Protein 5IAA (pdb70)

Solvent-accessible surface area: 27263 Å² total; per-residue (Å²): 187,118,103,14,136,75,26,0,0,0,0,5,7,0,12,13,0,0,0,24,0,0,45,14,0,0,126,21,14,1,5,17,0,0,0,1,13,113,61,127,10,70,149,98,136,48,14,21,42,56,152,6,46,38,64,17,20,2,74,0,0,28,91,36,0,96,127,52,28,108,86,2,90,18,32,40,43,79,40,43,6,41,51,137,106,20,41,116,100,0,10,67,38,1,34,45,0,1,64,110,114,50,114,74,3,51,0,0,0,0,2,13,76,31,3,108,9,0,50,18,0,0,57,0,0,0,84,65,41,14,21,0,0,0,0,0,0,18,94,84,1,46,17,3,0,1,5,3,0,33,13,2,48,4,1,2,1,5,0,4,3,0,16,17,40,17,39,140,91,109,61,147,157,131,43,29,9,13,21,0,0,15,9,0,0,0,0,4,0,0,3,2,0,2,1,56,10,37,136,56,38,77,38,9,50,4,3,4,5,22,1,67,75,13,46,16,18,74,41,47,5,100,20,10,70,145,1,101,22,181,41,0,72,92,25,11,102,85,61,130,133,109,88,94,72,190,169,63,157,43,135,94,74,142,107,44,11,116,86,118,161,90,90,1,135,80,37,0,0,0,0,6,5,9,21,28,0,0,46,54,0,0,46,7,0,0,49,13,12,2,7,18,0,0,0,0,24,131,106,130,114,7,92,1,73,51,16,27,100,71,6,97,97,17,29,102,125,2,94,19,32,32,35,66,35,49,8,40,50,132,134,34,42,107,71,0,10,60,34,1,33,54,0,2,71,104,112,52,110,75,4,51,0,0,0,0,2,13,81,38,2,106,9,0,48,18,0,1,56,0,0,0,94,65,42,15,23,0,0,0,0,0,0,18,100,100,5,46,19,3,0,1,6,3,0,37,13,2,45,4,4,2,1,6,0,4,4,0,15,14,36,9,35,132,96,122,52,220,52,62,43,0,0,20,6,0,0,0,0,4,0,0,2,3,0,0,2,63,16,19,136,60,39,85,36,10,49,5,2,3,5,19,1,54,81,13,50,17,24,72,30,54,6,101,18,13,68,115,0,85,23,134,50,0,61,110,40,8,110,102,63,124,146,139,83,86,89,206,104,190,90,78,143,106,47,12,118,85,122,46,50,0,73,0,11,11,2,22,15,53,171,79,28,121,53,43,0,39,3,59,103,89,0,50,0,26,28,0,0,92,14,0,0,65,41,21,189,39,94,17,43,27,2,0,0,2,9,84,104,8,42,0,1,22,0,63,59,38,0,10,52,0,78,135,134,56,26,42,81,1,64,1,0,30,3,7,39,23,12,84,45,0,88,0,32,10,9,22,22,58,176,96,27,132,55,38,0,34,2,58,98,85,2,38,0,21,19,0,0,70,13,0,0,37,14,21,144,39,86,18,51,22,2,0,0,0,11,89,115,5,37,2,2,29,0,62,40,56,2,9,78,0,81,141,122,61,24,33,58,1,53,1,0,28,3,6,63,24,13

Organism: Homo sapiens (NCBI:txid9606)

Radius of gyration: 26.23 Å; Cα contacts (8 Å, |Δi|>4): 1591; chains: 4; bounding box: 67×70×60 Å

GO terms:
  GO:0034976 response to endoplasmic reticulum stress (P, IDA)
  GO:0071569 protein ufmylation (P, IMP)
  GO:0071566 UFM1 activating enzyme activity (F, IDA)
  GO:0005737 cytoplasm (C, IDA)
  GO:0005789 endoplasmic reticulum membrane (C, IDA)
  GO:0008270 zinc ion binding (F, IDA)
  GO:0042803 protein homodimerization activity (F, IDA)
  GO:1990592 protein K69-linked ufmylation (P, IDA)
  GO:0071569 protein ufmylation (P, IDA)
  GO:0005634 nucleus (C, EXP)
  GO:0005737 cytoplasm (C, EXP)
  GO:0005794 Golgi apparatus (C, EXP)
  GO:0071566 UFM1 activating enzyme activity (F, IMP)
  GO:0034976 response to endoplasmic reticulum stress (P, IMP)
  GO:0033146 regulation of intracellular estrogen receptor signaling pathway (P, IMP)
  GO:0061709 reticulophagy (P, IMP)
  GO:0005515 protein binding (F, IPI)
  GO:0005829 cytosol (C, IDA)
  GO:0050905 neuromuscular process (P, IGI)

Sequence (659 aa):
YEKIRTFAVAIVGVGGVGSVTAEMLTRCGIGKLLLFDYDKVELANLFFQPHQAGLSKVQAAEHTLRNINPDVLFEVHNYNITTVENFQHFMDRISNGGLEEGKPVDLVLSCVDNFEARMTINTACNELGQTWMESGVSENAVSGHIQLIIPGESACFACAPPLVVAANIDEKTCAASLPTTMGVVAGILVQNVLKFLLNFGTVSFYLGYNAMQDFFPTMSMKPNPQCDDRNCRKQQEEYKKKVAALEIIHEDNEWGIELVYEKIRTFAVAIVGVGGVGSVTAEMLTRCGIGKLLLFDYDGLSKVQAAEHTLRNINPDVLFEVHNYNITTVENFQHFMDRISNGGLEEGKPVDLVLSCVDNFEARMTINTACNELGQTWMESGVSENAVSGHIQLIIPGESACFACAPPLVVAANIDEKSLPTTMGVVAGILVQNVLKFLLNFGTVSFYLGYNAMQDFFPTMSMKPNPQCDDRNCRKQQEEYKKKVAALHEDNEWGIELVVSFKITLTSDPRLPYKVLSVPESTPFTAVLKFAAEEFKVPAATSAIITNDGIGINPAQTAGNVFLKHGSELRIIPRDRVGVSFKITLTSDPRLPYKVLSVPESTPFTAVLKFAAEEFKVPAATSAIITNDGIGINPAQTAGNVFLKHGSELRIIPRDRVG

B-factor: mean 42.42, std 16.07, range [21.96, 123.09]

CATH classification: 3.40.50.720

Nearest PDB structures (foldseek):
  5iaa-assembly1_A  TM=1.004E+00  e=1.720E-55  Homo sapiens
  6h78-assembly7_M  TM=9.696E-01  e=3.002E-44  Homo sapiens
  6h78-assembly2_D  TM=9.657E-01  e=2.350E-44  Homo sapiens
  6h78-assembly6_K  TM=9.479E-01  e=5.411E-45  Homo sapiens
  6h78-assembly8_P  TM=9.498E-01  e=4.898E-44  Homo sapiens

Foldseek 3Di:
DCLQLQAEEEEEDCAQQNLLLLLVSLLVNHNEYEYEEADADDPPGHPADPVRGPPRSQVRSVVVSCVSHVNYYYHYDNDDCLDPVNVVVVLQCQAAVISHGNHGGQEYEYPDDDVSVLVSVLLSCLQVQHKYKYWDADQARQKIKIAIDRQLFFAGQQQDDPPCVVVVPDDDDHHPCNSVSSNVRSVLVNVLVCCVSVVDDDRFRMWMARNVVRDIDTDTGHGDCVGPRVSSVVSNVVVVVVVVPDDDDDPDDPPPDDDD/DCLQLQAEEEEEDCPLQRLLLLQVSLLVNHNEYEYEYEDVPDSQVVSVVVSCVNPVRHHYHYDHDDCLDPVNVVVVLQCQAAVISHGRHGGQEYEYPDDDDSVLVSVLLSCLQVQHKYKYKDADPVCQKIKIAIDRQQFAATQQQDDPPCVVVVPDPPCNSVSSNVRSVLVSVLVCCVSVVDDDRFRMWMARNVVRDIDTDTHHGDCPGPNVSSNVSNVVVVVVPVVDPPDDVPPDDDD/DKAWEFEPVDVVRDTDIDDDDQAAQQLVVQCVRCVVVVHHSVFKFKAAPVRHGDDSRDTPNVCCVVGNHYMYIDGRDDDD/DWAWEFEPVDVVRDTDIDDDDQADQQLVVQCVRCVVVVHHSVFKFKAAPVRHGDDSRDTNNVCCVVGNHYMYIDGRDDDD

InterPro domains:
  IPR000594 THIF-type NAD/FAD binding fold [PF00899] (53-304)
  IPR029752 D-isomer specific 2-hydroxyacid dehydrogenase, NAD-binding domain conserved site 1 [PS00065] (76-104)
  IPR035985 Ubiquitin-activating enzyme-like [SSF69572] (48-365)
  IPR045886 ThiF/MoeB/HesA family [PTHR10953] (42-328)

Structure (mmCIF, N/CA/C/O backbone):
data_5IAA
#
_entry.id   5IAA
#
_cell.length_a   138.081
_cell.length_b   138.081
_cell.length_c   99.178
_cell.angle_alpha   90.00
_cell.angle_beta   90.00
_cell.angle_gamma   120.00
#
_symmetry.space_group_name_H-M   'P 32 2 1'
#
loop_
_entity.id
_entity.type
_entity.pdbx_description
1 polymer 'Ubiquitin-like modifier-activating enzyme 5'
2 polymer 'Ubiquitin-fold modifier 1'
3 non-polymer 'ZINC ION'
4 water water
#
loop_
_atom_site.group_PDB
_atom_site.id
_atom_site.type_symbol
_atom_site.label_atom_id
_atom_site.label_alt_id
_atom_site.label_comp_id
_atom_site.label_asym_id
_atom_site.label_entity_id
_atom_site.label_seq_id
_atom_site.pdbx_PDB_ins_code
_atom_site.Cartn_x
_atom_site.Cartn_y
_atom_site.Cartn_z
_atom_site.occupancy
_atom_site.B_iso_or_equiv
_atom_site.auth_seq_id
_atom_site.auth_comp_id
_atom_site.auth_asym_id
_atom_site.auth_atom_id
_atom_site.pdbx_PDB_model_num
ATOM 1 N N . TYR A 1 12 ? -58.251 18.808 4.312 1.00 59.52 68 TYR A N 1
ATOM 2 C CA . TYR A 1 12 ? -57.380 19.296 5.404 1.00 63.62 68 TYR A CA 1
ATOM 3 C C . TYR A 1 12 ? -58.172 20.000 6.536 1.00 61.09 68 TYR A C 1
ATOM 4 O O . TYR A 1 12 ? -59.272 20.492 6.295 1.00 47.65 68 TYR A O 1
ATOM 13 N N . GLU A 1 13 ? -57.570 20.056 7.739 1.00 60.54 69 GLU A N 1
ATOM 14 C CA . GLU A 1 13 ? -58.044 20.823 8.929 1.00 57.45 69 GLU A CA 1
ATOM 15 C C . GLU A 1 13 ? -58.296 22.356 8.767 1.00 53.87 69 GLU A C 1
ATOM 16 O O . GLU A 1 13 ? -58.649 23.037 9.738 1.00 54.13 69 GLU A O 1
ATOM 22 N N . LYS A 1 14 ? -58.039 22.901 7.586 1.00 46.63 70 LYS A N 1
ATOM 23 C CA . LYS A 1 14 ? -58.651 24.130 7.184 1.00 46.40 70 LYS A CA 1
ATOM 24 C C . LYS A 1 14 ? -60.187 24.028 7.307 1.00 38.09 70 LYS A C 1
ATOM 25 O O . LYS A 1 14 ? -60.810 25.012 7.686 1.00 37.90 70 LYS A O 1
ATOM 31 N N . ILE A 1 15 ? -60.775 22.837 7.034 1.00 35.13 71 ILE A N 1
ATOM 32 C CA . ILE A 1 15 ? -62.268 22.653 7.084 1.00 35.10 71 ILE A CA 1
ATOM 33 C C . ILE A 1 15 ? -62.865 23.061 8.432 1.00 34.30 71 ILE A C 1
ATOM 34 O O . ILE A 1 15 ? -63.962 23.635 8.487 1.00 31.56 71 ILE A O 1
ATOM 39 N N . ARG A 1 16 ? -62.112 22.836 9.506 1.00 35.30 72 ARG A N 1
ATOM 40 C CA . ARG A 1 16 ? -62.547 23.226 10.852 1.00 38.78 72 ARG A CA 1
ATOM 41 C C . ARG A 1 16 ? -62.644 24.742 11.070 1.00 36.87 72 ARG A C 1
ATOM 42 O O . ARG A 1 16 ? -63.220 25.170 12.071 1.00 37.30 72 ARG A O 1
ATOM 50 N N . THR A 1 17 ? -62.021 25.535 10.189 1.00 36.31 73 THR A N 1
ATOM 51 C CA . THR A 1 17 ? -62.019 26.996 10.286 1.00 34.92 73 THR A CA 1
ATOM 52 C C . THR A 1 17 ? -63.211 27.661 9.615 1.00 34.09 73 THR A C 1
ATOM 53 O O . THR A 1 17 ? -63.292 28.868 9.616 1.00 33.24 73 THR A O 1
ATOM 57 N N . PHE A 1 18 ? -64.158 26.882 9.051 1.00 32.38 74 PHE A N 1
ATOM 58 C CA . PHE A 1 18 ? -65.247 27.435 8.267 1.00 29.16 74 PHE A CA 1
ATOM 59 C C . PHE A 1 18 ? -66.639 27.167 8.859 1.00 28.49 74 PHE A C 1
ATOM 60 O O . PHE A 1 18 ? -66.865 26.231 9.630 1.00 27.23 74 PHE A O 1
ATOM 68 N N . ALA A 1 19 ? -67.550 28.098 8.561 1.00 26.67 75 ALA A N 1
ATOM 69 C CA . ALA A 1 19 ? -68.915 28.039 8.968 1.00 27.30 75 ALA A CA 1
ATOM 70 C C . ALA A 1 19 ? -69.857 28.035 7.738 1.00 26.17 75 ALA A C 1
ATOM 71 O O . ALA A 1 19 ? -69.684 28.809 6.788 1.00 25.99 75 ALA A O 1
ATOM 73 N N . VAL A 1 20 ? -70.851 27.156 7.753 1.00 24.78 76 VAL A N 1
ATOM 74 C CA . VAL A 1 20 ? -71.826 27.048 6.695 1.00 24.16 76 VAL A CA 1
ATOM 75 C C . VAL A 1 20 ? -73.244 27.134 7.252 1.00 23.79 76 VAL A C 1
ATOM 76 O O . VAL A 1 20 ? -73.582 26.532 8.285 1.00 25.29 76 VAL A O 1
ATOM 80 N N . ALA A 1 21 ? -74.080 28.033 6.684 1.00 24.37 77 ALA A N 1
ATOM 81 C CA . ALA A 1 21 ? -75.464 28.114 6.996 1.00 24.09 77 ALA A CA 1
ATOM 82 C C . ALA A 1 21 ? -76.202 27.229 6.030 1.00 23.83 77 ALA A C 1
ATOM 83 O O . ALA A 1 21 ? -75.942 27.304 4.838 1.00 23.70 77 ALA A O 1
ATOM 85 N N . ILE A 1 22 ? -77.142 26.428 6.519 1.00 24.76 78 ILE A N 1
ATOM 86 C CA . ILE A 1 22 ? -78.039 25.599 5.698 1.00 24.55 78 ILE A CA 1
ATOM 87 C C . ILE A 1 22 ? -79.485 26.044 5.948 1.00 25.50 78 ILE A C 1
ATOM 88 O O . ILE A 1 22 ? -79.909 26.025 7.097 1.00 25.97 78 ILE A O 1
ATOM 93 N N . VAL A 1 23 ? -80.233 26.449 4.891 1.00 26.22 79 VAL A N 1
ATOM 94 C CA . VAL A 1 23 ? -81.658 26.749 4.980 1.00 27.07 79 VAL A CA 1
ATOM 95 C C . VAL A 1 23 ? -82.469 25.613 4.352 1.00 28.20 79 VAL A C 1
ATOM 96 O O . VAL A 1 23 ? -82.304 25.345 3.165 1.00 28.67 79 VAL A O 1
ATOM 100 N N . GLY A 1 24 ? -83.275 24.954 5.179 1.00 27.72 80 GLY A N 1
ATOM 101 C CA . GLY A 1 24 ? -84.144 23.861 4.792 1.00 30.36 80 GLY A CA 1
ATOM 102 C C . GLY A 1 24 ? -83.358 22.657 5.223 1.00 29.71 80 GLY A C 1
ATOM 103 O O . GLY A 1 24 ? -82.255 22.439 4.717 1.00 28.99 80 GLY A O 1
ATOM 104 N N . VAL A 1 25 ? -83.903 21.915 6.173 1.00 30.93 81 VAL A N 1
ATOM 105 C CA . VAL A 1 25 ? -83.265 20.731 6.702 1.00 32.75 81 VAL A CA 1
ATOM 106 C C . VAL A 1 25 ? -84.203 19.544 6.488 1.00 33.27 81 VAL A C 1
ATOM 107 O O . VAL A 1 25 ? -84.364 18.687 7.337 1.00 37.14 81 VAL A O 1
ATOM 111 N N . GLY A 1 26 ? -84.805 19.503 5.310 1.00 33.73 82 GLY A N 1
ATOM 112 C CA . GLY A 1 26 ? -85.629 18.402 4.872 1.00 34.18 82 GLY A CA 1
ATOM 113 C C . GLY A 1 26 ? -84.696 17.427 4.191 1.00 34.24 82 GLY A C 1
ATOM 114 O O . GLY A 1 26 ? -83.555 17.216 4.632 1.00 34.96 82 GLY A O 1
ATOM 115 N N . GLY A 1 27 ? -85.143 16.846 3.093 1.00 33.54 83 GLY A N 1
ATOM 116 C CA . GLY A 1 27 ? -84.359 15.828 2.439 1.00 33.13 83 GLY A CA 1
ATOM 117 C C . GLY A 1 27 ? -82.935 16.193 2.076 1.00 31.52 83 GLY A C 1
ATOM 118 O O . GLY A 1 27 ? -81.987 15.527 2.495 1.00 32.98 83 GLY A O 1
ATOM 119 N N . VAL A 1 28 ? -82.801 17.222 1.242 1.00 30.38 84 VAL A N 1
ATOM 120 C CA . VAL A 1 28 ? -81.487 17.602 0.786 1.00 27.69 84 VAL A CA 1
ATOM 121 C C . VAL A 1 28 ? -80.692 18.154 1.926 1.00 26.98 84 VAL A C 1
ATOM 122 O O . VAL A 1 28 ? -79.525 17.735 2.114 1.00 27.83 84 VAL A O 1
ATOM 126 N N . GLY A 1 29 ? -81.267 19.110 2.691 1.00 25.96 85 GLY A N 1
ATOM 127 C CA . GLY A 1 29 ? -80.433 19.771 3.694 1.00 25.53 85 GLY A CA 1
ATOM 128 C C . GLY A 1 29 ? -79.971 18.850 4.846 1.00 25.59 85 GLY A C 1
ATOM 129 O O . GLY A 1 29 ? -78.928 19.078 5.424 1.00 24.88 85 GLY A O 1
ATOM 130 N N . SER A 1 30 ? -80.798 17.872 5.254 1.00 26.28 86 SER A N 1
ATOM 131 C CA . SER A 1 30 ? -80.457 17.032 6.381 1.00 26.92 86 SER A CA 1
ATOM 132 C C . SER A 1 30 ? -79.242 16.141 6.012 1.00 26.30 86 SER A C 1
ATOM 133 O O . SER A 1 30 ? -78.308 16.004 6.811 1.00 26.83 86 SER A O 1
ATOM 136 N N . VAL A 1 31 ? -79.213 15.636 4.789 1.00 26.33 87 VAL A N 1
ATOM 137 C CA . VAL A 1 31 ? -78.045 14.828 4.308 1.00 26.27 87 VAL A CA 1
ATOM 138 C C . VAL A 1 31 ? -76.779 15.675 4.163 1.00 25.49 87 VAL A C 1
ATOM 139 O O . VAL A 1 31 ? -75.675 15.302 4.567 1.00 24.94 87 VAL A O 1
ATOM 143 N N . THR A 1 32 ? -76.979 16.893 3.619 1.00 25.11 88 THR A N 1
ATOM 144 C CA . THR A 1 32 ? -75.952 17.848 3.458 1.00 24.63 88 THR A CA 1
ATOM 145 C C . THR A 1 32 ? -75.344 18.206 4.823 1.00 26.10 88 THR A C 1
ATOM 146 O O . THR A 1 32 ? -74.113 18.374 4.934 1.00 24.19 88 THR A O 1
ATOM 150 N N . ALA A 1 33 ? -76.218 18.425 5.828 1.00 26.18 89 ALA A N 1
ATOM 151 C CA . ALA A 1 33 ? -75.736 18.698 7.178 1.00 27.39 89 ALA A CA 1
ATOM 152 C C . ALA A 1 33 ? -74.913 17.530 7.738 1.00 27.41 89 ALA A C 1
ATOM 153 O O . ALA A 1 33 ? -73.800 17.725 8.284 1.00 25.82 89 ALA A O 1
ATOM 155 N N . GLU A 1 34 ? -75.393 16.297 7.525 1.00 29.96 90 GLU A N 1
ATOM 156 C CA . GLU A 1 34 ? -74.685 15.122 7.986 1.00 29.70 90 GLU A CA 1
ATOM 157 C C . GLU A 1 34 ? -73.281 15.034 7.335 1.00 29.20 90 GLU A C 1
ATOM 158 O O . GLU A 1 34 ? -72.292 14.845 8.046 1.00 28.77 90 GLU A O 1
ATOM 164 N N . MET A 1 35 ? -73.205 15.247 6.018 1.00 28.12 91 MET A N 1
ATOM 165 C CA . MET A 1 35 ? -71.939 15.146 5.297 1.00 28.09 91 MET A CA 1
ATOM 166 C C . MET A 1 35 ? -70.939 16.151 5.779 1.00 27.41 91 MET A C 1
ATOM 167 O O . MET A 1 35 ? -69.823 15.843 6.018 1.00 26.91 91 MET A O 1
ATOM 172 N N . LEU A 1 36 ? -71.377 17.407 5.924 1.00 25.56 92 LEU A N 1
ATOM 173 C CA . LEU A 1 36 ? -70.455 18.398 6.457 1.00 25.57 92 LEU A CA 1
ATOM 174 C C . LEU A 1 36 ? -70.025 18.183 7.904 1.00 25.99 92 LEU A C 1
ATOM 175 O O . LEU A 1 36 ? -68.884 18.513 8.289 1.00 26.94 92 LEU A O 1
ATOM 180 N N . THR A 1 37 ? -70.938 17.668 8.713 1.00 25.55 93 THR A N 1
ATOM 181 C CA . THR A 1 37 ? -70.637 17.343 10.088 1.00 26.70 93 THR A CA 1
ATOM 182 C C . THR A 1 37 ? -69.531 16.275 10.128 1.00 27.81 93 THR A C 1
ATOM 183 O O . THR A 1 37 ? -68.510 16.454 10.822 1.00 28.14 93 THR A O 1
ATOM 187 N N . ARG A 1 38 ? -69.738 15.228 9.348 1.00 28.20 94 ARG A N 1
ATOM 188 C CA . ARG A 1 38 ? -68.714 14.162 9.213 1.00 30.07 94 ARG A CA 1
ATOM 189 C C . ARG A 1 38 ? -67.368 14.610 8.639 1.00 30.54 94 ARG A C 1
ATOM 190 O O . ARG A 1 38 ? -66.314 14.049 9.009 1.00 30.08 94 ARG A O 1
ATOM 198 N N . CYS A 1 39 ? -67.389 15.586 7.746 1.00 31.84 95 CYS A N 1
ATOM 199 C CA . CYS A 1 39 ? -66.161 16.234 7.225 1.00 33.85 95 CYS A CA 1
ATOM 200 C C . CYS A 1 39 ? -65.387 17.089 8.228 1.00 35.22 95 CYS A C 1
ATOM 201 O O . CYS A 1 39 ? -64.252 17.437 7.954 1.00 38.81 95 CYS A O 1
ATOM 204 N N . GLY A 1 40 ? -66.003 17.459 9.351 1.00 34.90 96 GLY A N 1
ATOM 205 C CA . GLY A 1 40 ? -65.358 18.267 10.381 1.00 33.65 96 GLY A CA 1
ATOM 206 C C . GLY A 1 40 ? -65.430 19.775 10.135 1.00 31.51 96 GLY A C 1
ATOM 207 O O . GLY A 1 40 ? -64.551 20.501 10.574 1.00 31.74 96 GLY A O 1
ATOM 208 N N . ILE A 1 41 ? -66.499 20.237 9.485 1.00 30.11 97 ILE A N 1
ATOM 209 C CA . ILE A 1 41 ? -66.806 21.688 9.365 1.00 29.17 97 ILE A CA 1
ATOM 210 C C . ILE A 1 41 ? -66.740 22.353 10.748 1.00 29.91 97 ILE A C 1
ATOM 211 O O . ILE A 1 41 ? -67.134 21.753 11.770 1.00 29.26 97 ILE A O 1
ATOM 216 N N . GLY A 1 42 ? -66.207 23.576 10.823 1.00 28.90 98 GLY A N 1
ATOM 217 C CA . GLY A 1 42 ? -66.134 24.225 12.107 1.00 29.66 98 GLY A CA 1
ATOM 218 C C . GLY A 1 42 ? -67.501 24.409 12.739 1.00 29.34 98 GLY A C 1
ATOM 219 O O . GLY A 1 42 ? -67.682 24.150 13.929 1.00 30.10 98 GLY A O 1
ATOM 220 N N . LYS A 1 43 ? -68.454 24.898 11.941 1.00 28.70 99 LYS A N 1
ATOM 221 C CA . LYS A 1 43 ? -69.763 25.261 12.446 1.00 28.21 99 LYS A CA 1
ATOM 222 C C . LYS A 1 43 ? -70.852 25.153 11.387 1.00 26.83 99 LYS A C 1
ATOM 223 O O . LYS A 1 43 ? -70.630 25.515 10.255 1.00 25.90 99 LYS A O 1
ATOM 229 N N . LEU A 1 44 ? -72.026 24.638 11.781 1.00 26.14 100 LEU A N 1
ATOM 230 C CA . LEU A 1 44 ? -73.206 24.748 10.974 1.00 26.20 100 LEU A CA 1
ATOM 231 C C . LEU A 1 44 ? -74.275 25.631 11.642 1.00 26.58 100 LEU A C 1
ATOM 232 O O . LEU A 1 44 ? -74.527 25.502 12.853 1.00 26.63 100 LEU A O 1
ATOM 237 N N . LEU A 1 45 ? -74.939 26.445 10.821 1.00 27.53 101 LEU A N 1
ATOM 238 C CA . LEU A 1 45 ? -76.128 27.180 11.206 1.00 29.06 101 LEU A CA 1
ATOM 239 C C . LEU A 1 45 ? -77.286 26.579 10.474 1.00 28.23 101 LEU A C 1
ATOM 240 O O . LEU A 1 45 ? -77.263 26.492 9.231 1.00 28.72 101 LEU A O 1
ATOM 245 N N . LEU A 1 46 ? -78.297 26.144 11.208 1.00 28.46 102 LEU A N 1
ATOM 246 C CA . LEU A 1 46 ? -79.447 25.476 10.602 1.00 27.83 102 LEU A CA 1
ATOM 247 C C . LEU A 1 46 ? -80.713 26.301 10.728 1.00 28.23 102 LEU A C 1
ATOM 248 O O . LEU A 1 46 ? -81.077 26.699 11.831 1.00 30.26 102 LEU A O 1
ATOM 253 N N . PHE A 1 47 ? -81.393 26.521 9.605 1.00 27.87 103 PHE A N 1
ATOM 254 C CA . PHE A 1 47 ? -82.636 27.319 9.587 1.00 28.59 103 PHE A CA 1
ATOM 255 C C . PHE A 1 47 ? -83.752 26.550 8.944 1.00 29.85 103 PHE A C 1
ATOM 256 O O . PHE A 1 47 ? -83.633 26.183 7.751 1.00 31.20 103 PHE A O 1
ATOM 264 N N . ASP A 1 48 ? -84.784 26.239 9.707 1.00 31.92 104 ASP A N 1
ATOM 265 C CA . ASP A 1 48 ? -85.999 25.588 9.169 1.00 34.24 104 ASP A CA 1
ATOM 266 C C . ASP A 1 48 ? -87.149 25.829 10.106 1.00 36.62 104 ASP A C 1
ATOM 267 O O . ASP A 1 48 ? -86.943 26.024 11.276 1.00 36.81 104 ASP A O 1
ATOM 272 N N . TYR A 1 49 ? -88.373 25.746 9.607 1.00 40.14 105 TYR A N 1
ATOM 273 C CA . TYR A 1 49 ? -89.543 25.861 10.489 1.00 44.45 105 TYR A CA 1
ATOM 274 C C . TYR A 1 49 ? -90.410 24.652 10.606 1.00 44.65 105 TYR A C 1
ATOM 275 O O . TYR A 1 49 ? -91.168 24.554 11.573 1.00 44.90 105 TYR A O 1
ATOM 284 N N . ASP A 1 50 ? -90.328 23.725 9.668 1.00 44.53 106 ASP A N 1
ATOM 285 C CA . ASP A 1 50 ? -91.222 22.561 9.728 1.00 49.15 106 ASP A CA 1
ATOM 286 C C . ASP A 1 50 ? -90.853 21.653 10.893 1.00 49.57 106 ASP A C 1
ATOM 287 O O . ASP A 1 50 ? -89.735 21.710 11.434 1.00 45.76 106 ASP A O 1
ATOM 292 N N . LYS A 1 51 ? -91.812 20.814 11.266 1.00 52.50 107 LYS A N 1
ATOM 293 C CA . LYS A 1 51 ? -91.556 19.712 12.186 1.00 52.05 107 LYS A CA 1
ATOM 294 C C . LYS A 1 51 ? -91.282 18.424 11.424 1.00 51.92 107 LYS A C 1
ATOM 295 O O . LYS A 1 51 ? -91.545 18.313 10.215 1.00 52.28 107 LYS A O 1
ATOM 301 N N . VAL A 1 52 ? -90.745 17.452 12.153 1.00 48.97 108 VAL A N 1
ATOM 302 C CA . VAL A 1 52 ? -90.529 16.116 11.631 1.00 48.89 108 VAL A CA 1
ATOM 303 C C . VAL A 1 52 ? -91.881 15.435 11.662 1.00 52.23 108 VAL A C 1
ATOM 304 O O . VAL A 1 52 ? -92.614 15.610 12.629 1.00 48.74 108 VAL A O 1
ATOM 308 N N . GLU A 1 53 ? -92.187 14.656 10.620 1.00 56.10 109 GLU A N 1
ATOM 309 C CA . GLU A 1 53 ? -93.521 14.031 10.460 1.00 65.94 109 GLU A CA 1
ATOM 310 C C . GLU A 1 53 ? -93.415 12.567 10.007 1.00 66.16 109 GLU A C 1
ATOM 311 O O . GLU A 1 53 ? -92.510 12.210 9.241 1.00 69.99 109 GLU A O 1
ATOM 317 N N . LEU A 1 54 ? -94.319 11.720 10.496 1.00 72.60 110 LEU A N 1
ATOM 318 C CA . LEU A 1 54 ? -94.452 10.334 10.002 1.00 73.69 110 LEU A CA 1
ATOM 319 C C . LEU A 1 54 ? -94.843 10.255 8.513 1.00 75.63 110 LEU A C 1
ATOM 320 O O . LEU A 1 54 ? -94.499 9.283 7.846 1.00 71.38 110 LEU A O 1
ATOM 325 N N . ALA A 1 55 ? -95.571 11.263 8.016 1.00 82.03 111 ALA A N 1
ATOM 326 C CA . ALA A 1 55 ? -95.961 11.365 6.585 1.00 87.78 111 ALA A CA 1
ATOM 327 C C . ALA A 1 55 ? -94.762 11.404 5.599 1.00 87.21 111 ALA A C 1
ATOM 328 O O . ALA A 1 55 ? -94.340 10.348 5.118 1.00 89.18 111 ALA A O 1
ATOM 330 N N . ASN A 1 56 ? -94.231 12.594 5.292 1.00 86.77 112 ASN A N 1
ATOM 331 C CA . ASN A 1 56 ? -93.020 12.717 4.459 1.00 84.80 112 ASN A CA 1
ATOM 332 C C . ASN A 1 56 ? -91.801 12.357 5.300 1.00 81.15 112 ASN A C 1
ATOM 333 O O . ASN A 1 56 ? -91.564 11.187 5.595 1.00 85.74 112 ASN A O 1
ATOM 338 N N . LEU A 1 60 ? -86.210 10.486 4.903 1.00 55.69 116 LEU A N 1
ATOM 339 C CA . LEU A 1 60 ? -84.755 10.756 4.814 1.00 59.40 116 LEU A CA 1
ATOM 340 C C . LEU A 1 60 ? -84.149 11.500 6.038 1.00 54.60 116 LEU A C 1
ATOM 341 O O . LEU A 1 60 ? -84.708 12.504 6.495 1.00 52.88 116 LEU A O 1
ATOM 346 N N . PHE A 1 61 ? -83.008 10.988 6.532 1.00 54.06 117 PHE A N 1
ATOM 347 C CA . PHE A 1 61 ? -82.323 11.416 7.798 1.00 52.56 117 PHE A CA 1
ATOM 348 C C . PHE A 1 61 ? -83.097 11.158 9.127 1.00 51.04 117 PHE A C 1
ATOM 349 O O . PHE A 1 61 ? -82.625 10.356 10.005 1.00 44.54 117 PHE A O 1
ATOM 357 N N . PHE A 1 62 ? -84.287 11.752 9.279 1.00 42.26 118 PHE A N 1
ATOM 358 C CA . PHE A 1 62 ? -84.959 11.670 10.579 1.00 41.52 118 PHE A CA 1
ATOM 359 C C . PHE A 1 62 ? -85.416 10.239 10.941 1.00 42.33 118 PHE A C 1
ATOM 360 O O . PHE A 1 62 ? -85.589 9.401 10.064 1.00 40.69 118 PHE A O 1
ATOM 368 N N . GLN A 1 63 ? -85.545 9.967 12.232 1.00 43.57 119 GLN A N 1
ATOM 369 C CA . GLN A 1 63 ? -86.037 8.672 12.714 1.00 48.06 119 GLN A CA 1
ATOM 370 C C . GLN A 1 63 ? -87.457 8.864 13.200 1.00 46.79 119 GLN A C 1
ATOM 371 O O . GLN A 1 63 ? -87.789 9.976 13.599 1.00 43.35 119 GLN A O 1
ATOM 377 N N . PRO A 1 64 ? -88.280 7.785 13.200 1.00 45.44 120 PRO A N 1
ATOM 378 C CA . PRO A 1 64 ? -89.658 7.824 13.687 1.00 47.19 120 PRO A CA 1
ATOM 379 C C . PRO A 1 64 ? -89.911 8.459 15.069 1.00 47.39 120 PRO A C 1
ATOM 380 O O . PRO A 1 64 ? -90.847 9.260 15.202 1.00 47.22 120 PRO A O 1
ATOM 384 N N . HIS A 1 65 ? -89.102 8.102 16.072 1.00 46.53 121 HIS A N 1
ATOM 385 C CA . HIS A 1 65 ? -89.238 8.640 17.451 1.00 46.88 121 HIS A CA 1
ATOM 386 C C . HIS A 1 65 ? -88.979 10.178 17.540 1.00 45.95 121 HIS A C 1
ATOM 387 O O . HIS A 1 65 ? -89.128 10.784 18.601 1.00 47.36 121 HIS A O 1
ATOM 394 N N . GLN A 1 66 ? -88.561 10.787 16.445 1.00 44.57 122 GLN A N 1
ATOM 395 C CA . GLN A 1 66 ? -88.317 12.236 16.399 1.00 43.68 122 GLN A CA 1
ATOM 396 C C . GLN A 1 66 ? -89.522 13.034 15.885 1.00 43.61 122 GLN A C 1
ATOM 397 O O . GLN A 1 66 ? -89.458 14.258 15.880 1.00 42.48 122 GLN A O 1
ATOM 403 N N . ALA A 1 67 ? -90.550 12.331 15.384 1.00 44.27 123 ALA A N 1
ATOM 404 C CA . ALA A 1 67 ? -91.848 12.909 14.971 1.00 44.89 123 ALA A CA 1
ATOM 405 C C . ALA A 1 67 ? -92.329 13.960 15.962 1.00 45.10 123 ALA A C 1
ATOM 406 O O . ALA A 1 67 ? -92.405 13.703 17.155 1.00 44.54 123 ALA A O 1
ATOM 408 N N . GLY A 1 68 ? -92.677 15.139 15.460 1.00 45.09 124 GLY A N 1
ATOM 409 C CA . GLY A 1 68 ? -93.229 16.143 16.320 1.00 46.35 124 GLY A CA 1
ATOM 410 C C . GLY A 1 68 ? -92.148 17.056 16.832 1.00 46.25 124 GLY A C 1
ATOM 411 O O . GLY A 1 68 ? -92.485 18.112 17.320 1.00 45.56 124 GLY A O 1
ATOM 412 N N . LEU A 1 69 ? -90.859 16.713 16.675 1.00 45.44 125 LEU A N 1
ATOM 413 C CA . LEU A 1 69 ? -89.789 17.672 17.071 1.00 45.77 125 LEU A CA 1
ATOM 414 C C . LEU A 1 69 ? -89.588 18.611 15.912 1.00 43.59 125 LEU A C 1
ATOM 415 O O . LEU A 1 69 ? -89.980 18.310 14.778 1.00 43.23 125 LEU A O 1
ATOM 420 N N . SER A 1 70 ? -88.973 19.747 16.185 1.00 41.97 126 SER A N 1
ATOM 421 C CA . SER A 1 70 ? -88.666 20.668 15.102 1.00 41.03 126 SER A CA 1
ATOM 422 C C . SER A 1 70 ? -87.528 20.032 14.328 1.00 39.52 126 SER A C 1
ATOM 423 O O . SER A 1 70 ? -86.649 19.424 14.936 1.00 39.00 126 SER A O 1
ATOM 426 N N . LYS A 1 71 ? -87.574 20.148 13.011 1.00 37.03 127 LYS A N 1
ATOM 427 C CA . LYS A 1 71 ? -86.526 19.579 12.196 1.00 35.86 127 LYS A CA 1
ATOM 428 C C . LYS A 1 71 ? -85.138 20.054 12.606 1.00 34.44 127 LYS A C 1
ATOM 429 O O . LYS A 1 71 ? -84.209 19.235 12.662 1.00 32.30 127 LYS A O 1
ATOM 435 N N . VAL A 1 72 ? -84.987 21.326 12.938 1.00 33.25 128 VAL A N 1
ATOM 436 C CA . VAL A 1 72 ? -83.668 21.835 13.291 1.00 32.74 128 VAL A CA 1
ATOM 437 C C . VAL A 1 72 ? -83.142 21.250 14.622 1.00 33.64 128 VAL A C 1
ATOM 438 O O . VAL A 1 72 ? -81.946 20.938 14.714 1.00 33.61 128 VAL A O 1
ATOM 442 N N . GLN A 1 73 ? -84.017 21.066 15.606 1.00 36.00 129 GLN A N 1
ATOM 443 C CA . GLN A 1 73 ? -83.610 20.481 16.900 1.00 37.92 129 GLN A CA 1
ATOM 444 C C . GLN A 1 73 ? -83.256 19.015 16.768 1.00 36.54 129 GLN A C 1
ATOM 445 O O . GLN A 1 73 ? -82.250 18.554 17.358 1.00 34.84 129 GLN A O 1
ATOM 451 N N . ALA A 1 74 ? -84.110 18.297 16.042 1.00 35.25 130 ALA A N 1
ATOM 452 C CA . ALA A 1 74 ? -83.880 16.882 15.758 1.00 35.39 130 ALA A CA 1
ATOM 453 C C . ALA A 1 74 ? -82.562 16.687 15.066 1.00 33.96 130 ALA A C 1
ATOM 454 O O . ALA A 1 74 ? -81.781 15.781 15.447 1.00 34.81 130 ALA A O 1
ATOM 456 N N . ALA A 1 75 ? -82.297 17.526 14.060 1.00 32.57 131 ALA A N 1
ATOM 457 C CA . ALA A 1 75 ? -81.078 17.449 13.293 1.00 31.67 131 ALA A CA 1
ATOM 458 C C . ALA A 1 75 ? -79.870 17.733 14.192 1.00 31.66 131 ALA A C 1
ATOM 459 O O . ALA A 1 75 ? -78.934 16.941 14.224 1.00 29.93 131 ALA A O 1
ATOM 461 N N . GLU A 1 76 ? -79.952 18.784 14.978 1.00 31.84 132 GLU A N 1
ATOM 462 C CA . GLU A 1 76 ? -78.912 19.132 15.950 1.00 33.42 132 GLU A CA 1
ATOM 463 C C . GLU A 1 76 ? -78.592 17.999 16.971 1.00 33.65 132 GLU A C 1
ATOM 464 O O . GLU A 1 76 ? -77.424 17.824 17.289 1.00 32.94 132 GLU A O 1
ATOM 470 N N . HIS A 1 77 ? -79.619 17.312 17.475 1.00 33.56 133 HIS A N 1
ATOM 471 C CA . HIS A 1 77 ? -79.457 16.245 18.448 1.00 35.43 133 HIS A CA 1
ATOM 472 C C . HIS A 1 77 ? -78.645 15.091 17.862 1.00 34.06 133 HIS A C 1
ATOM 473 O O . HIS A 1 77 ? -77.789 14.540 18.530 1.00 34.57 133 HIS A O 1
ATOM 480 N N . THR A 1 78 ? -78.930 14.735 16.621 1.00 33.04 134 THR A N 1
ATOM 481 C CA . THR A 1 78 ? -78.251 13.643 15.928 1.00 32.71 134 THR A CA 1
ATOM 482 C C . THR A 1 78 ? -76.850 14.078 15.572 1.00 31.74 134 THR A C 1
ATOM 483 O O . THR A 1 78 ? -75.894 13.344 15.786 1.00 31.14 134 THR A O 1
ATOM 487 N N . LEU A 1 79 ? -76.727 15.261 14.988 1.00 30.16 135 LEU A N 1
ATOM 488 C CA . LEU A 1 79 ? -75.438 15.684 14.425 1.00 30.37 135 LEU A CA 1
ATOM 489 C C . LEU A 1 79 ? -74.385 15.945 15.494 1.00 30.01 135 LEU A C 1
ATOM 490 O O . LEU A 1 79 ? -73.212 15.619 15.256 1.00 29.12 135 LEU A O 1
ATOM 495 N N . ARG A 1 80 ? -74.791 16.498 16.636 1.00 30.80 136 ARG A N 1
ATOM 496 C CA . ARG A 1 80 ? -73.870 16.717 17.757 1.00 32.69 136 ARG A CA 1
ATOM 497 C C . ARG A 1 80 ? -73.189 15.444 18.208 1.00 33.12 136 ARG A C 1
ATOM 498 O O . ARG A 1 80 ? -72.009 15.450 18.551 1.00 33.13 136 ARG A O 1
ATOM 506 N N . ASN A 1 81 ? -73.924 14.351 18.178 1.00 33.08 137 ASN A N 1
ATOM 507 C CA . ASN A 1 81 ? -73.325 13.065 18.557 1.00 34.75 137 ASN A CA 1
ATOM 508 C C . ASN A 1 81 ? -72.468 12.405 17.501 1.00 34.50 137 ASN A C 1
ATOM 509 O O . ASN A 1 81 ? -71.613 11.577 17.836 1.00 36.66 137 ASN A O 1
ATOM 514 N N . ILE A 1 82 ? -72.744 12.660 16.240 1.00 33.76 138 ILE A N 1
ATOM 515 C CA . ILE A 1 82 ? -71.921 12.186 15.128 1.00 34.11 138 ILE A CA 1
ATOM 516 C C . ILE A 1 82 ? -70.552 12.877 15.211 1.00 33.02 138 ILE A C 1
ATOM 517 O O . ILE A 1 82 ? -69.542 12.228 15.146 1.00 31.72 138 ILE A O 1
ATOM 522 N N . ASN A 1 83 ? -70.535 14.199 15.382 1.00 31.02 139 ASN A N 1
ATOM 523 C CA . ASN A 1 83 ? -69.239 14.872 15.636 1.00 31.26 139 ASN A CA 1
ATOM 524 C C . ASN A 1 83 ? -69.379 15.954 16.699 1.00 31.37 139 ASN A C 1
ATOM 525 O O . ASN A 1 83 ? -69.862 17.035 16.368 1.00 31.45 139 ASN A O 1
ATOM 530 N N . PRO A 1 84 ? -68.925 15.679 17.943 1.00 32.52 140 PRO A N 1
ATOM 531 C CA . PRO A 1 84 ? -68.952 16.604 19.071 1.00 32.93 140 PRO A CA 1
ATOM 532 C C . PRO A 1 84 ? -68.113 17.902 18.885 1.00 32.71 140 PRO A C 1
ATOM 533 O O . PRO A 1 84 ? -68.275 18.837 19.675 1.00 32.76 140 PRO A O 1
ATOM 537 N N . ASP A 1 85 ? -67.213 17.944 17.901 1.00 32.58 141 ASP A N 1
ATOM 538 C CA . ASP A 1 85 ? -66.338 19.099 17.753 1.00 33.96 141 ASP A CA 1
ATOM 539 C C . ASP A 1 85 ? -66.948 20.142 16.827 1.00 31.94 141 ASP A C 1
ATOM 540 O O . ASP A 1 85 ? -66.360 21.164 16.689 1.00 33.47 141 ASP A O 1
ATOM 545 N N . VAL A 1 86 ? -68.085 19.858 16.191 1.00 30.11 142 VAL A N 1
ATOM 546 C CA . VAL A 1 86 ? -68.755 20.774 15.319 1.00 28.82 142 VAL A CA 1
ATOM 547 C C . VAL A 1 86 ? -69.658 21.663 16.189 1.00 29.02 142 VAL A C 1
ATOM 548 O O . VAL A 1 86 ? -70.336 21.182 17.091 1.00 30.14 142 VAL A O 1
ATOM 552 N N . LEU A 1 87 ? -69.563 22.964 15.981 1.00 28.58 143 LEU A N 1
ATOM 553 C CA . LEU A 1 87 ? -70.459 23.940 16.642 1.00 29.33 143 LEU A CA 1
ATOM 554 C C . LEU A 1 87 ? -71.720 24.075 15.856 1.00 27.57 143 LEU A C 1
ATOM 555 O O . LEU A 1 87 ? -71.682 24.012 14.655 1.00 26.11 143 LEU A O 1
ATOM 560 N N . PHE A 1 88 ? -72.853 24.190 16.551 1.00 28.49 144 PHE A N 1
ATOM 561 C CA . PHE A 1 88 ? -74.197 24.282 15.913 1.00 28.95 144 PHE A CA 1
ATOM 562 C C . PHE A 1 88 ? -74.911 25.480 16.453 1.00 29.04 144 PHE A C 1
ATOM 563 O O . PHE A 1 88 ? -74.878 25.701 17.660 1.00 29.83 144 PHE A O 1
ATOM 571 N N . GLU A 1 89 ? -75.501 26.297 15.574 1.00 30.26 145 GLU A N 1
ATOM 572 C CA . GLU A 1 89 ? -76.513 27.295 15.952 1.00 30.62 145 GLU A CA 1
ATOM 573 C C . GLU A 1 89 ? -77.764 26.977 15.143 1.00 30.93 145 GLU A C 1
ATOM 574 O O . GLU A 1 89 ? -77.643 26.834 13.925 1.00 31.04 145 GLU A O 1
ATOM 580 N N . VAL A 1 90 ? -78.959 26.854 15.773 1.00 31.77 146 VAL A N 1
ATOM 581 C CA . VAL A 1 90 ? -80.197 26.464 15.051 1.00 31.37 146 VAL A CA 1
ATOM 582 C C . VAL A 1 90 ? -81.316 27.468 15.301 1.00 32.34 146 VAL A C 1
ATOM 583 O O . VAL A 1 90 ? -81.366 28.067 16.378 1.00 32.58 146 VAL A O 1
ATOM 587 N N . HIS A 1 91 ? -82.168 27.669 14.288 1.00 32.09 147 HIS A N 1
ATOM 588 C CA . HIS A 1 91 ? -83.284 28.623 14.391 1.00 34.25 147 HIS A CA 1
ATOM 589 C C . HIS A 1 91 ? -84.466 28.001 13.705 1.00 35.33 147 HIS A C 1
ATOM 590 O O . HIS A 1 91 ? -84.401 27.689 12.498 1.00 35.69 147 HIS A O 1
ATOM 597 N N . ASN A 1 92 ? -85.507 27.814 14.497 1.00 38.08 148 ASN A N 1
ATOM 598 C CA . ASN A 1 92 ? -86.775 27.266 14.071 1.00 40.16 148 ASN A CA 1
ATOM 599 C C . ASN A 1 92 ? -87.708 28.425 13.715 1.00 41.15 148 ASN A C 1
ATOM 600 O O . ASN A 1 92 ? -88.587 28.801 14.485 1.00 42.32 148 ASN A O 1
ATOM 605 N N . TYR A 1 93 ? -87.489 29.014 12.564 1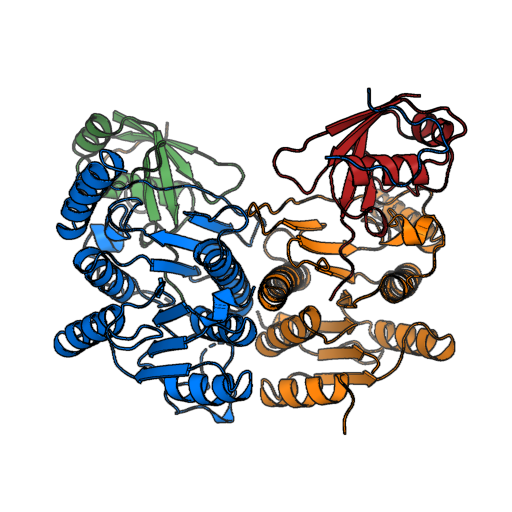.00 39.23 149 TYR A N 1
ATOM 606 C CA . TYR A 1 93 ? -88.344 30.097 12.088 1.00 40.87 149 TYR A CA 1
ATOM 607 C C . TYR A 1 93 ? -88.354 30.163 10.563 1.00 40.66 149 TYR A C 1
ATOM 608 O O . TYR A 1 93 ? -87.508 29.577 9.876 1.00 40.14 149 TYR A O 1
ATOM 617 N N . ASN A 1 94 ? -89.394 30.811 10.071 1.00 41.57 150 ASN A N 1
ATOM 618 C CA . ASN A 1 94 ? -89.620 31.049 8.660 1.00 41.45 150 ASN A CA 1
ATOM 619 C C . ASN A 1 94 ? -88.899 32.347 8.315 1.00 40.52 150 ASN A C 1
ATOM 620 O O . ASN A 1 94 ? -89.350 33.458 8.692 1.00 39.11 150 ASN A O 1
ATOM 625 N N . ILE A 1 95 ? -87.816 32.213 7.555 1.00 37.27 151 ILE A N 1
ATOM 626 C CA . ILE A 1 95 ? -87.027 33.371 7.160 1.00 36.78 151 ILE A CA 1
ATOM 627 C C . ILE A 1 95 ? -87.671 34.375 6.197 1.00 36.83 151 ILE A C 1
ATOM 628 O O . ILE A 1 95 ? -87.119 35.445 6.012 1.00 36.07 151 ILE A O 1
ATOM 633 N N . THR A 1 96 ? -88.823 34.055 5.609 1.00 38.16 152 THR A N 1
ATOM 634 C CA . THR A 1 96 ? -89.514 34.994 4.686 1.00 40.98 152 THR A CA 1
ATOM 635 C C . THR A 1 96 ? -90.368 36.051 5.385 1.00 42.97 152 THR A C 1
ATOM 636 O O . THR A 1 96 ? -90.784 37.017 4.736 1.00 43.18 152 THR A O 1
ATOM 640 N N . THR A 1 97 ? -90.638 35.922 6.686 1.00 43.06 153 THR A N 1
ATOM 641 C CA . THR A 1 97 ? -91.444 36.958 7.382 1.00 46.37 153 THR A CA 1
ATOM 642 C C . THR A 1 97 ? -90.548 38.163 7.647 1.00 46.56 153 THR A C 1
ATOM 643 O O . THR A 1 97 ? -89.332 38.025 7.705 1.00 43.28 153 THR A O 1
ATOM 647 N N . VAL A 1 98 ? -91.136 39.332 7.844 1.00 48.26 154 VAL A N 1
ATOM 648 C CA . VAL A 1 98 ? -90.355 40.570 7.886 1.00 49.76 154 VAL A CA 1
ATOM 649 C C . VAL A 1 98 ? -89.412 40.633 9.096 1.00 48.79 154 VAL A C 1
ATOM 650 O O . VAL A 1 98 ? -88.270 41.113 8.969 1.00 47.63 154 VAL A O 1
ATOM 654 N N . GLU A 1 99 ? -89.872 40.166 10.256 1.00 50.11 155 GLU A N 1
ATOM 655 C CA . GLU A 1 99 ? -89.016 40.181 11.461 1.00 52.05 155 GLU A CA 1
ATOM 656 C C . GLU A 1 99 ? -87.848 39.208 11.348 1.00 50.13 155 GLU A C 1
ATOM 657 O O . GLU A 1 99 ? -86.688 39.570 11.625 1.00 49.18 155 GLU A O 1
ATOM 663 N N . ASN A 1 100 ? -88.161 38.004 10.866 1.00 46.59 156 ASN A N 1
ATOM 664 C CA . ASN A 1 100 ? -87.185 36.928 10.780 1.00 43.30 156 ASN A CA 1
ATOM 665 C C . ASN A 1 100 ? -86.154 37.170 9.698 1.00 41.52 156 ASN A C 1
ATOM 666 O O . ASN A 1 100 ? -85.023 36.698 9.832 1.00 38.19 156 ASN A O 1
ATOM 671 N N . PHE A 1 101 ? -86.541 37.855 8.623 1.00 39.63 157 PHE A N 1
ATOM 672 C CA . PHE A 1 101 ? -85.623 38.253 7.568 1.00 40.41 157 PHE A CA 1
ATOM 673 C C . PHE A 1 101 ? -84.413 39.040 8.087 1.00 40.94 157 PHE A C 1
ATOM 674 O O . PHE A 1 101 ? -83.254 38.763 7.672 1.00 38.01 157 PHE A O 1
ATOM 682 N N . GLN A 1 102 ? -84.669 40.013 8.962 1.00 41.89 158 GLN A N 1
ATOM 683 C CA . GLN A 1 102 ? -83.594 40.819 9.541 1.00 42.94 158 GLN A CA 1
ATOM 684 C C . GLN A 1 102 ? -82.707 39.934 10.434 1.00 40.48 158 GLN A C 1
ATOM 685 O O . GLN A 1 102 ? -81.484 40.003 10.359 1.00 36.10 158 GLN A O 1
ATOM 691 N N . HIS A 1 103 ? -83.326 39.104 11.256 1.00 40.09 159 HIS A N 1
ATOM 692 C CA . HIS A 1 103 ? -82.569 38.197 12.116 1.00 40.45 159 HIS A CA 1
ATOM 693 C C . HIS A 1 103 ? -81.721 37.247 11.251 1.00 37.42 159 HIS A C 1
ATOM 694 O O . HIS A 1 103 ? -80.542 37.001 11.579 1.00 35.24 159 HIS A O 1
ATOM 701 N N . PHE A 1 104 ? -82.311 36.752 10.154 1.00 35.28 160 PHE A N 1
ATOM 702 C CA . PHE A 1 104 ? -81.606 35.851 9.183 1.00 33.11 160 PHE A CA 1
ATOM 703 C C . PHE A 1 104 ? -80.325 36.519 8.652 1.00 32.51 160 PHE A C 1
ATOM 704 O O . PHE A 1 104 ? -79.192 36.019 8.822 1.00 28.97 160 PHE A O 1
ATOM 712 N N . MET A 1 105 ? -80.476 37.763 8.184 1.00 33.40 161 MET A N 1
ATOM 713 C CA . MET A 1 105 ? -79.335 38.529 7.710 1.00 34.25 161 MET A CA 1
ATOM 714 C C . MET A 1 105 ? -78.282 38.810 8.765 1.00 33.53 161 MET A C 1
ATOM 715 O O . MET A 1 105 ? -77.071 38.732 8.464 1.00 31.25 161 MET A O 1
ATOM 720 N N . ASP A 1 106 ? -78.732 39.152 9.965 1.00 34.33 162 ASP A N 1
ATOM 721 C CA . ASP A 1 106 ? -77.842 39.347 11.113 1.00 37.00 162 ASP A CA 1
ATOM 722 C C . ASP A 1 106 ? -76.942 38.106 11.344 1.00 34.42 162 ASP A C 1
ATOM 723 O O . ASP A 1 106 ? -75.703 38.229 11.467 1.00 31.97 162 ASP A O 1
ATOM 728 N N . ARG A 1 107 ? -77.570 36.927 11.345 1.00 34.57 163 ARG A N 1
ATOM 729 C CA . ARG A 1 107 ? -76.852 35.674 11.591 1.00 34.87 163 ARG A CA 1
ATOM 730 C C . ARG A 1 107 ? -75.935 35.217 10.436 1.00 34.38 163 ARG A C 1
ATOM 731 O O . ARG A 1 107 ? -74.846 34.690 10.697 1.00 31.52 163 ARG A O 1
ATOM 739 N N . ILE A 1 108 ? -76.333 35.455 9.184 1.00 34.01 164 ILE A N 1
ATOM 740 C CA . ILE A 1 108 ? -75.406 35.302 8.050 1.00 33.85 164 ILE A CA 1
ATOM 741 C C . ILE A 1 108 ? -74.195 36.228 8.262 1.00 33.04 164 ILE A C 1
ATOM 742 O O . ILE A 1 108 ? -73.050 35.843 7.964 1.00 32.23 164 ILE A O 1
ATOM 747 N N . SER A 1 109 ? -74.434 37.459 8.684 1.00 33.80 165 SER A N 1
ATOM 748 C CA . SER A 1 109 ? -73.351 38.481 8.836 1.00 33.51 165 SER A CA 1
ATOM 749 C C . SER A 1 109 ? -72.453 38.308 10.040 1.00 32.93 165 SER A C 1
ATOM 750 O O . SER A 1 109 ? -71.299 38.694 9.999 1.00 32.40 165 SER A O 1
ATOM 753 N N . ASN A 1 110 ? -72.976 37.736 11.120 1.00 32.73 166 ASN A N 1
ATOM 754 C CA . ASN A 1 110 ? -72.260 37.639 12.400 1.00 32.84 166 ASN A CA 1
ATOM 755 C C . ASN A 1 110 ? -72.105 36.248 12.985 1.00 31.95 166 ASN A C 1
ATOM 756 O O . ASN A 1 110 ? -71.370 36.076 13.979 1.00 31.46 166 ASN A O 1
ATOM 761 N N . GLY A 1 111 ? -72.830 35.298 12.411 1.00 30.87 167 GLY A N 1
ATOM 762 C CA . GLY A 1 111 ? -72.823 33.917 12.927 1.00 30.68 167 GLY A CA 1
ATOM 763 C C . GLY A 1 111 ? -71.804 32.957 12.337 1.00 30.11 167 GLY A C 1
ATOM 764 O O . GLY A 1 111 ? -71.971 31.762 12.484 1.00 29.88 167 GLY A O 1
ATOM 765 N N . GLY A 1 112 ? -70.732 33.462 11.754 1.00 30.42 168 GLY A N 1
ATOM 766 C CA . GLY A 1 112 ? -69.558 32.690 11.405 1.00 31.82 168 GLY A CA 1
ATOM 767 C C . GLY A 1 112 ? -68.858 31.994 12.562 1.00 32.30 168 GLY A C 1
ATOM 768 O O . GLY A 1 112 ? -69.308 32.048 13.703 1.00 33.47 168 GLY A O 1
ATOM 769 N N . LEU A 1 113 ? -67.738 31.339 12.269 1.00 32.74 169 LEU A N 1
ATOM 770 C CA . LEU A 1 113 ? -67.082 30.428 13.231 1.00 34.42 169 LEU A CA 1
ATOM 771 C C . LEU A 1 113 ? -66.595 31.214 14.405 1.00 35.09 169 LEU A C 1
ATOM 772 O O . LEU A 1 113 ? -66.759 30.808 15.556 1.00 33.14 169 LEU A O 1
ATOM 777 N N . GLU A 1 114 ? -66.098 32.415 14.088 1.00 35.62 170 GLU A N 1
ATOM 778 C CA . GLU A 1 114 ? -65.848 33.481 15.014 1.00 38.30 170 GLU A CA 1
ATOM 779 C C . GLU A 1 114 ? -67.048 34.469 14.975 1.00 36.15 170 GLU A C 1
ATOM 780 O O . GLU A 1 114 ? -67.367 35.035 13.952 1.00 34.05 170 GLU A O 1
ATOM 786 N N . GLU A 1 115 ? -67.729 34.606 16.096 1.00 36.41 171 GLU A N 1
ATOM 787 C CA . GLU A 1 115 ? -68.874 35.481 16.229 1.00 36.13 171 GLU A CA 1
ATOM 788 C C . GLU A 1 115 ? -68.439 36.909 15.849 1.00 37.34 171 GLU A C 1
ATOM 789 O O . GLU A 1 115 ? -67.362 37.338 16.232 1.00 37.69 171 GLU A O 1
ATOM 795 N N . GLY A 1 116 ? -69.295 37.619 15.104 1.00 37.72 172 GLY A N 1
ATOM 796 C CA . GLY A 1 116 ? -68.934 38.947 14.517 1.00 38.84 172 GLY A CA 1
ATOM 797 C C . GLY A 1 116 ? -68.381 38.843 13.083 1.00 39.17 172 GLY A C 1
ATOM 798 O O . GLY A 1 116 ? -68.260 39.837 12.419 1.00 40.43 172 GLY A O 1
ATOM 799 N N . LYS A 1 117 ? -68.102 37.633 12.579 1.00 39.94 173 LYS A N 1
ATOM 800 C CA . LYS A 1 117 ? -67.651 37.428 11.189 1.00 38.45 173 LYS A CA 1
ATOM 801 C C . LYS A 1 117 ? -68.789 36.715 10.433 1.00 35.46 173 LYS A C 1
ATOM 802 O O . LYS A 1 117 ? -69.597 36.024 11.041 1.00 34.76 173 LYS A O 1
ATOM 808 N N . PRO A 1 118 ? -68.864 36.901 9.110 1.00 33.53 174 PRO A N 1
ATOM 809 C CA . PRO A 1 118 ? -69.928 36.247 8.369 1.00 32.11 174 PRO A CA 1
ATOM 810 C C . PRO A 1 118 ? -69.666 34.761 8.205 1.00 30.57 174 PRO A C 1
ATOM 811 O O . PRO A 1 118 ? -68.518 34.336 8.250 1.00 30.59 174 PRO A O 1
ATOM 815 N N . VAL A 1 119 ? -70.717 34.021 7.954 1.00 29.89 175 VAL A N 1
ATOM 816 C CA . VAL A 1 119 ? -70.591 32.647 7.495 1.00 28.81 175 VAL A CA 1
ATOM 817 C C . VAL A 1 119 ? -69.827 32.585 6.152 1.00 27.98 175 VAL A C 1
ATOM 818 O O . VAL A 1 119 ? -69.852 33.502 5.341 1.00 26.34 175 VAL A O 1
ATOM 822 N N . ASP A 1 120 ? -69.207 31.433 5.874 1.00 26.57 176 ASP A N 1
ATOM 823 C CA . ASP A 1 120 ? -68.438 31.329 4.646 1.00 28.06 176 ASP A CA 1
ATOM 824 C C . ASP A 1 120 ? -69.303 31.030 3.450 1.00 27.81 176 ASP A C 1
ATOM 825 O O . ASP A 1 120 ? -68.975 31.442 2.339 1.00 29.84 176 ASP A O 1
ATOM 830 N N . LEU A 1 121 ? -70.429 30.382 3.693 1.00 26.34 177 LEU A N 1
ATOM 831 C CA . LEU A 1 121 ? -71.358 29.961 2.665 1.00 26.58 177 LEU A CA 1
ATOM 832 C C . LEU A 1 121 ? -72.715 29.809 3.264 1.00 26.65 177 LEU A C 1
ATOM 833 O O . LEU A 1 121 ? -72.842 29.400 4.434 1.00 26.14 177 LEU A O 1
ATOM 838 N N . VAL A 1 122 ? -73.726 30.164 2.456 1.00 26.45 178 VAL A N 1
ATOM 839 C CA . VAL A 1 122 ? -75.095 29.782 2.720 1.00 27.31 178 VAL A CA 1
ATOM 840 C C . VAL A 1 122 ? -75.493 28.711 1.693 1.00 25.79 178 VAL A C 1
ATOM 841 O O . VAL A 1 122 ? -75.067 28.777 0.571 1.00 28.22 178 VAL A O 1
ATOM 845 N N . LEU A 1 123 ? -76.217 27.700 2.123 1.00 25.78 179 LEU A N 1
ATOM 846 C CA . LEU A 1 123 ? -76.764 26.679 1.269 1.00 24.47 179 LEU A CA 1
ATOM 847 C C . LEU A 1 123 ? -78.273 26.765 1.324 1.00 24.38 179 LEU A C 1
ATOM 848 O O . LEU A 1 123 ? -78.892 26.733 2.393 1.00 25.66 179 LEU A O 1
ATOM 853 N N . SER A 1 124 ? -78.856 26.793 0.156 1.00 24.57 180 SER A N 1
ATOM 854 C CA . SER A 1 124 ? -80.302 26.706 -0.023 1.00 25.70 180 SER A CA 1
ATOM 855 C C . SER A 1 124 ? -80.756 25.256 -0.338 1.00 26.35 180 SER A C 1
ATOM 856 O O . SER A 1 124 ? -80.485 24.682 -1.415 1.00 26.65 180 SER A O 1
ATOM 859 N N . CYS A 1 125 ? -81.443 24.669 0.633 1.00 25.78 181 CYS A N 1
ATOM 860 C CA . CYS A 1 125 ? -82.078 23.372 0.452 1.00 26.60 181 CYS A CA 1
ATOM 861 C C . CYS A 1 125 ? -83.532 23.465 0.803 1.00 27.82 181 CYS A C 1
ATOM 862 O O . CYS A 1 125 ? -84.079 22.608 1.492 1.00 28.35 181 CYS A O 1
ATOM 865 N N . VAL A 1 126 ? -84.185 24.537 0.340 1.00 27.99 182 VAL A N 1
ATOM 866 C CA . VAL A 1 126 ? -85.586 24.721 0.559 1.00 29.57 182 VAL A CA 1
ATOM 867 C C . VAL A 1 126 ? -86.379 24.146 -0.584 1.00 29.39 182 VAL A C 1
ATOM 868 O O . VAL A 1 126 ? -85.797 23.852 -1.645 1.00 28.98 182 VAL A O 1
ATOM 872 N N . ASP A 1 127 ? -87.665 23.933 -0.325 1.00 30.07 183 ASP A N 1
ATOM 873 C CA . ASP A 1 127 ? -88.588 23.329 -1.251 1.00 30.96 183 ASP A CA 1
ATOM 874 C C . ASP A 1 127 ? -89.555 24.251 -1.989 1.00 32.18 183 ASP A C 1
ATOM 875 O O . ASP A 1 127 ? -90.589 23.789 -2.522 1.00 33.47 183 ASP A O 1
ATOM 880 N N . ASN A 1 128 ? -89.221 25.537 -2.054 1.00 31.29 184 ASN A N 1
ATOM 881 C CA . ASN A 1 128 ? -90.124 26.516 -2.710 1.00 32.82 184 ASN A CA 1
ATOM 882 C C . ASN A 1 128 ? -89.334 27.694 -3.245 1.00 32.11 184 ASN A C 1
ATOM 883 O O . ASN A 1 128 ? -88.191 27.978 -2.784 1.00 30.77 184 ASN A O 1
ATOM 888 N N . PHE A 1 129 ? -89.893 28.336 -4.269 1.00 33.52 185 PHE A N 1
ATOM 889 C CA . PHE A 1 129 ? -89.236 29.481 -4.899 1.00 33.31 185 PHE A CA 1
ATOM 890 C C . PHE A 1 129 ? -89.248 30.714 -4.020 1.00 33.21 185 PHE A C 1
ATOM 891 O O . PHE A 1 129 ? -88.341 31.506 -4.089 1.00 30.92 185 PHE A O 1
ATOM 899 N N . GLU A 1 130 ? -90.283 30.895 -3.210 1.00 34.63 186 GLU A N 1
ATOM 900 C CA . GLU A 1 130 ? -90.369 32.082 -2.351 1.00 34.70 186 GLU A CA 1
ATOM 901 C C . GLU A 1 130 ? -89.165 32.188 -1.444 1.00 32.33 186 GLU A C 1
ATOM 902 O O . GLU A 1 130 ? -88.484 33.197 -1.431 1.00 30.25 186 GLU A O 1
ATOM 908 N N . ALA A 1 131 ? -88.822 31.081 -0.778 1.00 31.76 187 ALA A N 1
ATOM 909 C CA . ALA A 1 131 ? -87.670 31.036 0.106 1.00 30.17 187 ALA A CA 1
ATOM 910 C C . ALA A 1 131 ? -86.345 31.113 -0.624 1.00 29.39 187 ALA A C 1
ATOM 911 O O . ALA A 1 131 ? -85.416 31.729 -0.101 1.00 28.10 187 ALA A O 1
ATOM 913 N N . ARG A 1 132 ? -86.241 30.548 -1.838 1.00 28.56 188 ARG A N 1
ATOM 914 C CA . ARG A 1 132 ? -85.069 30.831 -2.646 1.00 27.50 188 ARG A CA 1
ATOM 915 C C . ARG A 1 132 ? -84.908 32.338 -2.910 1.00 28.09 188 ARG A C 1
ATOM 916 O O . ARG A 1 132 ? -83.788 32.835 -2.858 1.00 27.82 188 ARG A O 1
ATOM 924 N N . MET A 1 133 ? -85.999 32.963 -3.332 1.00 28.99 189 MET A N 1
ATOM 925 C CA . MET A 1 133 ? -85.988 34.430 -3.585 1.00 30.15 189 MET A CA 1
ATOM 926 C C . MET A 1 133 ? -85.567 35.210 -2.316 1.00 29.49 189 MET A C 1
ATOM 927 O O . MET A 1 133 ? -84.800 36.202 -2.391 1.00 29.93 189 MET A O 1
ATOM 932 N N . THR A 1 134 ? -86.029 34.786 -1.145 1.00 29.06 190 THR A N 1
ATOM 933 C CA . THR A 1 134 ? -85.627 35.418 0.129 1.00 29.31 190 THR A CA 1
ATOM 934 C C . THR A 1 134 ? -84.128 35.317 0.401 1.00 27.84 190 THR A C 1
ATOM 935 O O . THR A 1 134 ? -83.455 36.277 0.738 1.00 27.99 190 THR A O 1
ATOM 939 N N . ILE A 1 135 ? -83.618 34.113 0.234 1.00 26.71 191 ILE A N 1
ATOM 940 C CA . ILE A 1 135 ? -82.167 33.902 0.399 1.00 25.91 191 ILE A CA 1
ATOM 941 C C . ILE A 1 135 ? -81.401 34.779 -0.604 1.00 26.02 191 ILE A C 1
ATOM 942 O O . ILE A 1 135 ? -80.406 35.458 -0.244 1.00 26.59 191 ILE A O 1
ATOM 947 N N . ASN A 1 136 ? -81.871 34.786 -1.856 1.00 26.28 192 ASN A N 1
ATOM 948 C CA . ASN A 1 136 ? -81.216 35.508 -2.929 1.00 26.48 192 ASN A CA 1
ATOM 949 C C . ASN A 1 136 ? -81.170 37.022 -2.580 1.00 27.25 192 ASN A C 1
ATOM 950 O O . ASN A 1 136 ? -80.111 37.702 -2.711 1.00 26.66 192 ASN A O 1
ATOM 955 N N . THR A 1 137 ? -82.287 37.489 -2.085 1.00 28.55 193 THR A N 1
ATOM 956 C CA . THR A 1 137 ? -82.419 38.901 -1.704 1.00 30.28 193 THR A CA 1
ATOM 957 C C . THR A 1 137 ? -81.468 39.301 -0.570 1.00 30.67 193 THR A C 1
ATOM 958 O O . THR A 1 137 ? -80.682 40.254 -0.705 1.00 29.89 193 THR A O 1
ATOM 962 N N . ALA A 1 138 ? -81.390 38.450 0.467 1.00 32.06 194 ALA A N 1
ATOM 963 C CA . ALA A 1 138 ? -80.397 38.616 1.538 1.00 31.60 194 ALA A CA 1
ATOM 964 C C . ALA A 1 138 ? -78.965 38.569 1.064 1.00 30.84 194 ALA A C 1
ATOM 965 O O . ALA A 1 138 ? -78.186 39.460 1.447 1.00 32.43 194 ALA A O 1
ATOM 967 N N . CYS A 1 139 ? -78.591 37.491 0.343 1.00 31.94 195 CYS A N 1
ATOM 968 C CA . CYS A 1 139 ? -77.255 37.340 -0.198 1.00 30.14 195 CYS A CA 1
ATOM 969 C C . CYS A 1 139 ? -76.795 38.498 -1.127 1.00 31.63 195 CYS A C 1
ATOM 970 O O . CYS A 1 139 ? -75.640 38.948 -1.031 1.00 32.45 195 CYS A O 1
ATOM 973 N N . ASN A 1 140 ? -77.695 38.988 -1.975 1.00 28.89 196 ASN A N 1
ATOM 974 C CA . ASN A 1 140 ? -77.366 40.131 -2.837 1.00 30.86 196 ASN A CA 1
ATOM 975 C C . ASN A 1 140 ? -77.139 41.392 -2.017 1.00 31.32 196 ASN A C 1
ATOM 976 O O . ASN A 1 140 ? -76.168 42.082 -2.247 1.00 32.42 196 ASN A O 1
ATOM 981 N N . GLU A 1 141 ? -77.930 41.621 -0.981 1.00 32.74 197 GLU A N 1
ATOM 982 C CA . GLU A 1 141 ? -77.713 42.785 -0.108 1.00 35.56 197 GLU A CA 1
ATOM 983 C C . GLU A 1 141 ? -76.394 42.721 0.633 1.00 35.74 197 GLU A C 1
ATOM 984 O O . GLU A 1 141 ? -75.676 43.731 0.723 1.00 35.75 197 GLU A O 1
ATOM 990 N N . LEU A 1 142 ? -76.093 41.536 1.177 1.00 32.71 198 LEU A N 1
ATOM 991 C CA . LEU A 1 142 ? -74.892 41.313 1.973 1.00 34.21 198 LEU A CA 1
ATOM 992 C C . LEU A 1 142 ? -73.625 41.022 1.179 1.00 31.63 198 LEU A C 1
ATOM 993 O O . LEU A 1 142 ? -72.559 41.157 1.714 1.00 33.72 198 LEU A O 1
ATOM 998 N N . GLY A 1 143 ? -73.743 40.691 -0.092 1.00 30.77 199 GLY A N 1
ATOM 999 C CA . GLY A 1 143 ? -72.582 40.198 -0.864 1.00 29.50 199 GLY A CA 1
ATOM 1000 C C . GLY A 1 143 ? -72.107 38.893 -0.311 1.00 29.19 199 GLY A C 1
ATOM 1001 O O . GLY A 1 143 ? -70.899 38.689 -0.146 1.00 27.67 199 GLY A O 1
ATOM 1002 N N . GLN A 1 144 ? -73.054 38.004 -0.038 1.00 28.14 200 GLN A N 1
ATOM 1003 C CA . GLN A 1 144 ? -72.725 36.667 0.531 1.00 27.70 200 GLN A CA 1
ATOM 1004 C C . GLN A 1 144 ? -72.788 35.578 -0.514 1.00 25.66 200 GLN A C 1
ATOM 1005 O O . GLN A 1 144 ? -73.776 35.461 -1.167 1.00 25.83 200 GLN A O 1
ATOM 1011 N N . THR A 1 145 ? -71.722 34.781 -0.647 1.00 25.53 201 THR A N 1
ATOM 1012 C CA . THR A 1 145 ? -71.715 33.672 -1.584 1.00 24.49 201 THR A CA 1
ATOM 1013 C C . THR A 1 145 ? -72.587 32.582 -1.033 1.00 23.89 201 THR A C 1
ATOM 1014 O O . THR A 1 145 ? -72.583 32.309 0.174 1.00 24.03 201 THR A O 1
ATOM 1018 N N . TRP A 1 146 ? -73.343 31.934 -1.929 1.00 24.00 202 TRP A N 1
ATOM 1019 C CA . TRP A 1 146 ? -74.238 30.883 -1.583 1.00 23.94 202 TRP A CA 1
ATOM 1020 C C . TRP A 1 146 ? -74.337 29.869 -2.716 1.00 24.05 202 TRP A C 1
ATOM 1021 O O . TRP A 1 146 ? -73.943 30.126 -3.860 1.00 24.84 202 TRP A O 1
ATOM 1032 N N . MET A 1 147 ? -74.741 28.674 -2.343 1.00 24.27 203 MET A N 1
ATOM 1033 C CA . MET A 1 147 ? -75.105 27.596 -3.255 1.00 24.12 203 MET A CA 1
ATOM 1034 C C . MET A 1 147 ? -76.593 27.238 -3.139 1.00 24.77 203 MET A C 1
ATOM 1035 O O . MET A 1 147 ? -77.137 27.068 -2.075 1.00 26.51 203 MET A O 1
ATOM 1040 N N . GLU A 1 148 ? -77.213 27.126 -4.278 1.00 24.71 204 GLU A N 1
ATOM 1041 C CA . GLU A 1 148 ? -78.574 26.760 -4.403 1.00 25.72 204 GLU A CA 1
ATOM 1042 C C . GLU A 1 148 ? -78.661 25.341 -4.897 1.00 26.51 204 GLU A C 1
ATOM 1043 O O . GLU A 1 148 ? -77.804 24.835 -5.688 1.00 26.74 204 GLU A O 1
ATOM 1049 N N . SER A 1 149 ? -79.676 24.648 -4.405 1.00 25.97 205 SER A N 1
ATOM 1050 C CA . SER A 1 149 ? -79.870 23.247 -4.741 1.00 26.48 205 SER A CA 1
ATOM 1051 C C . SER A 1 149 ? -81.339 22.946 -4.916 1.00 26.79 205 SER A C 1
ATOM 1052 O O . SER A 1 149 ? -82.176 23.528 -4.265 1.00 25.73 205 SER A O 1
ATOM 1055 N N . GLY A 1 150 ? -81.635 21.931 -5.723 1.00 26.82 206 GLY A N 1
ATOM 1056 C CA . GLY A 1 150 ? -82.979 21.508 -5.904 1.00 28.54 206 GLY A CA 1
ATOM 1057 C C . GLY A 1 150 ? -83.147 20.177 -6.572 1.00 29.32 206 GLY A C 1
ATOM 1058 O O . GLY A 1 150 ? -82.198 19.636 -7.170 1.00 27.21 206 GLY A O 1
ATOM 1059 N N . VAL A 1 151 ? -84.363 19.673 -6.453 1.00 30.18 207 VAL A N 1
ATOM 1060 C CA . VAL A 1 151 ? -84.747 18.356 -6.953 1.00 31.98 207 VAL A CA 1
ATOM 1061 C C . VAL A 1 151 ? -86.084 18.582 -7.628 1.00 33.86 207 VAL A C 1
ATOM 1062 O O . VAL A 1 151 ? -86.857 19.422 -7.158 1.00 35.28 207 VAL A O 1
ATOM 1066 N N . SER A 1 152 ? -86.310 17.936 -8.756 1.00 35.21 208 SER A N 1
ATOM 1067 C CA . SER A 1 152 ? -87.642 17.969 -9.400 1.00 39.42 208 SER A CA 1
ATOM 1068 C C . SER A 1 152 ? -88.690 17.142 -8.668 1.00 42.88 208 SER A C 1
ATOM 1069 O O . SER A 1 152 ? -88.398 16.214 -7.878 1.00 44.79 208 SER A O 1
ATOM 1072 N N . GLU A 1 153 ? -89.933 17.496 -8.958 1.00 49.89 209 GLU A N 1
ATOM 1073 C CA . GLU A 1 153 ? -91.114 16.949 -8.289 1.00 55.39 209 GLU A CA 1
ATOM 1074 C C . GLU A 1 153 ? -91.168 15.427 -8.443 1.00 55.52 209 GLU A C 1
ATOM 1075 O O . GLU A 1 153 ? -91.411 14.681 -7.477 1.00 54.97 209 GLU A O 1
ATOM 1081 N N . ASN A 1 154 ? -90.842 14.978 -9.650 1.00 52.60 210 ASN A N 1
ATOM 1082 C CA . ASN A 1 154 ? -90.809 13.550 -9.984 1.00 51.27 210 ASN A CA 1
ATOM 1083 C C . ASN A 1 154 ? -89.459 12.826 -9.736 1.00 48.57 210 ASN A C 1
ATOM 1084 O O . ASN A 1 154 ? -89.277 11.723 -10.230 1.00 48.05 210 ASN A O 1
ATOM 1089 N N . ALA A 1 155 ? -88.535 13.419 -8.977 1.00 45.11 211 ALA A N 1
ATOM 1090 C CA . ALA A 1 155 ? -87.195 12.811 -8.692 1.00 45.19 211 ALA A CA 1
ATOM 1091 C C . ALA A 1 155 ? -86.332 12.447 -9.883 1.00 43.09 211 ALA A C 1
ATOM 1092 O O . ALA A 1 155 ? -85.311 11.810 -9.719 1.00 46.32 211 ALA A O 1
ATOM 1094 N N . VAL A 1 156 ? -86.652 12.919 -11.069 1.00 44.87 212 VAL A N 1
ATOM 1095 C CA . VAL A 1 156 ? -85.895 12.484 -12.245 1.00 47.36 212 VAL A CA 1
ATOM 1096 C C . VAL A 1 156 ? -84.665 13.376 -12.375 1.00 44.21 212 VAL A C 1
ATOM 1097 O O . VAL A 1 156 ? -83.768 13.059 -13.112 1.00 44.40 212 VAL A O 1
ATOM 1101 N N . SER A 1 157 ? -84.644 14.522 -11.690 1.00 40.41 213 SER A N 1
ATOM 1102 C CA . SER A 1 157 ? -83.718 15.570 -12.020 1.00 36.06 213 SER A CA 1
ATOM 1103 C C . SER A 1 157 ? -83.355 16.369 -10.758 1.00 33.24 213 SER A C 1
ATOM 1104 O O . SER A 1 157 ? -84.109 16.403 -9.772 1.00 31.31 213 SER A O 1
ATOM 1107 N N . GLY A 1 158 ? -82.206 17.027 -10.811 1.00 29.64 214 GLY A N 1
ATOM 1108 C CA . GLY A 1 158 ? -81.839 17.986 -9.777 1.00 29.06 214 GLY A CA 1
ATOM 1109 C C . GLY A 1 158 ? -80.650 18.798 -10.212 1.00 27.79 214 GLY A C 1
ATOM 1110 O O . GLY A 1 158 ? -80.114 18.555 -11.299 1.00 27.43 214 GLY A O 1
ATOM 1111 N N . HIS A 1 159 ? -80.267 19.786 -9.409 1.00 27.75 215 HIS A N 1
ATOM 1112 C CA . HIS A 1 159 ? -79.043 20.579 -9.682 1.00 27.01 215 HIS A CA 1
ATOM 1113 C C . HIS A 1 159 ? -78.493 21.268 -8.472 1.00 26.06 215 HIS A C 1
ATOM 1114 O O . HIS A 1 159 ? -79.122 21.337 -7.408 1.00 27.92 215 HIS A O 1
ATOM 1121 N N . ILE A 1 160 ? -77.278 21.760 -8.643 1.00 25.84 216 ILE A N 1
ATOM 1122 C CA . ILE A 1 160 ? -76.682 22.690 -7.721 1.00 25.87 216 ILE A CA 1
ATOM 1123 C C . ILE A 1 160 ? -76.223 23.895 -8.564 1.00 26.09 216 ILE A C 1
ATOM 1124 O O . ILE A 1 160 ? -75.896 23.753 -9.773 1.00 24.87 216 ILE A O 1
ATOM 1129 N N . GLN A 1 161 ? -76.057 25.029 -7.893 1.00 26.17 217 GLN A N 1
ATOM 1130 C CA . GLN A 1 161 ? -75.615 26.253 -8.514 1.00 26.19 217 GLN A CA 1
ATOM 1131 C C . GLN A 1 161 ? -74.865 27.139 -7.486 1.00 24.87 217 GLN A C 1
ATOM 1132 O O . GLN A 1 161 ? -75.271 27.193 -6.329 1.00 26.35 217 GLN A O 1
ATOM 1138 N N . LEU A 1 162 ? -73.786 27.749 -7.909 1.00 23.45 218 LEU A N 1
ATOM 1139 C CA . LEU A 1 162 ? -72.979 28.665 -7.115 1.00 22.70 218 LEU A CA 1
ATOM 1140 C C . LEU A 1 162 ? -73.316 30.085 -7.520 1.00 22.92 218 LEU A C 1
ATOM 1141 O O . LEU A 1 162 ? -73.136 30.478 -8.666 1.00 23.48 218 LEU A O 1
ATOM 1146 N N . ILE A 1 163 ? -73.845 30.820 -6.557 1.00 23.90 219 ILE A N 1
ATOM 1147 C CA . ILE A 1 163 ? -74.124 32.244 -6.712 1.00 23.92 219 ILE A CA 1
ATOM 1148 C C . ILE A 1 163 ? -73.118 33.067 -5.879 1.00 23.34 219 ILE A C 1
ATOM 1149 O O . ILE A 1 163 ? -73.129 33.035 -4.637 1.00 22.48 219 ILE A O 1
ATOM 1154 N N . ILE A 1 164 ? -72.209 33.724 -6.587 1.00 23.24 220 ILE A N 1
ATOM 1155 C CA . ILE A 1 164 ? -71.336 34.748 -6.013 1.00 24.26 220 ILE A CA 1
ATOM 1156 C C . ILE A 1 164 ? -71.904 36.054 -6.496 1.00 24.91 220 ILE A C 1
ATOM 1157 O O . ILE A 1 164 ? -71.799 36.364 -7.694 1.00 26.37 220 ILE A O 1
ATOM 1162 N N . PRO A 1 165 ? -72.540 36.825 -5.592 1.00 25.26 221 PRO A N 1
ATOM 1163 C CA . PRO A 1 165 ? -73.313 38.020 -6.075 1.00 26.30 221 PRO A CA 1
ATOM 1164 C C . PRO A 1 165 ? -72.422 39.036 -6.744 1.00 27.01 221 PRO A C 1
ATOM 1165 O O . PRO A 1 165 ? -71.357 39.371 -6.213 1.00 26.84 221 PRO A O 1
ATOM 1169 N N . GLY A 1 166 ? -72.839 39.465 -7.935 1.00 27.89 222 GLY A N 1
ATOM 1170 C CA . GLY A 1 166 ? -72.054 40.231 -8.816 1.00 29.03 222 GLY A CA 1
ATOM 1171 C C . GLY A 1 166 ? -71.131 39.536 -9.805 1.00 29.34 222 GLY A C 1
ATOM 1172 O O . GLY A 1 166 ? -70.788 40.125 -10.819 1.00 30.68 222 GLY A O 1
ATOM 1173 N N . GLU A 1 167 ? -70.682 38.342 -9.491 1.00 29.71 223 GLU A N 1
ATOM 1174 C CA . GLU A 1 167 ? -69.726 37.539 -10.310 1.00 30.33 223 GLU A CA 1
ATOM 1175 C C . GLU A 1 167 ? -70.412 36.441 -11.145 1.00 29.33 223 GLU A C 1
ATOM 1176 O O . GLU A 1 167 ? -70.160 36.307 -12.342 1.00 30.31 223 GLU A O 1
ATOM 1182 N N . SER A 1 168 ? -71.300 35.670 -10.550 1.00 28.75 224 SER A N 1
ATOM 1183 C CA . SER A 1 168 ? -72.138 34.773 -11.295 1.00 27.75 224 SER A CA 1
ATOM 1184 C C . SER A 1 168 ? -73.569 35.120 -11.135 1.00 27.41 224 SER A C 1
ATOM 1185 O O . SER A 1 168 ? -73.955 35.898 -10.250 1.00 28.83 224 SER A O 1
ATOM 1188 N N . ALA A 1 169 ? -74.365 34.538 -12.005 1.00 28.01 225 ALA A N 1
ATOM 1189 C CA . ALA A 1 169 ? -75.801 34.737 -11.962 1.00 29.22 225 ALA A CA 1
ATOM 1190 C C . ALA A 1 169 ? -76.439 34.522 -10.566 1.00 28.72 225 ALA A C 1
ATOM 1191 O O . ALA A 1 169 ? -76.135 33.489 -9.903 1.00 26.77 225 ALA A O 1
ATOM 1193 N N . CYS A 1 170 ? -77.274 35.450 -10.108 1.00 29.34 226 CYS A N 1
ATOM 1194 C CA . CYS A 1 170 ? -78.109 35.269 -8.913 1.00 28.61 226 CYS A CA 1
ATOM 1195 C C . CYS A 1 170 ? -79.397 34.540 -9.339 1.00 27.64 226 CYS A C 1
ATOM 1196 O O . CYS A 1 170 ? -79.647 34.327 -10.529 1.00 26.86 226 CYS A O 1
ATOM 1199 N N . PHE A 1 171 ? -80.227 34.163 -8.387 1.00 27.28 227 PHE A N 1
ATOM 1200 C CA . PHE A 1 171 ? -81.407 33.370 -8.717 1.00 27.41 227 PHE A CA 1
ATOM 1201 C C . PHE A 1 171 ? -82.481 34.165 -9.439 1.00 27.96 227 PHE A C 1
ATOM 1202 O O . PHE A 1 171 ? -83.225 33.660 -10.251 1.00 27.34 227 PHE A O 1
ATOM 1210 N N . ALA A 1 172 ? -82.492 35.472 -9.196 1.00 28.22 228 ALA A N 1
ATOM 1211 C CA . ALA A 1 172 ? -83.356 36.370 -9.948 1.00 29.15 228 ALA A CA 1
ATOM 1212 C C . ALA A 1 172 ? -82.849 36.738 -11.337 1.00 29.43 228 ALA A C 1
ATOM 1213 O O . ALA A 1 172 ? -83.616 37.247 -12.139 1.00 30.11 228 ALA A O 1
ATOM 1215 N N . CYS A 1 173 ? -81.564 36.513 -11.633 1.00 29.39 229 CYS A N 1
ATOM 1216 C CA . CYS A 1 173 ? -81.062 36.757 -12.969 1.00 30.77 229 CYS A CA 1
ATOM 1217 C C . CYS A 1 173 ? -81.783 35.976 -14.070 1.00 31.05 229 CYS A C 1
ATOM 1218 O O . CYS A 1 173 ? -82.000 36.512 -15.173 1.00 31.75 229 CYS A O 1
ATOM 1221 N N . ALA A 1 174 ? -82.138 34.720 -13.780 1.00 30.39 230 ALA A N 1
ATOM 1222 C CA . ALA A 1 174 ? -82.795 33.855 -14.747 1.00 30.32 230 ALA A CA 1
ATOM 1223 C C . ALA A 1 174 ? -84.004 33.190 -14.084 1.00 30.60 230 ALA A C 1
ATOM 1224 O O . ALA A 1 174 ? -83.990 31.995 -13.784 1.00 29.69 230 ALA A O 1
ATOM 1226 N N . PRO A 1 175 ? -85.042 33.966 -13.828 1.00 31.13 231 PRO A N 1
ATOM 1227 C CA . PRO A 1 175 ? -86.099 33.460 -12.998 1.00 31.79 231 PRO A CA 1
ATOM 1228 C C . PRO A 1 175 ? -86.860 32.359 -13.730 1.00 32.62 231 PRO A C 1
ATOM 1229 O O . PRO A 1 175 ? -86.970 32.422 -14.942 1.00 32.69 231 PRO A O 1
ATOM 1233 N N . PRO A 1 176 ? -87.409 31.378 -12.996 1.00 34.23 232 PRO A N 1
ATOM 1234 C CA . PRO A 1 176 ? -88.340 30.481 -13.667 1.00 36.06 232 PRO A CA 1
ATOM 1235 C C . PRO A 1 176 ? -89.573 31.217 -14.049 1.00 40.38 232 PRO A C 1
ATOM 1236 O O . PRO A 1 176 ? -89.909 32.179 -13.396 1.00 39.81 232 PRO A O 1
ATOM 1240 N N . LEU A 1 177 ? -90.283 30.682 -15.029 1.00 43.37 233 LEU A N 1
ATOM 1241 C CA . LEU A 1 177 ? -91.485 31.283 -15.556 1.00 46.55 233 LEU A CA 1
ATOM 1242 C C . LEU A 1 177 ? -92.446 31.789 -14.472 1.00 47.77 233 LEU A C 1
ATOM 1243 O O . LEU A 1 177 ? -92.920 32.922 -14.562 1.00 48.91 233 LEU A O 1
ATOM 1248 N N . VAL A 1 178 ? -92.720 30.972 -13.449 1.00 47.60 234 VAL A N 1
ATOM 1249 C CA . VAL A 1 178 ? -93.657 31.386 -12.359 1.00 46.78 234 VAL A CA 1
ATOM 1250 C C . VAL A 1 178 ? -93.225 32.602 -11.544 1.00 45.30 234 VAL A C 1
ATOM 1251 O O . VAL A 1 178 ? -94.075 33.448 -11.202 1.00 47.10 234 VAL A O 1
ATOM 1255 N N . VAL A 1 179 ? -91.940 32.717 -11.259 1.00 41.21 235 VAL A N 1
ATOM 1256 C CA . VAL A 1 179 ? -91.396 33.903 -10.606 1.00 43.25 235 VAL A CA 1
ATOM 1257 C C . VAL A 1 179 ? -91.537 35.111 -11.548 1.00 44.03 235 VAL A C 1
ATOM 1258 O O . VAL A 1 179 ? -92.196 36.078 -11.199 1.00 46.06 235 VAL A O 1
ATOM 1262 N N . ALA A 1 180 ? -90.996 34.992 -12.763 1.00 44.43 236 ALA A N 1
ATOM 1263 C CA . ALA A 1 180 ? -91.112 36.045 -13.783 1.00 47.82 236 ALA A CA 1
ATOM 1264 C C . ALA A 1 180 ? -92.537 36.495 -14.076 1.00 52.14 236 ALA A C 1
ATOM 1265 O O . ALA A 1 180 ? -92.779 37.676 -14.256 1.00 48.72 236 ALA A O 1
ATOM 1267 N N . ALA A 1 181 ? -93.461 35.541 -14.167 1.00 56.69 237 ALA A N 1
ATOM 1268 C CA . ALA A 1 181 ? -94.838 35.819 -14.543 1.00 59.60 237 ALA A CA 1
ATOM 1269 C C . ALA A 1 181 ? -95.757 36.083 -13.343 1.00 65.11 237 ALA A C 1
ATOM 1270 O O . ALA A 1 181 ? -96.970 36.244 -13.540 1.00 71.39 237 ALA A O 1
ATOM 1272 N N . ASN A 1 182 ? -95.200 36.145 -12.126 1.00 66.96 238 ASN A N 1
ATOM 1273 C CA . ASN A 1 182 ? -95.958 36.441 -10.887 1.00 71.25 238 ASN A CA 1
ATOM 1274 C C . ASN A 1 182 ? -97.151 35.491 -10.669 1.00 74.20 238 ASN A C 1
ATOM 1275 O O . ASN A 1 182 ? -98.220 35.923 -10.262 1.00 77.18 238 ASN A O 1
ATOM 1280 N N . ILE A 1 183 ? -96.983 34.210 -10.972 1.00 74.15 239 ILE A N 1
ATOM 1281 C CA . ILE A 1 183 ? -97.991 33.206 -10.642 1.00 75.87 239 ILE A CA 1
ATOM 1282 C C . ILE A 1 183 ? -97.662 32.669 -9.249 1.00 73.73 239 ILE A C 1
ATOM 1283 O O . ILE A 1 183 ? -96.499 32.402 -8.936 1.00 70.09 239 ILE A O 1
ATOM 1288 N N . ASP A 1 184 ? -98.697 32.567 -8.416 1.00 73.50 240 ASP A N 1
ATOM 1289 C CA . ASP A 1 184 ? -98.590 32.049 -7.057 1.00 75.46 240 ASP A CA 1
ATOM 1290 C C . ASP A 1 184 ? -98.230 30.551 -7.101 1.00 77.20 240 ASP A C 1
ATOM 1291 O O . ASP A 1 184 ? -98.776 29.820 -7.929 1.00 80.76 240 ASP A O 1
ATOM 1296 N N . GLU A 1 185 ? -97.316 30.126 -6.215 1.00 77.39 241 GLU A N 1
ATOM 1297 C CA . GLU A 1 185 ? -96.854 28.730 -6.098 1.00 71.89 241 GLU A CA 1
ATOM 1298 C C . GLU A 1 185 ? -97.993 27.847 -5.574 1.00 82.56 241 GLU A C 1
ATOM 1299 O O . GLU A 1 185 ? -98.314 27.918 -4.394 1.00 88.29 241 GLU A O 1
ATOM 1305 N N . LYS A 1 186 ? -98.590 27.027 -6.442 1.00 91.32 242 LYS A N 1
ATOM 1306 C CA . LYS A 1 186 ? -99.892 26.378 -6.172 1.00 87.15 242 LYS A CA 1
ATOM 1307 C C . LYS A 1 186 ? -99.996 24.906 -6.654 1.00 90.84 242 LYS A C 1
ATOM 1308 O O . LYS A 1 186 ? -101.090 24.423 -7.020 1.00 97.16 242 LYS A O 1
ATOM 1314 N N . THR A 1 187 ? -98.868 24.194 -6.647 1.00 94.68 243 THR A N 1
ATOM 1315 C CA . THR A 1 187 ? -98.771 22.857 -7.255 1.00 93.72 243 THR A CA 1
ATOM 1316 C C . THR A 1 187 ? -97.655 22.031 -6.615 1.00 92.20 243 THR A C 1
ATOM 1317 O O . THR A 1 187 ? -97.584 20.814 -6.804 1.00 97.36 243 THR A O 1
ATOM 1321 N N . CYS A 1 194 ? -95.013 10.873 -2.324 1.00 69.64 250 CYS A N 1
ATOM 1322 C CA . CYS A 1 194 ? -93.892 11.196 -3.210 1.00 72.12 250 CYS A CA 1
ATOM 1323 C C . CYS A 1 194 ? -93.407 9.979 -4.014 1.00 70.34 250 CYS A C 1
ATOM 1324 O O . CYS A 1 194 ? -93.688 8.826 -3.652 1.00 74.19 250 CYS A O 1
ATOM 1327 N N . ALA A 1 195 ? -92.695 10.255 -5.115 1.00 66.77 251 ALA A N 1
ATOM 1328 C CA . ALA A 1 195 ? -92.086 9.208 -5.964 1.00 61.42 251 ALA A CA 1
ATOM 1329 C C . ALA A 1 195 ? -91.019 8.461 -5.180 1.00 56.11 251 ALA A C 1
ATOM 1330 O O . ALA A 1 195 ? -90.231 9.087 -4.442 1.00 51.75 251 ALA A O 1
ATOM 1332 N N . ALA A 1 196 ? -90.976 7.146 -5.388 1.00 52.10 252 ALA A N 1
ATOM 1333 C CA . ALA A 1 196 ? -90.068 6.226 -4.678 1.00 52.06 252 ALA A CA 1
ATOM 1334 C C . ALA A 1 196 ? -88.610 6.684 -4.709 1.00 50.07 252 ALA A C 1
ATOM 1335 O O . ALA A 1 196 ? -87.889 6.546 -3.709 1.00 51.32 252 ALA A O 1
ATOM 1337 N N . SER A 1 197 ? -88.188 7.268 -5.830 1.00 47.37 253 SER A N 1
ATOM 1338 C CA . SER A 1 197 ? -86.834 7.670 -5.968 1.00 45.03 253 SER A CA 1
ATOM 1339 C C . SER A 1 197 ? -86.527 9.050 -5.362 1.00 42.46 253 SER A C 1
ATOM 1340 O O . SER A 1 197 ? -85.400 9.434 -5.437 1.00 38.59 253 SER A O 1
ATOM 1343 N N . LEU A 1 198 ? -87.479 9.788 -4.764 1.00 40.58 254 LEU A N 1
ATOM 1344 C CA . LEU A 1 198 ? -87.146 11.124 -4.201 1.00 40.24 254 LEU A CA 1
ATOM 1345 C C . LEU A 1 198 ? -85.958 11.090 -3.198 1.00 39.19 254 LEU A C 1
ATOM 1346 O O . LEU A 1 198 ? -84.989 11.841 -3.373 1.00 37.42 254 LEU A O 1
ATOM 1351 N N . PRO A 1 199 ? -85.988 10.197 -2.190 1.00 40.05 255 PRO A N 1
ATOM 1352 C CA . PRO A 1 199 ? -84.839 10.151 -1.253 1.00 38.65 255 PRO A CA 1
ATOM 1353 C C . PRO A 1 199 ? -83.450 9.929 -1.908 1.00 37.16 255 PRO A C 1
ATOM 1354 O O . PRO A 1 199 ? -82.464 10.495 -1.451 1.00 33.29 255 PRO A O 1
ATOM 1358 N N . THR A 1 200 ? -83.384 9.104 -2.954 1.00 35.59 256 THR A N 1
ATOM 1359 C CA . THR A 1 200 ? -82.152 8.853 -3.676 1.00 34.64 256 THR A CA 1
ATOM 1360 C C . THR A 1 200 ? -81.622 10.062 -4.458 1.00 33.45 256 THR A C 1
ATOM 1361 O O . THR A 1 200 ? -80.450 10.471 -4.322 1.00 31.33 256 THR A O 1
ATOM 1365 N N . THR A 1 201 ? -82.512 10.682 -5.216 1.00 31.66 257 THR A N 1
ATOM 1366 C CA . THR A 1 201 ? -82.139 11.893 -5.937 1.00 31.05 257 THR A CA 1
ATOM 1367 C C . THR A 1 201 ? -81.661 12.980 -4.961 1.00 29.06 257 THR A C 1
ATOM 1368 O O . THR A 1 201 ? -80.640 13.566 -5.181 1.00 27.82 257 THR A O 1
ATOM 1372 N N . MET A 1 202 ? -82.333 13.107 -3.817 1.00 30.10 258 MET A N 1
ATOM 1373 C CA . MET A 1 202 ? -81.916 14.071 -2.781 1.00 30.63 258 MET A CA 1
ATOM 1374 C C . MET A 1 202 ? -80.551 13.759 -2.257 1.00 29.75 258 MET A C 1
ATOM 1375 O O . MET A 1 202 ? -79.715 14.625 -2.075 1.00 28.23 258 MET A O 1
ATOM 1380 N N . GLY A 1 203 ? -80.267 12.490 -2.043 1.00 27.48 259 GLY A N 1
ATOM 1381 C CA . GLY A 1 203 ? -78.895 12.117 -1.677 1.00 26.71 259 GLY A CA 1
ATOM 1382 C C . GLY A 1 203 ? -77.779 12.410 -2.655 1.00 25.14 259 GLY A C 1
ATOM 1383 O O . GLY A 1 203 ? -76.696 12.776 -2.248 1.00 24.60 259 GLY A O 1
ATOM 1384 N N . VAL A 1 204 ? -78.054 12.268 -3.945 1.00 24.90 260 VAL A N 1
ATOM 1385 C CA . VAL A 1 204 ? -77.094 12.590 -4.987 1.00 24.30 260 VAL A CA 1
ATOM 1386 C C . VAL A 1 204 ? -76.840 14.048 -5.009 1.00 23.52 260 VAL A C 1
ATOM 1387 O O . VAL A 1 204 ? -75.713 14.489 -5.009 1.00 23.10 260 VAL A O 1
ATOM 1391 N N . VAL A 1 205 ? -77.917 14.804 -4.957 1.00 23.31 261 VAL A N 1
ATOM 1392 C CA . VAL A 1 205 ? -77.779 16.269 -4.995 1.00 22.80 261 VAL A CA 1
ATOM 1393 C C . VAL A 1 205 ? -77.044 16.769 -3.780 1.00 22.34 261 VAL A C 1
ATOM 1394 O O . VAL A 1 205 ? -76.185 17.604 -3.933 1.00 22.15 261 VAL A O 1
ATOM 1398 N N . ALA A 1 206 ? -77.380 16.290 -2.595 1.00 22.78 262 ALA A N 1
ATOM 1399 C CA . ALA A 1 206 ? -76.688 16.655 -1.389 1.00 22.89 262 ALA A CA 1
ATOM 1400 C C . ALA A 1 206 ? -75.193 16.354 -1.445 1.00 22.98 262 ALA A C 1
ATOM 1401 O O . ALA A 1 206 ? -74.334 17.183 -1.136 1.00 22.33 262 ALA A O 1
ATOM 1403 N N . GLY A 1 207 ? -74.869 15.205 -1.954 1.00 23.36 263 GLY A N 1
ATOM 1404 C CA . GLY A 1 207 ? -73.484 14.793 -2.109 1.00 24.19 263 GLY A CA 1
ATOM 1405 C C . GLY A 1 207 ? -72.672 15.656 -3.067 1.00 23.93 263 GLY A C 1
ATOM 1406 O O . GLY A 1 207 ? -71.520 16.036 -2.763 1.00 23.40 263 GLY A O 1
ATOM 1407 N N . ILE A 1 208 ? -73.233 15.925 -4.239 1.00 24.36 264 ILE A N 1
ATOM 1408 C CA . ILE A 1 208 ? -72.541 16.869 -5.164 1.00 24.99 264 ILE A CA 1
ATOM 1409 C C . ILE A 1 208 ? -72.558 18.316 -4.627 1.00 24.97 264 ILE A C 1
ATOM 1410 O O . ILE A 1 208 ? -71.587 19.061 -4.812 1.00 23.14 264 ILE A O 1
ATOM 1415 N N . LEU A 1 209 ? -73.607 18.682 -3.904 1.00 24.89 265 LEU A N 1
ATOM 1416 C CA . LEU A 1 209 ? -73.588 19.942 -3.204 1.00 25.00 265 LEU A CA 1
ATOM 1417 C C . LEU A 1 209 ? -72.397 20.057 -2.250 1.00 24.10 265 LEU A C 1
ATOM 1418 O O . LEU A 1 209 ? -71.566 21.007 -2.351 1.00 22.14 265 LEU A O 1
ATOM 1423 N N . VAL A 1 210 ? -72.323 19.137 -1.320 1.00 23.97 266 VAL A N 1
ATOM 1424 C CA . VAL A 1 210 ? -71.216 19.170 -0.351 1.00 24.68 266 VAL A CA 1
ATOM 1425 C C . VAL A 1 210 ? -69.851 19.069 -1.002 1.00 24.72 266 VAL A C 1
ATOM 1426 O O . VAL A 1 210 ? -68.880 19.747 -0.545 1.00 24.59 266 VAL A O 1
ATOM 1430 N N . GLN A 1 211 ? -69.701 18.227 -2.037 1.00 26.68 267 GLN A N 1
ATOM 1431 C CA . GLN A 1 211 ? -68.423 18.135 -2.729 1.00 25.62 267 GLN A CA 1
ATOM 1432 C C . GLN A 1 211 ? -67.971 19.511 -3.273 1.00 25.37 267 GLN A C 1
ATOM 1433 O O . GLN A 1 211 ? -66.804 19.930 -3.149 1.00 24.07 267 GLN A O 1
ATOM 1439 N N . ASN A 1 212 ? -68.952 20.236 -3.829 1.00 24.69 268 ASN A N 1
ATOM 1440 C CA . ASN A 1 212 ? -68.720 21.624 -4.285 1.00 25.43 268 ASN A CA 1
ATOM 1441 C C . ASN A 1 212 ? -68.379 22.592 -3.166 1.00 24.45 268 ASN A C 1
ATOM 1442 O O . ASN A 1 212 ? -67.466 23.426 -3.351 1.00 24.43 268 ASN A O 1
ATOM 1447 N N . VAL A 1 213 ? -69.058 22.431 -2.008 1.00 23.56 269 VAL A N 1
ATOM 1448 C CA . VAL A 1 213 ? -68.681 23.160 -0.792 1.00 23.49 269 VAL A CA 1
ATOM 1449 C C . VAL A 1 213 ? -67.231 22.990 -0.435 1.00 24.14 269 VAL A C 1
ATOM 1450 O O . VAL A 1 213 ? -66.482 23.948 -0.223 1.00 23.63 269 VAL A O 1
ATOM 1454 N N . LEU A 1 214 ? -66.812 21.733 -0.397 1.00 24.33 270 LEU A N 1
ATOM 1455 C CA . LEU A 1 214 ? -65.414 21.469 -0.055 1.00 25.63 270 LEU A CA 1
ATOM 1456 C C . LEU A 1 214 ? -64.440 22.007 -1.076 1.00 25.54 270 LEU A C 1
ATOM 1457 O O . LEU A 1 214 ? -63.342 22.547 -0.704 1.00 25.94 270 LEU A O 1
ATOM 1462 N N . LYS A 1 215 ? -64.714 21.794 -2.355 1.00 25.79 271 LYS A N 1
ATOM 1463 C CA . LYS A 1 215 ? -63.819 22.309 -3.428 1.00 27.64 271 LYS A CA 1
ATOM 1464 C C . LYS A 1 215 ? -63.647 23.831 -3.296 1.00 29.51 271 LYS A C 1
ATOM 1465 O O . LYS A 1 215 ? -62.524 24.351 -3.377 1.00 29.60 271 LYS A O 1
ATOM 1471 N N . PHE A 1 216 ? -64.745 24.464 -3.002 1.00 27.71 272 PHE A N 1
ATOM 1472 C CA . PHE A 1 216 ? -64.794 25.926 -2.826 1.00 30.59 272 PHE A CA 1
ATOM 1473 C C . PHE A 1 216 ? -64.033 26.460 -1.607 1.00 30.74 272 PHE A C 1
ATOM 1474 O O . PHE A 1 216 ? -63.230 27.398 -1.737 1.00 34.26 272 PHE A O 1
ATOM 1482 N N . LEU A 1 217 ? -64.293 25.871 -0.446 1.00 30.34 273 LEU A N 1
ATOM 1483 C CA . LEU A 1 217 ? -63.658 26.242 0.804 1.00 30.76 273 LEU A CA 1
ATOM 1484 C C . LEU A 1 217 ? -62.183 25.817 0.852 1.00 32.80 273 LEU A C 1
ATOM 1485 O O . LEU A 1 217 ? -61.386 26.524 1.389 1.00 34.01 273 LEU A O 1
ATOM 1490 N N . LEU A 1 218 ? -61.858 24.666 0.309 1.00 35.33 274 LEU A N 1
ATOM 1491 C CA . LEU A 1 218 ? -60.539 24.124 0.425 1.00 39.12 274 LEU A CA 1
ATOM 1492 C C . LEU A 1 218 ? -59.672 24.345 -0.799 1.00 40.45 274 LEU A C 1
ATOM 1493 O O . LEU A 1 218 ? -58.496 23.938 -0.787 1.00 40.58 274 LEU A O 1
ATOM 1498 N N . ASN A 1 219 ? -60.222 24.913 -1.861 1.00 39.13 275 ASN A N 1
ATOM 1499 C CA . ASN A 1 219 ? -59.456 25.166 -3.073 1.00 45.35 275 ASN A CA 1
ATOM 1500 C C . ASN A 1 219 ? -58.740 23.993 -3.663 1.00 42.76 275 ASN A C 1
ATOM 1501 O O . ASN A 1 219 ? -57.519 24.048 -3.837 1.00 45.20 275 ASN A O 1
ATOM 1506 N N . PHE A 1 220 ? -59.481 22.919 -3.911 1.00 39.68 276 PHE A N 1
ATOM 1507 C CA . PHE A 1 220 ? -59.006 21.781 -4.670 1.00 37.71 276 PHE A CA 1
ATOM 1508 C C . PHE A 1 220 ? -60.019 21.517 -5.788 1.00 35.54 276 PHE A C 1
ATOM 1509 O O . PHE A 1 220 ? -61.215 21.831 -5.687 1.00 31.63 276 PHE A O 1
ATOM 1517 N N . GLY A 1 221 ? -59.525 20.947 -6.875 1.00 35.55 277 GLY A N 1
ATOM 1518 C CA . GLY A 1 221 ? -60.336 20.628 -8.055 1.00 35.50 277 GLY A CA 1
ATOM 1519 C C . GLY A 1 221 ? -60.998 21.860 -8.657 1.00 33.93 277 GLY A C 1
ATOM 1520 O O . GLY A 1 221 ? -60.507 22.971 -8.525 1.00 35.50 277 GLY A O 1
ATOM 1521 N N . THR A 1 222 ? -62.030 21.622 -9.445 1.00 32.16 278 THR A N 1
ATOM 1522 C CA . THR A 1 222 ? -62.763 22.690 -10.125 1.00 33.60 278 THR A CA 1
ATOM 1523 C C . THR A 1 222 ? -64.128 22.861 -9.501 1.00 30.99 278 THR A C 1
ATOM 1524 O O . THR A 1 222 ? -64.931 21.940 -9.480 1.00 32.57 278 THR A O 1
ATOM 1528 N N . VAL A 1 223 ? -64.441 24.077 -9.056 1.00 29.74 279 VAL A N 1
ATOM 1529 C CA . VAL A 1 223 ? -65.719 24.330 -8.439 1.00 28.11 279 VAL A CA 1
ATOM 1530 C C . VAL A 1 223 ? -66.670 24.436 -9.603 1.00 27.92 279 VAL A C 1
ATOM 1531 O O . VAL A 1 223 ? -66.332 25.117 -10.581 1.00 28.18 279 VAL A O 1
ATOM 1535 N N . SER A 1 224 ? -67.829 23.776 -9.564 1.00 27.02 280 SER A N 1
ATOM 1536 C CA . SER A 1 224 ? -68.889 24.047 -10.550 1.00 28.86 280 SER A CA 1
ATOM 1537 C C . SER A 1 224 ? -69.762 25.260 -10.207 1.00 27.31 280 SER A C 1
ATOM 1538 O O . SER A 1 224 ? -70.268 25.361 -9.086 1.00 29.11 280 SER A O 1
ATOM 1541 N N . PHE A 1 225 ? -70.000 26.136 -11.189 1.00 27.78 281 PHE A N 1
ATOM 1542 C CA . PHE A 1 225 ? -70.959 27.196 -11.027 1.00 27.52 281 PHE A CA 1
ATOM 1543 C C . PHE A 1 225 ? -72.347 26.641 -11.252 1.00 27.38 281 PHE A C 1
ATOM 1544 O O . PHE A 1 225 ? -73.330 27.173 -10.743 1.00 25.45 281 PHE A O 1
ATOM 1552 N N . TYR A 1 226 ? -72.414 25.508 -11.934 1.00 25.91 282 TYR A N 1
ATOM 1553 C CA . TYR A 1 226 ? -73.703 24.863 -12.129 1.00 26.73 282 TYR A CA 1
ATOM 1554 C C . TYR A 1 226 ? -73.404 23.441 -12.485 1.00 26.26 282 TYR A C 1
ATOM 1555 O O . TYR A 1 226 ? -72.538 23.184 -13.368 1.00 25.85 282 TYR A O 1
ATOM 1564 N N . LEU A 1 227 ? -74.124 22.537 -11.837 1.00 25.46 283 LEU A N 1
ATOM 1565 C CA . LEU A 1 227 ? -74.064 21.104 -12.121 1.00 26.84 283 LEU A CA 1
ATOM 1566 C C . LEU A 1 227 ? -75.438 20.458 -11.991 1.00 25.92 283 LEU A C 1
ATOM 1567 O O . LEU A 1 227 ? -76.013 20.494 -10.899 1.00 26.82 283 LEU A O 1
ATOM 1572 N N . GLY A 1 228 ? -75.961 19.973 -13.102 1.00 25.93 284 GLY A N 1
ATOM 1573 C CA . GLY A 1 228 ? -77.234 19.281 -13.169 1.00 26.78 284 GLY A CA 1
ATOM 1574 C C . GLY A 1 228 ? -77.061 17.789 -13.027 1.00 27.02 284 GLY A C 1
ATOM 1575 O O . GLY A 1 228 ? -75.942 17.239 -13.182 1.00 27.72 284 GLY A O 1
ATOM 1576 N N . TYR A 1 229 ? -78.169 17.125 -12.726 1.00 27.77 285 TYR A N 1
ATOM 1577 C CA . TYR A 1 229 ? -78.260 15.709 -12.623 1.00 28.24 285 TYR A CA 1
ATOM 1578 C C . TYR A 1 229 ? -79.591 15.274 -13.258 1.00 30.21 285 TYR A C 1
ATOM 1579 O O . TYR A 1 229 ? -80.649 15.703 -12.815 1.00 30.37 285 TYR A O 1
ATOM 1588 N N . ASN A 1 230 ? -79.507 14.487 -14.330 1.00 31.06 286 ASN A N 1
ATOM 1589 C CA . ASN A 1 230 ? -80.670 13.899 -15.008 1.00 32.07 286 ASN A CA 1
ATOM 1590 C C . ASN A 1 230 ? -80.514 12.439 -14.712 1.00 32.37 286 ASN A C 1
ATOM 1591 O O . ASN A 1 230 ? -79.650 11.771 -15.320 1.00 30.66 286 ASN A O 1
ATOM 1596 N N . ALA A 1 231 ? -81.343 11.952 -13.800 1.00 32.40 287 ALA A N 1
ATOM 1597 C CA . ALA A 1 231 ? -81.249 10.573 -13.355 1.00 33.04 287 ALA A CA 1
ATOM 1598 C C . ALA A 1 231 ? -81.753 9.553 -14.370 1.00 35.50 287 ALA A C 1
ATOM 1599 O O . ALA A 1 231 ? -81.439 8.355 -14.252 1.00 34.88 287 ALA A O 1
ATOM 1601 N N . MET A 1 232 ? -82.541 9.968 -15.359 1.00 35.72 288 MET A N 1
ATOM 1602 C CA . MET A 1 232 ? -83.057 9.015 -16.346 1.00 38.34 288 MET A CA 1
ATOM 1603 C C . MET A 1 232 ? -81.940 8.509 -17.237 1.00 38.86 288 MET A C 1
ATOM 1604 O O . MET A 1 232 ? -81.915 7.338 -17.584 1.00 38.42 288 MET A O 1
ATOM 1609 N N . GLN A 1 233 ? -81.064 9.421 -17.624 1.00 38.41 289 GLN A N 1
ATOM 1610 C CA . GLN A 1 233 ? -80.005 9.139 -18.564 1.00 40.83 289 GLN A CA 1
ATOM 1611 C C . GLN A 1 233 ? -78.605 9.275 -17.964 1.00 37.22 289 GLN A C 1
ATOM 1612 O O . GLN A 1 233 ? -77.632 9.162 -18.716 1.00 36.61 289 GLN A O 1
ATOM 1618 N N . ASP A 1 234 ? -78.505 9.520 -16.648 1.00 34.03 290 ASP A N 1
ATOM 1619 C CA . ASP A 1 234 ? -77.219 9.774 -15.988 1.00 32.79 290 ASP A CA 1
ATOM 1620 C C . ASP A 1 234 ? -76.368 10.796 -16.689 1.00 31.62 290 ASP A C 1
ATOM 1621 O O . ASP A 1 234 ? -75.213 10.588 -17.078 1.00 30.29 290 ASP A O 1
ATOM 1626 N N . PHE A 1 235 ? -76.969 11.967 -16.860 1.00 30.74 291 PHE A N 1
ATOM 1627 C CA . PHE A 1 235 ? -76.347 13.047 -17.572 1.00 30.69 291 PHE A CA 1
ATOM 1628 C C . PHE A 1 235 ? -76.191 14.212 -16.570 1.00 29.24 291 PHE A C 1
ATOM 1629 O O . PHE A 1 235 ? -77.090 14.511 -15.825 1.00 29.06 291 PHE A O 1
ATOM 1637 N N . PHE A 1 236 ? -74.989 14.742 -16.474 1.00 29.06 292 PHE A N 1
ATOM 1638 C CA . PHE A 1 236 ? -74.574 15.658 -15.454 1.00 29.08 292 PHE A CA 1
ATOM 1639 C C . PHE A 1 236 ? -73.967 16.931 -16.086 1.00 30.79 292 PHE A C 1
ATOM 1640 O O . PHE A 1 236 ? -72.757 17.144 -16.004 1.00 30.36 292 PHE A O 1
ATOM 1648 N N . PRO A 1 237 ? -74.795 17.801 -16.702 1.00 31.14 293 PRO A N 1
ATOM 1649 C CA . PRO A 1 237 ? -74.232 18.960 -17.418 1.00 30.53 293 PRO A CA 1
ATO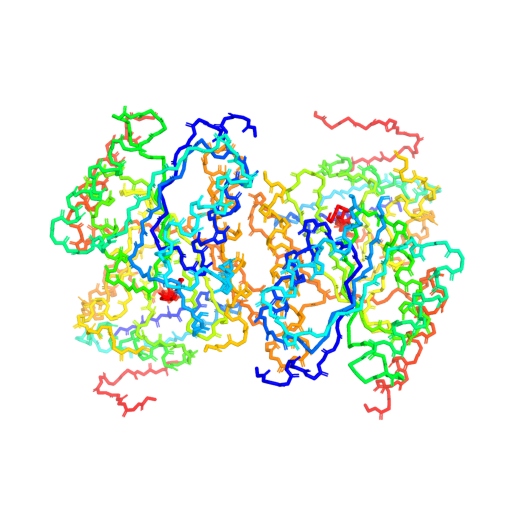M 1650 C C . PRO A 1 237 ? -73.678 20.035 -16.479 1.00 29.88 293 PRO A C 1
ATOM 1651 O O . PRO A 1 237 ? -74.209 20.254 -15.385 1.00 26.42 293 PRO A O 1
ATOM 1655 N N . THR A 1 238 ? -72.528 20.594 -16.866 1.00 31.74 294 THR A N 1
ATOM 1656 C CA . THR A 1 238 ? -71.956 21.730 -16.179 1.00 32.45 294 THR A CA 1
ATOM 1657 C C . THR A 1 238 ? -72.145 22.976 -17.045 1.00 34.47 294 THR A C 1
ATOM 1658 O O . THR A 1 238 ? -72.209 22.905 -18.261 1.00 35.68 294 THR A O 1
ATOM 1662 N N . MET A 1 239 ? -72.211 24.114 -16.395 1.00 33.66 295 MET A N 1
ATOM 1663 C CA . MET A 1 239 ? -72.237 25.408 -17.127 1.00 33.06 295 MET A CA 1
ATOM 1664 C C . MET A 1 239 ? -71.899 26.450 -16.108 1.00 31.68 295 MET A C 1
ATOM 1665 O O . MET A 1 239 ? -71.745 26.168 -14.908 1.00 28.26 295 MET A O 1
ATOM 1670 N N . SER A 1 240 ? -71.767 27.667 -16.595 1.00 31.11 296 SER A N 1
ATOM 1671 C CA . SER A 1 240 ? -71.384 28.775 -15.752 1.00 33.98 296 SER A CA 1
ATOM 1672 C C . SER A 1 240 ? -72.235 29.963 -16.198 1.00 32.68 296 SER A C 1
ATOM 1673 O O . SER A 1 240 ? -72.025 30.477 -17.286 1.00 35.21 296 SER A O 1
ATOM 1676 N N . MET A 1 241 ? -73.214 30.339 -15.398 1.00 32.22 297 MET A N 1
ATOM 1677 C CA . MET A 1 241 ? -74.144 31.393 -15.769 1.00 32.95 297 MET A CA 1
ATOM 1678 C C . MET A 1 241 ? -73.722 32.737 -15.229 1.00 32.35 297 MET A C 1
ATOM 1679 O O . MET A 1 241 ? -73.363 32.856 -14.051 1.00 30.26 297 MET A O 1
ATOM 1684 N N . LYS A 1 242 ? -73.772 33.726 -16.116 1.00 32.43 298 LYS A N 1
ATOM 1685 C CA . LYS A 1 242 ? -73.247 35.028 -15.857 1.00 34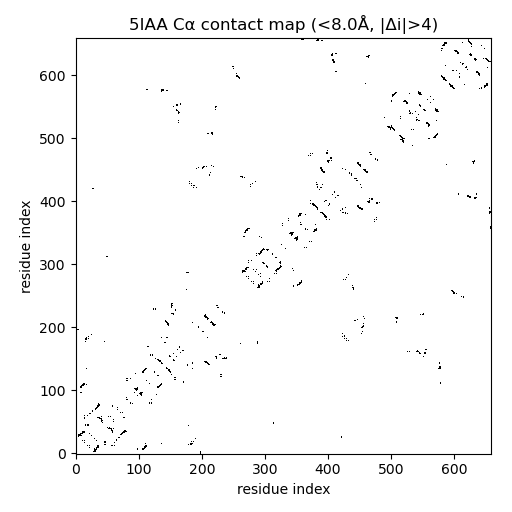.60 298 LYS A CA 1
ATOM 1686 C C . LYS A 1 242 ? -74.373 35.931 -15.400 1.00 32.30 298 LYS A C 1
ATOM 1687 O O . LYS A 1 242 ? -75.551 35.716 -15.759 1.00 30.63 298 LYS A O 1
ATOM 1693 N N . PRO A 1 243 ? -74.002 36.993 -14.663 1.00 31.29 299 PRO A N 1
ATOM 1694 C CA . PRO A 1 243 ? -75.034 37.914 -14.224 1.00 31.19 299 PRO A CA 1
ATOM 1695 C C . PRO A 1 243 ? -75.710 38.684 -15.367 1.00 32.01 299 PRO A C 1
ATOM 1696 O O . PRO A 1 243 ? -75.104 38.983 -16.391 1.00 32.72 299 PRO A O 1
ATOM 1700 N N . ASN A 1 244 ? -77.001 38.894 -15.172 1.00 31.26 300 ASN A N 1
ATOM 1701 C CA . ASN A 1 244 ? -77.866 39.594 -16.045 1.00 33.18 300 ASN A CA 1
ATOM 1702 C C . ASN A 1 244 ? -77.696 41.091 -15.733 1.00 32.77 300 ASN A C 1
ATOM 1703 O O . ASN A 1 244 ? -78.062 41.565 -14.675 1.00 31.80 300 ASN A O 1
ATOM 1708 N N . PRO A 1 245 ? -77.097 41.833 -16.656 1.00 33.88 301 PRO A N 1
ATOM 1709 C CA . PRO A 1 245 ? -76.937 43.275 -16.375 1.00 34.16 301 PRO A CA 1
ATOM 1710 C C . PRO A 1 245 ? -78.266 44.017 -16.029 1.00 35.89 301 PRO A C 1
ATOM 1711 O O . PRO A 1 245 ? -78.236 45.056 -15.378 1.00 34.92 301 PRO A O 1
ATOM 1715 N N . GLN A 1 246 ? -79.403 43.467 -16.444 1.00 36.49 302 GLN A N 1
ATOM 1716 C CA . GLN A 1 246 ? -80.685 44.092 -16.143 1.00 38.57 302 GLN A CA 1
ATOM 1717 C C . GLN A 1 246 ? -81.507 43.297 -15.131 1.00 36.56 302 GLN A C 1
ATOM 1718 O O . GLN A 1 246 ? -82.737 43.382 -15.142 1.00 36.14 302 GLN A O 1
ATOM 1724 N N . CYS A 1 247 ? -80.835 42.503 -14.277 1.00 35.46 303 CYS A N 1
ATOM 1725 C CA . CYS A 1 247 ? -81.493 41.713 -13.243 1.00 33.95 303 CYS A CA 1
ATOM 1726 C C . CYS A 1 247 ? -82.459 42.557 -12.398 1.00 34.21 303 CYS A C 1
ATOM 1727 O O . CYS A 1 247 ? -82.201 43.754 -12.087 1.00 33.57 303 CYS A O 1
ATOM 1730 N N . ASP A 1 248 ? -83.602 41.956 -12.074 1.00 33.64 304 ASP A N 1
ATOM 1731 C CA . ASP A 1 248 ? -84.604 42.647 -11.266 1.00 34.78 304 ASP A CA 1
ATOM 1732 C C . ASP A 1 248 ? -84.067 43.056 -9.903 1.00 34.46 304 ASP A C 1
ATOM 1733 O O . ASP A 1 248 ? -84.473 44.087 -9.383 1.00 34.53 304 ASP A O 1
ATOM 1738 N N . ASP A 1 249 ? -83.140 42.282 -9.350 1.00 33.01 305 ASP A N 1
ATOM 1739 C CA . ASP A 1 249 ? -82.624 42.563 -8.013 1.00 32.99 305 ASP A CA 1
ATOM 1740 C C . ASP A 1 249 ? -81.615 43.715 -8.145 1.00 33.24 305 ASP A C 1
ATOM 1741 O O . ASP A 1 249 ? -80.565 43.587 -8.768 1.00 31.67 305 ASP A O 1
ATOM 1746 N N . ARG A 1 250 ? -82.014 44.896 -7.654 1.00 34.28 306 ARG A N 1
ATOM 1747 C CA . ARG A 1 250 ? -81.112 46.051 -7.684 1.00 34.83 306 ARG A CA 1
ATOM 1748 C C . ARG A 1 250 ? -79.760 45.884 -6.949 1.00 33.58 306 ARG A C 1
ATOM 1749 O O . ARG A 1 250 ? -78.744 46.461 -7.409 1.00 33.05 306 ARG A O 1
ATOM 1757 N N . ASN A 1 251 ? -79.738 45.032 -5.909 1.00 32.96 307 ASN A N 1
ATOM 1758 C CA . ASN A 1 251 ? -78.495 44.703 -5.203 1.00 32.01 307 ASN A CA 1
ATOM 1759 C C . ASN A 1 251 ? -77.602 43.762 -5.998 1.00 30.82 307 ASN A C 1
ATOM 1760 O O . ASN A 1 251 ? -76.375 43.913 -5.923 1.00 30.02 307 ASN A O 1
ATOM 1765 N N . CYS A 1 252 ? -78.191 42.888 -6.830 1.00 30.19 308 CYS A N 1
ATOM 1766 C CA . CYS A 1 252 ? -77.423 42.176 -7.845 1.00 30.58 308 CYS A CA 1
ATOM 1767 C C . CYS A 1 252 ? -76.714 43.107 -8.796 1.00 30.77 308 CYS A C 1
ATOM 1768 O O . CYS A 1 252 ? -75.535 42.969 -9.024 1.00 29.54 308 CYS A O 1
ATOM 1771 N N . ARG A 1 253 ? -77.450 44.066 -9.361 1.00 31.13 309 ARG A N 1
ATOM 1772 C CA . ARG A 1 253 ? -76.831 45.051 -10.228 1.00 32.87 309 ARG A CA 1
ATOM 1773 C C . ARG A 1 253 ? -75.703 45.811 -9.526 1.00 33.54 309 ARG A C 1
ATOM 1774 O O . ARG A 1 253 ? -74.656 45.967 -10.119 1.00 33.58 309 ARG A O 1
ATOM 1782 N N . LYS A 1 254 ? -75.915 46.234 -8.277 1.00 34.80 310 LYS A N 1
ATOM 1783 C CA . LYS A 1 254 ? -74.872 46.961 -7.523 1.00 36.53 310 LYS A CA 1
ATOM 1784 C C . LYS A 1 254 ? -73.629 46.046 -7.270 1.00 35.12 310 LYS A C 1
ATOM 1785 O O . LYS A 1 254 ? -72.481 46.475 -7.446 1.00 34.55 310 LYS A O 1
ATOM 1791 N N . GLN A 1 255 ? -73.893 44.806 -6.908 1.00 32.49 311 GLN A N 1
ATOM 1792 C CA . GLN A 1 255 ? -72.810 43.806 -6.789 1.00 32.50 311 GLN A CA 1
ATOM 1793 C C . GLN A 1 255 ? -72.066 43.620 -8.099 1.00 32.62 311 GLN A C 1
ATOM 1794 O O . GLN A 1 255 ? -70.802 43.469 -8.088 1.00 35.11 311 GLN A O 1
ATOM 1800 N N . GLN A 1 256 ? -72.763 43.619 -9.230 1.00 31.50 312 GLN A N 1
ATOM 1801 C CA . GLN A 1 256 ? -72.069 43.522 -10.508 1.00 31.48 312 GLN A CA 1
ATOM 1802 C C . GLN A 1 256 ? -71.105 44.718 -10.695 1.00 33.44 312 GLN A C 1
ATOM 1803 O O . GLN A 1 256 ? -70.005 44.555 -11.182 1.00 33.01 312 GLN A O 1
ATOM 1809 N N . GLU A 1 257 ? -71.542 45.898 -10.293 1.00 35.81 313 GLU A N 1
ATOM 1810 C CA . GLU A 1 257 ? -70.692 47.099 -10.389 1.00 38.55 313 GLU A CA 1
ATOM 1811 C C . GLU A 1 257 ? -69.453 46.959 -9.521 1.00 38.97 313 GLU A C 1
ATOM 1812 O O . GLU A 1 257 ? -68.357 47.310 -9.955 1.00 41.03 313 GLU A O 1
ATOM 1818 N N . GLU A 1 258 ? -69.628 46.439 -8.312 1.00 38.44 314 GLU A N 1
ATOM 1819 C CA . GLU A 1 258 ? -68.548 46.311 -7.332 1.00 40.23 314 GLU A CA 1
ATOM 1820 C C . GLU A 1 258 ? -67.562 45.234 -7.757 1.00 38.12 314 GLU A C 1
ATOM 1821 O O . GLU A 1 258 ? -66.373 45.444 -7.645 1.00 38.64 314 GLU A O 1
ATOM 1827 N N . TYR A 1 259 ? -68.079 44.142 -8.305 1.00 34.78 315 TYR A N 1
ATOM 1828 C CA . TYR A 1 259 ? -67.251 43.099 -8.865 1.00 34.61 315 TYR A CA 1
ATOM 1829 C C . TYR A 1 259 ? -66.336 43.620 -9.986 1.00 35.93 315 TYR A C 1
ATOM 1830 O O . TYR A 1 259 ? -65.117 43.361 -9.977 1.00 34.43 315 TYR A O 1
ATOM 1839 N N . LYS A 1 260 ? -66.916 44.330 -10.945 1.00 36.85 316 LYS A N 1
ATOM 1840 C CA . LYS A 1 260 ? -66.119 44.863 -12.037 1.00 38.88 316 LYS A CA 1
ATOM 1841 C C . LYS A 1 260 ? -65.005 45.777 -11.519 1.00 39.46 316 LYS A C 1
ATOM 1842 O O . LYS A 1 260 ? -63.883 45.726 -12.050 1.00 38.16 316 LYS A O 1
ATOM 1848 N N . LYS A 1 261 ? -65.322 46.612 -10.519 1.00 40.13 317 LYS A N 1
ATOM 1849 C CA . LYS A 1 261 ? -64.304 47.470 -9.875 1.00 42.57 317 LYS A CA 1
ATOM 1850 C C . LYS A 1 261 ? -63.186 46.682 -9.228 1.00 43.41 317 LYS A C 1
ATOM 1851 O O . LYS A 1 261 ? -62.021 46.998 -9.429 1.00 46.37 317 LYS A O 1
ATOM 1857 N N . LYS A 1 262 ? -63.558 45.632 -8.504 1.00 42.09 318 LYS A N 1
ATOM 1858 C CA . LYS A 1 262 ? -62.627 44.734 -7.805 1.00 43.79 318 LYS A CA 1
ATOM 1859 C C . LYS A 1 262 ? -61.710 43.986 -8.788 1.00 42.71 318 LYS A C 1
ATOM 1860 O O . LYS A 1 262 ? -60.505 43.886 -8.541 1.00 41.78 318 LYS A O 1
ATOM 1866 N N . VAL A 1 263 ? -62.266 43.538 -9.911 1.00 41.00 319 VAL A N 1
ATOM 1867 C CA . VAL A 1 263 ? -61.470 42.837 -10.940 1.00 44.01 319 VAL A CA 1
ATOM 1868 C C . VAL A 1 263 ? -60.478 43.798 -11.566 1.00 44.16 319 VAL A C 1
ATOM 1869 O O . VAL A 1 263 ? -59.336 43.433 -11.814 1.00 45.46 319 VAL A O 1
ATOM 1873 N N . ALA A 1 264 ? -60.920 45.022 -11.819 1.00 46.57 320 ALA A N 1
ATOM 1874 C CA . ALA A 1 264 ? -60.058 46.050 -12.378 1.00 49.93 320 ALA A CA 1
ATOM 1875 C C . ALA A 1 264 ? -58.930 46.444 -11.395 1.00 54.94 320 ALA A C 1
ATOM 1876 O O . ALA A 1 264 ? -57.938 47.019 -11.821 1.00 62.13 320 ALA A O 1
ATOM 1878 N N . ALA A 1 265 ? -59.116 46.191 -10.098 1.00 56.76 321 ALA A N 1
ATOM 1879 C CA . ALA A 1 265 ? -58.137 46.465 -9.054 1.00 63.01 321 ALA A CA 1
ATOM 1880 C C . ALA A 1 265 ? -57.756 45.232 -8.215 1.00 68.07 321 ALA A C 1
ATOM 1881 O O . ALA A 1 265 ? -57.651 45.354 -7.006 1.00 76.48 321 ALA A O 1
ATOM 1883 N N . LEU A 1 266 ? -57.536 44.065 -8.834 1.00 73.78 322 LEU A N 1
ATOM 1884 C CA . LEU A 1 266 ? -56.929 42.900 -8.084 1.00 81.75 322 LEU A CA 1
ATOM 1885 C C . LEU A 1 266 ? -56.187 41.780 -8.863 1.00 89.95 322 LEU A C 1
ATOM 1886 O O . LEU A 1 266 ? -54.956 41.828 -8.972 1.00 94.50 322 LEU A O 1
ATOM 1891 N N . GLU A 1 277 ? -41.159 15.991 -13.142 1.00 95.61 333 GLU A N 1
ATOM 1892 C CA . GLU A 1 277 ? -42.253 15.551 -12.289 1.00 95.39 333 GLU A CA 1
ATOM 1893 C C . GLU A 1 277 ? -42.328 14.014 -12.236 1.00 97.19 333 GLU A C 1
ATOM 1894 O O . GLU A 1 277 ? -42.281 13.425 -11.153 1.00 102.11 333 GLU A O 1
ATOM 1900 N N . ILE A 1 278 ? -42.418 13.376 -13.403 1.00 93.00 334 ILE A N 1
ATOM 1901 C CA . ILE A 1 278 ? -42.811 11.964 -13.495 1.00 87.84 334 ILE A CA 1
ATOM 1902 C C . ILE A 1 278 ? -41.666 11.035 -13.096 1.00 90.47 334 ILE A C 1
ATOM 1903 O O . ILE A 1 278 ? -40.726 10.855 -13.868 1.00 87.97 334 ILE A O 1
ATOM 1908 N N . ILE A 1 279 ? -41.771 10.443 -11.901 1.00 91.54 335 ILE A N 1
ATOM 1909 C CA . ILE A 1 279 ? -40.762 9.485 -11.399 1.00 95.62 335 ILE A CA 1
ATOM 1910 C C . ILE A 1 279 ? -41.214 8.044 -11.616 1.00 92.09 335 ILE A C 1
ATOM 1911 O O . ILE A 1 279 ? -42.092 7.547 -10.915 1.00 96.35 335 ILE A O 1
ATOM 1916 N N . HIS A 1 280 ? -40.626 7.385 -12.605 1.00 93.65 336 HIS A N 1
ATOM 1917 C CA . HIS A 1 280 ? -40.823 5.946 -12.777 1.00 93.76 336 HIS A CA 1
ATOM 1918 C C . HIS A 1 280 ? -39.939 5.168 -11.825 1.00 98.79 336 HIS A C 1
ATOM 1919 O O . HIS A 1 280 ? -38.749 4.982 -12.077 1.00 104.17 336 HIS A O 1
ATOM 1926 N N . GLU A 1 281 ? -40.537 4.741 -10.716 1.00 106.66 337 GLU A N 1
ATOM 1927 C CA . GLU A 1 281 ? -39.941 3.715 -9.861 1.00 113.36 337 GLU A CA 1
ATOM 1928 C C . GLU A 1 281 ? -39.637 2.480 -10.731 1.00 116.70 337 GLU A C 1
ATOM 1929 O O . GLU A 1 281 ? -40.545 1.770 -11.163 1.00 123.09 337 GLU A O 1
ATOM 1935 N N . ASP A 1 282 ? -38.349 2.278 -11.000 1.00 113.16 338 ASP A N 1
ATOM 1936 C CA . ASP A 1 282 ? -37.829 1.320 -11.985 1.00 116.20 338 ASP A CA 1
ATOM 1937 C C . ASP A 1 282 ? -38.281 1.554 -13.444 1.00 110.30 338 ASP A C 1
ATOM 1938 O O . ASP A 1 282 ? -39.265 2.238 -13.715 1.00 104.50 338 ASP A O 1
ATOM 1943 N N . ASN A 1 283 ? -37.507 0.987 -14.366 1.00 108.68 339 ASN A N 1
ATOM 1944 C CA . ASN A 1 283 ? -37.832 0.953 -15.799 1.00 104.88 339 ASN A CA 1
ATOM 1945 C C . ASN A 1 283 ? -37.048 -0.185 -16.420 1.00 104.06 339 ASN A C 1
ATOM 1946 O O . ASN A 1 283 ? -36.258 -0.006 -17.356 1.00 107.03 339 ASN A O 1
ATOM 1951 N N . GLU A 1 284 ? -37.278 -1.371 -15.874 1.00 101.30 340 GLU A N 1
ATOM 1952 C CA . GLU A 1 284 ? -36.513 -2.557 -16.251 1.00 102.91 340 GLU A CA 1
ATOM 1953 C C . GLU A 1 284 ? -36.655 -2.953 -17.735 1.00 100.89 340 GLU A C 1
ATOM 1954 O O . GLU A 1 284 ? -35.697 -3.418 -18.339 1.00 100.00 340 GLU A O 1
ATOM 1960 N N . TRP A 1 285 ? -37.839 -2.727 -18.314 1.00 96.24 341 TRP A N 1
ATOM 1961 C CA . TRP A 1 285 ? -38.213 -3.294 -19.619 1.00 95.21 341 TRP A CA 1
ATOM 1962 C C . TRP A 1 285 ? -37.983 -2.382 -20.831 1.00 94.53 341 TRP A C 1
ATOM 1963 O O . TRP A 1 285 ? -38.342 -2.738 -21.951 1.00 97.34 341 TRP A O 1
ATOM 1974 N N . GLY A 1 286 ? -37.346 -1.233 -20.632 1.00 93.76 342 GLY A N 1
ATOM 1975 C CA . GLY A 1 286 ? -37.075 -0.308 -21.741 1.00 93.58 342 GLY A CA 1
ATOM 1976 C C . GLY A 1 286 ? -38.308 0.330 -22.377 1.00 89.09 342 GLY A C 1
ATOM 1977 O O . GLY A 1 286 ? -38.288 0.673 -23.556 1.00 89.75 342 GLY A O 1
ATOM 1978 N N . ILE A 1 287 ? -39.377 0.509 -21.609 1.00 85.36 343 ILE A N 1
ATOM 1979 C CA . ILE A 1 287 ? -40.590 1.130 -22.134 1.00 80.83 343 ILE A CA 1
ATOM 1980 C C . ILE A 1 287 ? -40.310 2.611 -22.379 1.00 79.59 343 ILE A C 1
ATOM 1981 O O . ILE A 1 287 ? -39.888 3.313 -21.466 1.00 79.21 343 ILE A O 1
ATOM 1986 N N . GLU A 1 288 ? -40.536 3.078 -23.602 1.00 78.70 344 GLU A N 1
ATOM 1987 C CA . GLU A 1 288 ? -40.263 4.469 -23.953 1.00 77.51 344 GLU A CA 1
ATOM 1988 C C . GLU A 1 288 ? -41.554 5.223 -24.163 1.00 74.38 344 GLU A C 1
ATOM 1989 O O . GLU A 1 288 ? -42.409 4.754 -24.898 1.00 72.87 344 GLU A O 1
ATOM 1995 N N . LEU A 1 289 ? -41.667 6.385 -23.521 1.00 73.56 345 LEU A N 1
ATOM 1996 C CA . LEU A 1 289 ? -42.708 7.363 -23.825 1.00 71.79 345 LEU A CA 1
ATOM 1997 C C . LEU A 1 289 ? -42.353 8.035 -25.145 1.00 73.34 345 LEU A C 1
ATOM 1998 O O . LEU A 1 289 ? -41.358 8.755 -25.231 1.00 74.63 345 LEU A O 1
ATOM 2003 N N . VAL A 1 290 ? -43.146 7.767 -26.176 1.00 73.60 346 VAL A N 1
ATOM 2004 C CA . VAL A 1 290 ? -42.877 8.252 -27.536 1.00 75.74 346 VAL A CA 1
ATOM 2005 C C . VAL A 1 290 ? -43.542 9.609 -27.688 1.00 74.43 346 VAL A C 1
ATOM 2006 O O . VAL A 1 290 ? -43.387 10.291 -28.688 1.00 77.16 346 VAL A O 1
ATOM 2011 N N . TYR B 1 12 ? -92.926 2.809 -7.125 1.00 64.76 68 TYR B N 1
ATOM 2012 C CA . TYR B 1 12 ? -94.156 2.027 -6.845 1.00 68.21 68 TYR B CA 1
ATOM 2013 C C . TYR B 1 12 ? -93.925 0.866 -5.859 1.00 64.13 68 TYR B C 1
ATOM 2014 O O . TYR B 1 12 ? -92.803 0.389 -5.739 1.00 60.84 68 TYR B O 1
ATOM 2023 N N . GLU B 1 13 ? -95.009 0.409 -5.207 1.00 65.47 69 GLU B N 1
ATOM 2024 C CA . GLU B 1 13 ? -95.082 -0.817 -4.330 1.00 64.12 69 GLU B CA 1
ATOM 2025 C C . GLU B 1 13 ? -94.648 -2.174 -4.923 1.00 63.08 69 GLU B C 1
ATOM 2026 O O . GLU B 1 13 ? -94.710 -3.221 -4.251 1.00 62.56 69 GLU B O 1
ATOM 2032 N N . LYS B 1 14 ? -94.268 -2.185 -6.189 1.00 60.45 70 LYS B N 1
ATOM 2033 C CA . LYS B 1 14 ? -93.399 -3.228 -6.692 1.00 58.31 70 LYS B CA 1
ATOM 2034 C C . LYS B 1 14 ? -92.117 -3.340 -5.846 1.00 53.82 70 LYS B C 1
ATOM 2035 O O . LYS B 1 14 ? -91.639 -4.440 -5.631 1.00 46.64 70 LYS B O 1
ATOM 2041 N N . ILE B 1 15 ? -91.584 -2.207 -5.359 1.00 52.84 71 ILE B N 1
ATOM 2042 C CA . ILE B 1 15 ? -90.348 -2.206 -4.570 1.00 48.48 71 ILE B CA 1
ATOM 2043 C C . ILE B 1 15 ? -90.394 -3.168 -3.353 1.00 47.38 71 ILE B C 1
ATOM 2044 O O . ILE B 1 15 ? -89.386 -3.791 -3.015 1.00 44.24 71 ILE B O 1
ATOM 2049 N N . ARG B 1 16 ? -91.565 -3.302 -2.737 1.00 47.82 72 ARG B N 1
ATOM 2050 C CA . ARG B 1 16 ? -91.786 -4.208 -1.593 1.00 50.98 72 ARG B CA 1
ATOM 2051 C C . ARG B 1 16 ? -91.665 -5.706 -1.955 1.00 48.43 72 ARG B C 1
ATOM 2052 O O . ARG B 1 16 ? -91.539 -6.560 -1.054 1.00 46.86 72 ARG B O 1
ATOM 2060 N N . THR B 1 17 ? -91.725 -6.028 -3.248 1.00 45.74 73 THR B N 1
ATOM 2061 C CA . THR B 1 17 ? -91.636 -7.416 -3.703 1.00 44.59 73 THR B CA 1
ATOM 2062 C C . THR B 1 17 ? -90.192 -7.877 -3.935 1.00 42.64 73 THR B C 1
ATOM 2063 O O . THR B 1 17 ? -89.990 -9.008 -4.337 1.00 42.81 73 THR B O 1
ATOM 2067 N N . PHE B 1 18 ? -89.193 -7.034 -3.685 1.00 39.91 74 PHE B N 1
ATOM 2068 C CA . PHE B 1 18 ? -87.842 -7.350 -4.062 1.00 38.15 74 PHE B CA 1
ATOM 2069 C C . PHE B 1 18 ? -86.953 -7.564 -2.829 1.00 37.67 74 PHE B C 1
ATOM 2070 O O . PHE B 1 18 ? -87.130 -6.940 -1.763 1.00 37.22 74 PHE B O 1
ATOM 2078 N N . ALA B 1 19 ? -85.929 -8.380 -3.031 1.00 35.94 75 ALA B N 1
ATOM 2079 C CA . ALA B 1 19 ? -84.845 -8.594 -2.061 1.00 35.11 75 ALA B CA 1
ATOM 2080 C C . ALA B 1 19 ? -83.462 -8.214 -2.635 1.00 32.26 75 ALA B C 1
ATOM 2081 O O . ALA B 1 19 ? -83.134 -8.494 -3.805 1.00 31.34 75 ALA B O 1
ATOM 2083 N N . VAL B 1 20 ? -82.663 -7.507 -1.836 1.00 30.81 76 VAL B N 1
ATOM 2084 C CA . VAL B 1 20 ? -81.344 -7.041 -2.261 1.00 29.23 76 VAL B CA 1
ATOM 2085 C C . VAL B 1 20 ? -80.308 -7.493 -1.210 1.00 28.69 76 VAL B C 1
ATOM 2086 O O . VAL B 1 20 ? -80.534 -7.353 0.000 1.00 28.41 76 VAL B O 1
ATOM 2090 N N . ALA B 1 21 ? -79.226 -8.149 -1.676 1.00 28.42 77 ALA B N 1
ATOM 2091 C CA . ALA B 1 21 ? -78.110 -8.486 -0.804 1.00 27.97 77 ALA B CA 1
ATOM 2092 C C . ALA B 1 21 ? -77.089 -7.361 -0.927 1.00 27.15 77 ALA B C 1
ATOM 2093 O O . ALA B 1 21 ? -76.806 -6.971 -2.029 1.00 27.05 77 ALA B O 1
ATOM 2095 N N . ILE B 1 22 ? -76.583 -6.882 0.197 1.00 27.07 78 ILE B N 1
ATOM 2096 C CA . ILE B 1 22 ? -75.506 -5.902 0.246 1.00 26.67 78 ILE B CA 1
ATOM 2097 C C . ILE B 1 22 ? -74.297 -6.525 0.932 1.00 27.08 78 ILE B C 1
ATOM 2098 O O . ILE B 1 22 ? -74.416 -7.005 2.048 1.00 29.77 78 ILE B O 1
ATOM 2103 N N . VAL B 1 23 ? -73.166 -6.561 0.275 1.00 26.66 79 VAL B N 1
ATOM 2104 C CA . VAL B 1 23 ? -71.937 -7.044 0.901 1.00 28.15 79 VAL B CA 1
ATOM 2105 C C . VAL B 1 23 ? -71.079 -5.797 1.231 1.00 28.23 79 VAL B C 1
ATOM 2106 O O . VAL B 1 23 ? -70.683 -5.060 0.323 1.00 28.51 79 VAL B O 1
ATOM 2110 N N . GLY B 1 24 ? -70.783 -5.600 2.513 1.00 28.78 80 GLY B N 1
ATOM 2111 C CA . GLY B 1 24 ? -69.960 -4.460 2.991 1.00 29.37 80 GLY B CA 1
ATOM 2112 C C . GLY B 1 24 ? -70.943 -3.400 3.437 1.00 29.37 80 GLY B C 1
ATOM 2113 O O . GLY B 1 24 ? -71.674 -2.890 2.608 1.00 28.98 80 GLY B O 1
ATOM 2114 N N . VAL B 1 25 ? -70.977 -3.125 4.741 1.00 31.08 81 VAL B N 1
ATOM 2115 C CA . VAL B 1 25 ? -71.833 -2.107 5.338 1.00 32.04 81 VAL B CA 1
ATOM 2116 C C . VAL B 1 25 ? -71.012 -0.976 5.960 1.00 32.78 81 VAL B C 1
ATOM 2117 O O . VAL B 1 25 ? -71.315 -0.488 7.044 1.00 34.52 81 VAL B O 1
ATOM 2121 N N . GLY B 1 26 ? -69.955 -0.593 5.282 1.00 32.59 82 GLY B N 1
ATOM 2122 C CA . GLY B 1 26 ? -69.148 0.560 5.688 1.00 32.98 82 GLY B CA 1
ATOM 2123 C C . GLY B 1 26 ? -69.797 1.793 5.100 1.00 31.44 82 GLY B C 1
ATOM 2124 O O . GLY B 1 26 ? -70.999 1.878 4.978 1.00 32.70 82 GLY B O 1
ATOM 2125 N N . GLY B 1 27 ? -68.996 2.760 4.704 1.00 32.74 83 GLY B N 1
ATOM 2126 C CA . GLY B 1 27 ? -69.487 4.010 4.189 1.00 31.77 83 GLY B CA 1
ATOM 2127 C C . GLY B 1 27 ? -70.475 3.901 3.041 1.00 31.32 83 GLY B C 1
ATOM 2128 O O . GLY B 1 27 ? -71.604 4.419 3.148 1.00 32.24 83 GLY B O 1
ATOM 2129 N N . VAL B 1 28 ? -70.097 3.257 1.947 1.00 29.21 84 VAL B N 1
ATOM 2130 C CA . VAL B 1 28 ? -70.993 3.169 0.809 1.00 28.50 84 VAL B CA 1
ATOM 2131 C C . VAL B 1 28 ? -72.215 2.257 1.112 1.00 28.31 84 VAL B C 1
ATOM 2132 O O . VAL B 1 28 ? -73.344 2.647 0.872 1.00 27.50 84 VAL B O 1
ATOM 2136 N N . GLY B 1 29 ? -71.980 1.093 1.697 1.00 28.23 85 GLY B N 1
ATOM 2137 C CA . GLY B 1 29 ? -73.056 0.122 1.856 1.00 28.56 85 GLY B CA 1
ATOM 2138 C C . GLY B 1 29 ? -74.061 0.567 2.911 1.00 29.47 85 GLY B C 1
ATOM 2139 O O . GLY B 1 29 ? -75.238 0.232 2.807 1.00 29.32 85 GLY B O 1
ATOM 2140 N N . SER B 1 30 ? -73.604 1.245 3.962 1.00 30.58 86 SER B N 1
ATOM 2141 C CA . SER B 1 30 ? -74.529 1.670 5.028 1.00 32.43 86 SER B CA 1
ATOM 2142 C C . SER B 1 30 ? -75.529 2.699 4.455 1.00 31.74 86 SER B C 1
ATOM 2143 O O . SER B 1 30 ? -76.716 2.642 4.755 1.00 30.66 86 SER B O 1
ATOM 2146 N N . VAL B 1 31 ? -75.047 3.608 3.606 1.00 30.93 87 VAL B N 1
ATOM 2147 C CA . VAL B 1 31 ? -75.914 4.661 3.011 1.00 31.22 87 VAL B CA 1
ATOM 2148 C C . VAL B 1 31 ? -76.877 3.981 2.051 1.00 29.46 87 VAL B C 1
ATOM 2149 O O . VAL B 1 31 ? -78.069 4.266 2.015 1.00 29.57 87 VAL B O 1
ATOM 2153 N N . THR B 1 32 ? -76.339 3.063 1.276 1.00 29.08 88 THR B N 1
ATOM 2154 C CA . THR B 1 32 ? -77.102 2.315 0.329 1.00 28.28 88 THR B CA 1
ATOM 2155 C C . THR B 1 32 ? -78.206 1.495 1.021 1.00 29.43 88 THR B C 1
ATOM 2156 O O . THR B 1 32 ? -79.320 1.426 0.515 1.00 29.14 88 THR B O 1
ATOM 2160 N N . ALA B 1 33 ? -77.866 0.822 2.136 1.00 29.60 89 ALA B N 1
ATOM 2161 C CA . ALA B 1 33 ? -78.864 0.067 2.919 1.00 29.36 89 ALA B CA 1
ATOM 2162 C C . ALA B 1 33 ? -79.955 1.032 3.423 1.00 30.89 89 ALA B C 1
ATOM 2163 O O . ALA B 1 33 ? -81.142 0.740 3.350 1.00 30.22 89 ALA B O 1
ATOM 2165 N N . GLU B 1 34 ? -79.536 2.228 3.867 1.00 30.66 90 GLU B N 1
ATOM 2166 C CA . GLU B 1 34 ? -80.483 3.176 4.403 1.00 33.74 90 GLU B CA 1
ATOM 2167 C C . GLU B 1 34 ? -81.476 3.684 3.324 1.00 33.31 90 GLU B C 1
ATOM 2168 O O . GLU B 1 34 ? -82.676 3.687 3.557 1.00 34.88 90 GLU B O 1
ATOM 2174 N N . MET B 1 35 ? -80.953 4.055 2.157 1.00 33.02 91 MET B N 1
ATOM 2175 C CA . MET B 1 35 ? -81.758 4.480 1.039 1.00 32.67 91 MET B CA 1
ATOM 2176 C C . MET B 1 35 ? -82.740 3.444 0.631 1.00 33.00 91 MET B C 1
ATOM 2177 O O . MET B 1 35 ? -83.913 3.725 0.481 1.00 32.44 91 MET B O 1
ATOM 2182 N N . LEU B 1 36 ? -82.298 2.185 0.490 1.00 30.36 92 LEU B N 1
ATOM 2183 C CA . LEU B 1 36 ? -83.279 1.120 0.155 1.00 30.66 92 LEU B CA 1
ATOM 2184 C C . LEU B 1 36 ? -84.296 0.818 1.264 1.00 32.26 92 LEU B C 1
ATOM 2185 O O . LEU B 1 36 ? -85.503 0.493 1.010 1.00 32.34 92 LEU B O 1
ATOM 2190 N N . THR B 1 37 ? -83.867 0.911 2.516 1.00 33.36 93 THR B N 1
ATOM 2191 C CA . THR B 1 37 ? -84.806 0.744 3.651 1.00 35.47 93 THR B CA 1
ATOM 2192 C C . THR B 1 37 ? -85.918 1.791 3.644 1.00 37.42 93 THR B C 1
ATOM 2193 O O . THR B 1 37 ? -87.101 1.468 3.738 1.00 38.34 93 THR B O 1
ATOM 2197 N N . ARG B 1 38 ? -85.502 3.037 3.468 1.00 37.41 94 ARG B N 1
ATOM 2198 C CA . ARG B 1 38 ? -86.429 4.182 3.341 1.00 40.78 94 ARG B CA 1
ATOM 2199 C C . ARG B 1 38 ? -87.380 4.088 2.138 1.00 42.76 94 ARG B C 1
ATOM 2200 O O . ARG B 1 38 ? -88.545 4.481 2.255 1.00 42.29 94 ARG B O 1
ATOM 2208 N N . CYS B 1 39 ? -86.873 3.560 1.019 1.00 45.29 95 CYS B N 1
ATOM 2209 C CA . CYS B 1 39 ? -87.675 3.230 -0.164 1.00 46.80 95 CYS B CA 1
ATOM 2210 C C . CYS B 1 39 ? -88.730 2.144 0.030 1.00 47.26 95 CYS B C 1
ATOM 2211 O O . CYS B 1 39 ? -89.590 2.003 -0.836 1.00 48.16 95 CYS B O 1
ATOM 2214 N N . GLY B 1 40 ? -88.646 1.350 1.099 1.00 44.79 96 GLY B N 1
ATOM 2215 C CA . GLY B 1 40 ? -89.566 0.237 1.328 1.00 44.47 96 GLY B CA 1
ATOM 2216 C C . GLY B 1 40 ? -89.230 -1.062 0.577 1.00 43.42 96 GLY B C 1
ATOM 2217 O O . GLY B 1 40 ? -90.127 -1.811 0.174 1.00 43.63 96 GLY B O 1
ATOM 2218 N N . ILE B 1 41 ? -87.944 -1.320 0.347 1.00 40.07 97 ILE B N 1
ATOM 2219 C CA . ILE B 1 41 ? -87.490 -2.612 -0.222 1.00 38.99 97 ILE B CA 1
ATOM 2220 C C . ILE B 1 41 ? -88.125 -3.766 0.595 1.00 38.59 97 ILE B C 1
ATOM 2221 O O . ILE B 1 41 ? -88.247 -3.671 1.825 1.00 38.99 97 ILE B O 1
ATOM 2226 N N . GLY B 1 42 ? -88.525 -4.853 -0.061 1.00 38.87 98 GLY B N 1
ATOM 2227 C CA . GLY B 1 42 ? -89.081 -5.973 0.678 1.00 39.86 98 GLY B CA 1
ATOM 2228 C C . GLY B 1 42 ? -88.135 -6.561 1.745 1.00 40.53 98 GLY B C 1
ATOM 2229 O O . GLY B 1 42 ? -88.534 -6.767 2.911 1.00 40.69 98 GLY B O 1
ATOM 2230 N N . LYS B 1 43 ? -86.885 -6.786 1.348 1.00 38.04 99 LYS B N 1
ATOM 2231 C CA . LYS B 1 43 ? -85.895 -7.433 2.210 1.00 37.02 99 LYS B CA 1
ATOM 2232 C C . LYS B 1 43 ? -84.469 -7.033 1.860 1.00 34.64 99 LYS B C 1
ATOM 2233 O O . LYS B 1 43 ? -84.141 -6.906 0.676 1.00 33.84 99 LYS B O 1
ATOM 2239 N N . LEU B 1 44 ? -83.634 -6.838 2.886 1.00 33.10 100 LEU B N 1
ATOM 2240 C CA . LEU B 1 44 ? -82.225 -6.690 2.717 1.00 32.36 100 LEU B CA 1
ATOM 2241 C C . LEU B 1 44 ? -81.493 -7.845 3.408 1.00 32.66 100 LEU B C 1
ATOM 2242 O O . LEU B 1 44 ? -81.822 -8.217 4.540 1.00 33.17 100 LEU B O 1
ATOM 2247 N N . LEU B 1 45 ? -80.507 -8.367 2.695 1.00 32.84 101 LEU B N 1
ATOM 2248 C CA . LEU B 1 45 ? -79.541 -9.336 3.232 1.00 32.99 101 LEU B CA 1
ATOM 2249 C C . LEU B 1 45 ? -78.229 -8.598 3.379 1.00 31.52 101 LEU B C 1
ATOM 2250 O O . LEU B 1 45 ? -77.691 -8.036 2.409 1.00 32.31 101 LEU B O 1
ATOM 2255 N N . LEU B 1 46 ? -77.709 -8.536 4.590 1.00 32.03 102 LEU B N 1
ATOM 2256 C CA . LEU B 1 46 ? -76.450 -7.799 4.853 1.00 30.80 102 LEU B CA 1
ATOM 2257 C C . LEU B 1 46 ? -75.327 -8.786 5.182 1.00 30.42 102 LEU B C 1
ATOM 2258 O O . LEU B 1 46 ? -75.438 -9.597 6.121 1.00 31.04 102 LEU B O 1
ATOM 2263 N N . PHE B 1 47 ? -74.199 -8.646 4.506 1.00 29.66 103 PHE B N 1
ATOM 2264 C CA . PHE B 1 47 ? -73.038 -9.466 4.808 1.00 30.35 103 PHE B CA 1
ATOM 2265 C C . PHE B 1 47 ? -71.852 -8.549 5.093 1.00 30.61 103 PHE B C 1
ATOM 2266 O O . PHE B 1 47 ? -71.492 -7.743 4.224 1.00 28.80 103 PHE B O 1
ATOM 2274 N N . ASP B 1 48 ? -71.221 -8.704 6.242 1.00 31.32 104 ASP B N 1
ATOM 2275 C CA . ASP B 1 48 ? -69.916 -8.015 6.533 1.00 32.49 104 ASP B CA 1
ATOM 2276 C C . ASP B 1 48 ? -69.187 -8.749 7.622 1.00 34.88 104 ASP B C 1
ATOM 2277 O O . ASP B 1 48 ? -69.810 -9.548 8.327 1.00 35.65 104 ASP B O 1
ATOM 2282 N N . TYR B 1 49 ? -67.894 -8.497 7.772 1.00 37.92 105 TYR B N 1
ATOM 2283 C CA . TYR B 1 49 ? -67.066 -9.213 8.731 1.00 44.29 105 TYR B CA 1
ATOM 2284 C C . TYR B 1 49 ? -66.189 -8.214 9.467 1.00 47.75 105 TYR B C 1
ATOM 2285 O O . TYR B 1 49 ? -65.657 -7.300 8.828 1.00 48.09 105 TYR B O 1
ATOM 2294 N N . ASP B 1 50 ? -66.011 -8.376 10.779 1.00 51.69 106 ASP B N 1
ATOM 2295 C CA . ASP B 1 50 ? -65.367 -7.338 11.621 1.00 58.27 106 ASP B CA 1
ATOM 2296 C C . ASP B 1 50 ? -63.827 -7.276 11.567 1.00 59.87 106 ASP B C 1
ATOM 2297 O O . ASP B 1 50 ? -63.146 -8.258 11.319 1.00 57.88 106 ASP B O 1
ATOM 2302 N N . GLY B 1 68 ? -70.609 -5.008 22.971 1.00 65.27 124 GLY B N 1
ATOM 2303 C CA . GLY B 1 68 ? -70.016 -5.133 21.635 1.00 63.93 124 GLY B CA 1
ATOM 2304 C C . GLY B 1 68 ? -70.912 -5.874 20.649 1.00 64.53 124 GLY B C 1
ATOM 2305 O O . GLY B 1 68 ? -71.374 -6.999 20.932 1.00 60.06 124 GLY B O 1
ATOM 2306 N N . LEU B 1 69 ? -71.201 -5.231 19.512 1.00 61.82 125 LEU B N 1
ATOM 2307 C CA . LEU B 1 69 ? -71.788 -5.917 18.347 1.00 59.09 125 LEU B CA 1
ATOM 2308 C C . LEU B 1 69 ? -71.032 -5.790 17.026 1.00 52.55 125 LEU B C 1
ATOM 2309 O O . LEU B 1 69 ? -70.192 -4.897 16.826 1.00 53.62 125 LEU B O 1
ATOM 2314 N N . SER B 1 70 ? -71.376 -6.699 16.116 1.00 47.31 126 SER B N 1
ATOM 2315 C CA . SER B 1 70 ? -70.833 -6.770 14.766 1.00 45.67 126 SER B CA 1
ATOM 2316 C C . SER B 1 70 ? -71.406 -5.643 13.926 1.00 44.77 126 SER B C 1
ATOM 2317 O O . SER B 1 70 ? -72.501 -5.129 14.246 1.00 43.49 126 SER B O 1
ATOM 2320 N N . LYS B 1 71 ? -70.678 -5.226 12.881 1.00 47.90 127 LYS B N 1
ATOM 2321 C CA . LYS B 1 71 ? -71.178 -4.157 11.956 1.00 48.92 127 LYS B CA 1
ATOM 2322 C C . LYS B 1 71 ? -72.558 -4.460 11.355 1.00 43.00 127 LYS B C 1
ATOM 2323 O O . LYS B 1 71 ? -73.412 -3.562 11.226 1.00 42.65 127 LYS B O 1
ATOM 2329 N N . VAL B 1 72 ? -72.794 -5.715 10.977 1.00 40.88 128 VAL B N 1
ATOM 2330 C CA . VAL B 1 72 ? -74.096 -6.041 10.374 1.00 37.98 128 VAL B CA 1
ATOM 2331 C C . VAL B 1 72 ? -75.222 -5.934 11.394 1.00 36.25 128 VAL B C 1
ATOM 2332 O O . VAL B 1 72 ? -76.326 -5.525 11.040 1.00 36.14 128 VAL B O 1
ATOM 2336 N N . GLN B 1 73 ? -74.942 -6.270 12.651 1.00 35.41 129 GLN B N 1
ATOM 2337 C CA . GLN B 1 73 ? -75.955 -6.204 13.698 1.00 36.11 129 GLN B CA 1
ATOM 2338 C C . GLN B 1 73 ? -76.291 -4.721 14.055 1.00 36.19 129 GLN B C 1
ATOM 2339 O O . GLN B 1 73 ? -77.470 -4.359 14.217 1.00 36.34 129 GLN B O 1
ATOM 2345 N N . ALA B 1 74 ? -75.249 -3.915 14.174 1.00 35.67 130 ALA B N 1
ATOM 2346 C CA . ALA B 1 74 ? -75.398 -2.452 14.359 1.00 36.14 130 ALA B CA 1
ATOM 2347 C C . ALA B 1 74 ? -76.211 -1.858 13.214 1.00 34.67 130 ALA B C 1
ATOM 2348 O O . ALA B 1 74 ? -77.114 -1.043 13.469 1.00 35.25 130 ALA B O 1
ATOM 2350 N N . ALA B 1 75 ? -75.890 -2.232 11.980 1.00 33.47 131 ALA B N 1
ATOM 2351 C CA . ALA B 1 75 ? -76.586 -1.698 10.808 1.00 33.17 131 ALA B CA 1
ATOM 2352 C C . ALA B 1 75 ? -78.060 -2.099 10.885 1.00 33.80 131 ALA B C 1
ATOM 2353 O O . ALA B 1 75 ? -78.962 -1.272 10.739 1.00 33.19 131 ALA B O 1
ATOM 2355 N N . GLU B 1 76 ? -78.301 -3.371 11.168 1.00 34.25 132 GLU B N 1
ATOM 2356 C CA . GLU B 1 76 ? -79.673 -3.886 11.357 1.00 35.88 132 GLU B CA 1
ATOM 2357 C C . GLU B 1 76 ? -80.482 -3.194 12.435 1.00 37.27 132 GLU B C 1
ATOM 2358 O O . GLU B 1 76 ? -81.700 -2.984 12.253 1.00 38.51 132 GLU B O 1
ATOM 2364 N N . HIS B 1 77 ? -79.863 -2.867 13.563 1.00 37.97 133 HIS B N 1
ATOM 2365 C CA . HIS B 1 77 ? -80.558 -2.137 14.610 1.00 40.58 133 HIS B CA 1
ATOM 2366 C C . HIS B 1 77 ? -80.999 -0.724 14.131 1.00 39.84 133 HIS B C 1
ATOM 2367 O O . HIS B 1 77 ? -82.100 -0.313 14.404 1.00 39.87 133 HIS B O 1
ATOM 2374 N N . THR B 1 78 ? -80.123 -0.026 13.431 1.00 39.97 134 THR B N 1
ATOM 2375 C CA . THR B 1 78 ? -80.420 1.334 12.945 1.00 42.63 134 THR B CA 1
ATOM 2376 C C . THR B 1 78 ? -81.528 1.220 11.915 1.00 41.00 134 THR B C 1
ATOM 2377 O O . THR B 1 78 ? -82.545 1.883 12.043 1.00 40.12 134 THR B O 1
ATOM 2381 N N . LEU B 1 79 ? -81.354 0.310 10.954 1.00 38.16 135 LEU B N 1
ATOM 2382 C CA . LEU B 1 79 ? -82.306 0.211 9.850 1.00 38.28 135 LEU B CA 1
ATOM 2383 C C . LEU B 1 79 ? -83.686 -0.238 10.265 1.00 39.63 135 LEU B C 1
ATOM 2384 O O . LEU B 1 79 ? -84.682 0.243 9.703 1.00 39.32 135 LEU B O 1
ATOM 2389 N N . ARG B 1 80 ? -83.777 -1.161 11.224 1.00 40.87 136 ARG B N 1
ATOM 2390 C CA . ARG B 1 80 ? -85.076 -1.635 11.691 1.00 43.63 136 ARG B CA 1
ATOM 2391 C C . ARG B 1 80 ? -85.906 -0.520 12.320 1.00 46.33 136 ARG B C 1
ATOM 2392 O O . ARG B 1 80 ? -87.126 -0.492 12.149 1.00 46.21 136 ARG B O 1
ATOM 2400 N N . ASN B 1 81 ? -85.236 0.393 13.024 1.00 49.53 137 ASN B N 1
ATOM 2401 C CA . ASN B 1 81 ? -85.912 1.575 13.614 1.00 53.67 137 ASN B CA 1
ATOM 2402 C C . ASN B 1 81 ? -86.423 2.542 12.558 1.00 54.26 137 ASN B C 1
ATOM 2403 O O . ASN B 1 81 ? -87.474 3.128 12.723 1.00 53.93 137 ASN B O 1
ATOM 2408 N N . ILE B 1 82 ? -85.668 2.682 11.476 1.00 54.09 138 ILE B N 1
ATOM 2409 C CA . ILE B 1 82 ? -86.052 3.526 10.353 1.00 51.68 138 ILE B CA 1
ATOM 2410 C C . ILE B 1 82 ? -87.298 2.986 9.642 1.00 49.08 138 ILE B C 1
ATOM 2411 O O . ILE B 1 82 ? -88.237 3.724 9.404 1.00 48.54 138 ILE B O 1
ATOM 2416 N N . ASN B 1 83 ? -87.307 1.714 9.268 1.00 45.10 139 ASN B N 1
ATOM 2417 C CA . ASN B 1 83 ? -88.529 1.127 8.702 1.00 43.51 139 ASN B CA 1
ATOM 2418 C C . ASN B 1 83 ? -88.707 -0.290 9.239 1.00 45.11 139 ASN B C 1
ATOM 2419 O O . ASN B 1 83 ? -88.061 -1.205 8.723 1.00 42.76 139 ASN B O 1
ATOM 2424 N N . PRO B 1 84 ? -89.609 -0.469 10.227 1.00 49.44 140 PRO B N 1
ATOM 2425 C CA . PRO B 1 84 ? -90.003 -1.764 10.800 1.00 50.71 140 PRO B CA 1
ATOM 2426 C C . PRO B 1 84 ? -90.616 -2.798 9.842 1.00 50.10 140 PRO B C 1
ATOM 2427 O O . PRO B 1 84 ? -90.689 -3.957 10.201 1.00 55.17 140 PRO B O 1
ATOM 2431 N N . ASP B 1 85 ? -91.065 -2.397 8.657 1.00 48.86 141 ASP B N 1
ATOM 2432 C CA . ASP B 1 85 ? -91.697 -3.331 7.716 1.00 47.42 141 ASP B CA 1
ATOM 2433 C C . ASP B 1 85 ? -90.711 -3.974 6.746 1.00 44.58 141 ASP B C 1
ATOM 2434 O O . ASP B 1 85 ? -91.115 -4.803 5.951 1.00 43.66 141 ASP B O 1
ATOM 2439 N N . VAL B 1 86 ? -89.450 -3.571 6.761 1.00 42.23 142 VAL B N 1
ATOM 2440 C CA . VAL B 1 86 ? -88.438 -4.199 5.900 1.00 41.64 142 VAL B CA 1
ATOM 2441 C C . VAL B 1 86 ? -87.971 -5.457 6.620 1.00 40.71 142 VAL B C 1
ATOM 2442 O O . VAL B 1 86 ? -87.758 -5.417 7.830 1.00 41.41 142 VAL B O 1
ATOM 2446 N N . LEU B 1 87 ? -87.874 -6.572 5.904 1.00 39.40 143 LEU B N 1
ATOM 2447 C CA . LEU B 1 87 ? -87.276 -7.788 6.471 1.00 39.06 143 LEU B CA 1
ATOM 2448 C C . LEU B 1 87 ? -85.753 -7.671 6.345 1.00 37.34 143 LEU B C 1
ATOM 2449 O O . LEU B 1 87 ? -85.282 -7.233 5.316 1.00 35.43 143 LEU B O 1
ATOM 2454 N N . PHE B 1 88 ? -85.034 -8.175 7.355 1.00 36.63 144 PHE B N 1
ATOM 2455 C CA . PHE B 1 88 ? -83.574 -8.235 7.369 1.00 35.63 144 PHE B CA 1
ATOM 2456 C C . PHE B 1 88 ? -83.075 -9.623 7.672 1.00 35.69 144 PHE B C 1
ATOM 2457 O O . PHE B 1 88 ? -83.611 -10.251 8.580 1.00 36.33 144 PHE B O 1
ATOM 2465 N N . GLU B 1 89 ? -82.059 -10.073 6.921 1.00 34.65 145 GLU B N 1
ATOM 2466 C CA . GLU B 1 89 ? -81.247 -11.266 7.245 1.00 35.58 145 GLU B CA 1
ATOM 2467 C C . GLU B 1 89 ? -79.805 -10.817 7.220 1.00 34.33 145 GLU B C 1
ATOM 2468 O O . GLU B 1 89 ? -79.389 -10.208 6.244 1.00 33.60 145 GLU B O 1
ATOM 2474 N N . VAL B 1 90 ? -79.089 -10.974 8.324 1.00 34.93 146 VAL B N 1
ATOM 2475 C CA . VAL B 1 90 ? -77.722 -10.442 8.447 1.00 34.14 146 VAL B CA 1
ATOM 2476 C C . VAL B 1 90 ? -76.759 -11.568 8.773 1.00 34.78 146 VAL B C 1
ATOM 2477 O O . VAL B 1 90 ? -77.135 -12.557 9.441 1.00 34.93 146 VAL B O 1
ATOM 2481 N N . HIS B 1 91 ? -75.541 -11.449 8.255 1.00 33.45 147 HIS B N 1
ATOM 2482 C CA . HIS B 1 91 ? -74.508 -12.485 8.470 1.00 34.39 147 HIS B CA 1
ATOM 2483 C C . HIS B 1 91 ? -73.174 -11.803 8.662 1.00 33.97 147 HIS B C 1
ATOM 2484 O O . HIS B 1 91 ? -72.685 -11.103 7.764 1.00 34.29 147 HIS B O 1
ATOM 2491 N N . ASN B 1 92 ? -72.618 -12.027 9.846 1.00 34.71 148 ASN B N 1
ATOM 2492 C CA . ASN B 1 92 ? -71.316 -11.595 10.237 1.00 34.86 148 ASN B CA 1
ATOM 2493 C C . ASN B 1 92 ? -70.314 -12.714 9.949 1.00 35.46 148 ASN B C 1
ATOM 2494 O O . ASN B 1 92 ? -69.924 -13.476 10.827 1.00 37.11 148 ASN B O 1
ATOM 2499 N N . TYR B 1 93 ? -69.881 -12.799 8.714 1.00 35.57 149 TYR B N 1
ATOM 2500 C CA . TYR B 1 93 ? -68.823 -13.749 8.364 1.00 36.69 149 TYR B CA 1
ATOM 2501 C C . TYR B 1 93 ? -68.062 -13.278 7.141 1.00 37.02 149 TYR B C 1
ATOM 2502 O O . TYR B 1 93 ? -68.483 -12.334 6.443 1.00 35.68 149 TYR B O 1
ATOM 2511 N N . ASN B 1 94 ? -66.865 -13.825 6.983 1.00 37.20 150 ASN B N 1
ATOM 2512 C CA . ASN B 1 94 ? -66.004 -13.504 5.887 1.00 38.26 150 ASN B CA 1
ATOM 2513 C C . ASN B 1 94 ? -66.370 -14.442 4.749 1.00 38.12 150 ASN B C 1
ATOM 2514 O O . ASN B 1 94 ? -66.120 -15.644 4.850 1.00 38.87 150 ASN B O 1
ATOM 2519 N N . ILE B 1 95 ? -66.977 -13.884 3.689 1.00 37.53 151 ILE B N 1
ATOM 2520 C CA . ILE B 1 95 ? -67.476 -14.720 2.578 1.00 37.31 151 ILE B CA 1
ATOM 2521 C C . ILE B 1 95 ? -66.384 -15.416 1.766 1.00 38.49 151 ILE B C 1
ATOM 2522 O O . ILE B 1 95 ? -66.714 -16.217 0.929 1.00 40.20 151 ILE B O 1
ATOM 2527 N N . THR B 1 96 ? -65.120 -15.057 1.967 1.00 39.54 152 THR B N 1
ATOM 2528 C CA . THR B 1 96 ? -64.044 -15.544 1.134 1.00 43.26 152 THR B CA 1
ATOM 2529 C C . THR B 1 96 ? -63.473 -16.870 1.649 1.00 45.39 152 THR B C 1
ATOM 2530 O O . THR B 1 96 ? -62.778 -17.562 0.920 1.00 53.55 152 THR B O 1
ATOM 2534 N N . THR B 1 97 ? -63.826 -17.278 2.867 1.00 46.00 153 THR B N 1
ATOM 2535 C CA . THR B 1 97 ? -63.394 -18.598 3.384 1.00 46.53 153 THR B CA 1
ATOM 2536 C C . THR B 1 97 ? -64.210 -19.716 2.756 1.00 46.86 153 THR B C 1
ATOM 2537 O O . THR B 1 97 ? -65.312 -19.477 2.291 1.00 43.95 153 THR B O 1
ATOM 2541 N N . VAL B 1 98 ? -63.672 -20.950 2.741 1.00 48.80 154 VAL B N 1
ATOM 2542 C CA . VAL B 1 98 ? -64.308 -22.022 1.965 1.00 53.17 154 VAL B CA 1
ATOM 2543 C C . VAL B 1 98 ? -65.708 -22.419 2.464 1.00 52.68 154 VAL B C 1
ATOM 2544 O O . VAL B 1 98 ? -66.628 -22.656 1.654 1.00 50.67 154 VAL B O 1
ATOM 2548 N N . GLU B 1 99 ? -65.872 -22.498 3.779 1.00 53.62 155 GLU B N 1
ATOM 2549 C CA . GLU B 1 99 ? -67.189 -22.833 4.358 1.00 57.29 155 GLU B CA 1
ATOM 2550 C C . GLU B 1 99 ? -68.227 -21.742 4.093 1.00 53.60 155 GLU B C 1
ATOM 2551 O O . GLU B 1 99 ? -69.371 -22.029 3.689 1.00 53.10 155 GLU B O 1
ATOM 2557 N N . ASN B 1 100 ? -67.812 -20.491 4.300 1.00 46.98 156 ASN B N 1
ATOM 2558 C CA . ASN B 1 100 ? -68.726 -19.370 4.231 1.00 44.12 156 ASN B CA 1
ATOM 2559 C C . ASN B 1 100 ? -69.127 -19.063 2.801 1.00 43.82 156 ASN B C 1
ATOM 2560 O O . ASN B 1 100 ? -70.225 -18.522 2.575 1.00 43.45 156 ASN B O 1
ATOM 2565 N N . PHE B 1 101 ? -68.229 -19.370 1.844 1.00 42.55 157 PHE B N 1
ATOM 2566 C CA . PHE B 1 101 ? -68.535 -19.198 0.426 1.00 41.08 157 PHE B CA 1
ATOM 2567 C C . PHE B 1 101 ? -69.777 -19.992 0.009 1.00 40.55 157 PHE B C 1
ATOM 2568 O O . PHE B 1 101 ? -70.630 -19.460 -0.743 1.00 38.97 157 PHE B O 1
ATOM 2576 N N . GLN B 1 102 ? -69.879 -21.235 0.473 1.00 42.03 158 GLN B N 1
ATOM 2577 C CA . GLN B 1 102 ? -71.027 -22.093 0.129 1.00 42.99 158 GLN B CA 1
ATOM 2578 C C . GLN B 1 102 ? -72.306 -21.521 0.775 1.00 41.64 158 GLN B C 1
ATOM 2579 O O . GLN B 1 102 ? -73.328 -21.401 0.100 1.00 39.81 158 GLN B O 1
ATOM 2585 N N . HIS B 1 103 ? -72.217 -21.070 2.029 1.00 40.37 159 HIS B N 1
ATOM 2586 C CA . HIS B 1 103 ? -73.359 -20.487 2.717 1.00 40.47 159 HIS B CA 1
ATOM 2587 C C . HIS B 1 103 ? -73.773 -19.180 2.008 1.00 38.29 159 HIS B C 1
ATOM 2588 O O . HIS B 1 103 ? -74.943 -19.002 1.795 1.00 39.76 159 HIS B O 1
ATOM 2595 N N . PHE B 1 104 ? -72.803 -18.368 1.598 1.00 36.23 160 PHE B N 1
ATOM 2596 C CA . PHE B 1 104 ? -73.032 -17.129 0.810 1.00 35.79 160 PHE B CA 1
ATOM 2597 C C . PHE B 1 104 ? -73.842 -17.443 -0.473 1.00 35.80 160 PHE B C 1
ATOM 2598 O O . PHE B 1 104 ? -74.923 -16.907 -0.681 1.00 34.70 160 PHE B O 1
ATOM 2606 N N . MET B 1 105 ? -73.361 -18.413 -1.260 1.00 37.20 161 MET B N 1
ATOM 2607 C CA . MET B 1 105 ? -74.076 -18.820 -2.484 1.00 38.96 161 MET B CA 1
ATOM 2608 C C . MET B 1 105 ? -75.470 -19.322 -2.191 1.00 39.09 161 MET B C 1
ATOM 2609 O O . MET B 1 105 ? -76.398 -19.011 -2.954 1.00 38.81 161 MET B O 1
ATOM 2614 N N . ASP B 1 106 ? -75.594 -20.099 -1.116 1.00 40.15 162 ASP B N 1
ATOM 2615 C CA . ASP B 1 106 ? -76.865 -20.669 -0.637 1.00 41.87 162 ASP B CA 1
ATOM 2616 C C . ASP B 1 106 ? -77.878 -19.505 -0.419 1.00 40.19 162 ASP B C 1
ATOM 2617 O O . ASP B 1 106 ? -79.000 -19.533 -0.953 1.00 38.74 162 ASP B O 1
ATOM 2622 N N . ARG B 1 107 ? -77.433 -18.479 0.303 1.00 39.02 163 ARG B N 1
ATOM 2623 C CA . ARG B 1 107 ? -78.278 -17.361 0.649 1.00 38.42 163 ARG B CA 1
ATOM 2624 C C . ARG B 1 107 ? -78.627 -16.438 -0.542 1.00 37.53 163 ARG B C 1
ATOM 2625 O O . ARG B 1 107 ? -79.747 -15.933 -0.601 1.00 35.72 163 ARG B O 1
ATOM 2633 N N . ILE B 1 108 ? -77.678 -16.210 -1.463 1.00 37.88 164 ILE B N 1
ATOM 2634 C CA . ILE B 1 108 ? -77.984 -15.522 -2.736 1.00 38.07 164 ILE B CA 1
ATOM 2635 C C . ILE B 1 108 ? -79.069 -16.320 -3.480 1.00 37.69 164 ILE B C 1
ATOM 2636 O O . ILE B 1 108 ? -79.997 -15.750 -4.021 1.00 36.18 164 ILE B O 1
ATOM 2641 N N . SER B 1 109 ? -78.938 -17.645 -3.496 1.00 38.27 165 SER B N 1
ATOM 2642 C CA . SER B 1 109 ? -79.873 -18.506 -4.217 1.00 39.16 165 SER B CA 1
ATOM 2643 C C . SER B 1 109 ? -81.219 -18.711 -3.568 1.00 38.60 165 SER B C 1
ATOM 2644 O O . SER B 1 109 ? -82.175 -18.991 -4.261 1.00 38.00 165 SER B O 1
ATOM 2647 N N . ASN B 1 110 ? -81.272 -18.673 -2.256 1.00 39.06 166 ASN B N 1
ATOM 2648 C CA . ASN B 1 110 ? -82.480 -19.057 -1.512 1.00 40.81 166 ASN B CA 1
ATOM 2649 C C . ASN B 1 110 ? -83.022 -18.004 -0.562 1.00 40.25 166 ASN B C 1
ATOM 2650 O O . ASN B 1 110 ? -84.132 -18.167 -0.018 1.00 39.76 166 ASN B O 1
ATOM 2655 N N . GLY B 1 111 ? -82.233 -16.946 -0.326 1.00 38.09 167 GLY B N 1
ATOM 2656 C CA . GLY B 1 111 ? -82.589 -15.906 0.628 1.00 39.08 167 GLY B CA 1
ATOM 2657 C C . GLY B 1 111 ? -83.329 -14.706 0.071 1.00 38.84 167 GLY B C 1
ATOM 2658 O O . GLY B 1 111 ? -83.359 -13.639 0.705 1.00 39.60 167 GLY B O 1
ATOM 2659 N N . GLY B 1 112 ? -83.963 -14.854 -1.083 1.00 41.03 168 GLY B N 1
ATOM 2660 C CA . GLY B 1 112 ? -84.909 -13.844 -1.583 1.00 41.68 168 GLY B CA 1
ATOM 2661 C C . GLY B 1 112 ? -86.132 -13.621 -0.693 1.00 43.56 168 GLY B C 1
ATOM 2662 O O . GLY B 1 112 ? -86.238 -14.159 0.400 1.00 43.08 168 GLY B O 1
ATOM 2663 N N . LEU B 1 113 ? -87.055 -12.782 -1.160 1.00 44.02 169 LEU B N 1
ATOM 2664 C CA . LEU B 1 113 ? -88.159 -12.311 -0.323 1.00 47.79 169 LEU B CA 1
ATOM 2665 C C . LEU B 1 113 ? -89.000 -13.524 0.076 1.00 49.59 169 LEU B C 1
ATOM 2666 O O . LEU B 1 113 ? -89.470 -13.614 1.201 1.00 50.04 169 LEU B O 1
ATOM 2671 N N . GLU B 1 114 ? -89.183 -14.432 -0.881 1.00 50.89 170 GLU B N 1
ATOM 2672 C CA . GLU B 1 114 ? -89.727 -15.770 -0.660 1.00 52.47 170 GLU B CA 1
ATOM 2673 C C . GLU B 1 114 ? -88.546 -16.743 -0.508 1.00 51.54 170 GLU B C 1
ATOM 2674 O O . GLU B 1 114 ? -87.734 -16.843 -1.414 1.00 48.37 170 GLU B O 1
ATOM 2680 N N . GLU B 1 115 ? -88.466 -17.444 0.626 1.00 50.01 171 GLU B N 1
ATOM 2681 C CA . GLU B 1 115 ? -87.414 -18.410 0.894 1.00 49.58 171 GLU B CA 1
ATOM 2682 C C . GLU B 1 115 ? -87.460 -19.501 -0.177 1.00 51.63 171 GLU B C 1
ATOM 2683 O O . GLU B 1 115 ? -88.543 -19.954 -0.534 1.00 52.95 171 GLU B O 1
ATOM 2689 N N . GLY B 1 116 ? -86.296 -19.911 -0.677 1.00 50.92 172 GLY B N 1
ATOM 2690 C CA . GLY B 1 116 ? -86.194 -20.827 -1.825 1.00 49.80 172 GLY B CA 1
ATOM 2691 C C . GLY B 1 116 ? -86.036 -20.123 -3.172 1.00 49.71 172 GLY B C 1
ATOM 2692 O O . GLY B 1 116 ? -85.777 -20.783 -4.172 1.00 47.49 172 GLY B O 1
ATOM 2693 N N . LYS B 1 117 ? -86.186 -18.788 -3.202 1.00 47.78 173 LYS B N 1
ATOM 2694 C CA . LYS B 1 117 ? -85.997 -17.980 -4.425 1.00 46.67 173 LYS B CA 1
ATOM 2695 C C . LYS B 1 117 ? -84.752 -17.135 -4.270 1.00 43.46 173 LYS B C 1
ATOM 2696 O O . LYS B 1 117 ? -84.401 -16.779 -3.159 1.00 41.36 173 LYS B O 1
ATOM 2702 N N . PRO B 1 118 ? -84.083 -16.814 -5.389 1.00 42.40 174 PRO B N 1
ATOM 2703 C CA . PRO B 1 118 ? -82.908 -15.969 -5.268 1.00 40.15 174 PRO B CA 1
ATOM 2704 C C . PRO B 1 118 ? -83.218 -14.517 -4.949 1.00 38.06 174 PRO B C 1
ATOM 2705 O O . PRO B 1 118 ? -84.302 -14.024 -5.249 1.00 37.53 174 PRO B O 1
ATOM 2709 N N . VAL B 1 119 ? -82.234 -13.837 -4.388 1.00 36.54 175 VAL B N 1
ATOM 2710 C CA . VAL B 1 119 ? -82.267 -12.358 -4.301 1.00 36.18 175 VAL B CA 1
ATOM 2711 C C . VAL B 1 119 ? -82.326 -11.708 -5.702 1.00 36.59 175 VAL B C 1
ATOM 2712 O O . VAL B 1 119 ? -81.862 -12.286 -6.710 1.00 35.81 175 VAL B O 1
ATOM 2716 N N . ASP B 1 120 ? -82.884 -10.503 -5.781 1.00 33.92 176 ASP B N 1
ATOM 2717 C CA . ASP B 1 120 ? -83.071 -9.831 -7.099 1.00 33.37 176 ASP B CA 1
ATOM 2718 C C . ASP B 1 120 ? -81.782 -9.169 -7.559 1.00 31.82 176 ASP B C 1
ATOM 2719 O O . ASP B 1 120 ? -81.498 -9.096 -8.753 1.00 31.46 176 ASP B O 1
ATOM 2724 N N . LEU B 1 121 ? -80.958 -8.778 -6.604 1.00 30.96 177 LEU B N 1
ATOM 2725 C CA . LEU B 1 121 ? -79.682 -8.145 -6.877 1.00 31.32 177 LEU B CA 1
ATOM 2726 C C . LEU B 1 121 ? -78.747 -8.362 -5.720 1.00 30.56 177 LEU B C 1
ATOM 2727 O O . LEU B 1 121 ? -79.184 -8.413 -4.538 1.00 30.90 177 LEU B O 1
ATOM 2732 N N . VAL B 1 122 ? -77.464 -8.495 -6.037 1.00 29.20 178 VAL B N 1
ATOM 2733 C CA . VAL B 1 122 ? -76.404 -8.354 -5.061 1.00 29.09 178 VAL B CA 1
ATOM 2734 C C . VAL B 1 122 ? -75.694 -7.036 -5.318 1.00 29.46 178 VAL B C 1
ATOM 2735 O O . VAL B 1 122 ? -75.497 -6.658 -6.459 1.00 31.77 178 VAL B O 1
ATOM 2739 N N . LEU B 1 123 ? -75.367 -6.301 -4.246 1.00 28.47 179 LEU B N 1
ATOM 2740 C CA . LEU B 1 123 ? -74.512 -5.138 -4.294 1.00 27.04 179 LEU B CA 1
ATOM 2741 C C . LEU B 1 123 ? -73.232 -5.370 -3.586 1.00 26.69 179 LEU B C 1
ATOM 2742 O O . LEU B 1 123 ? -73.173 -5.768 -2.420 1.00 26.37 179 LEU B O 1
ATOM 2747 N N . SER B 1 124 ? -72.154 -5.065 -4.276 1.00 26.86 180 SER B N 1
ATOM 2748 C CA . SER B 1 124 ? -70.833 -5.055 -3.689 1.00 26.30 180 SER B CA 1
ATOM 2749 C C . SER B 1 124 ? -70.441 -3.618 -3.204 1.00 25.77 180 SER B C 1
ATOM 2750 O O . SER B 1 124 ? -70.196 -2.655 -3.994 1.00 24.33 180 SER B O 1
ATOM 2753 N N . CYS B 1 125 ? -70.338 -3.485 -1.896 1.00 25.66 181 CYS B N 1
ATOM 2754 C CA . CYS B 1 125 ? -69.789 -2.253 -1.274 1.00 26.38 181 CYS B CA 1
ATOM 2755 C C . CYS B 1 125 ? -68.692 -2.608 -0.340 1.00 26.21 181 CYS B C 1
ATOM 2756 O O . CYS B 1 125 ? -68.586 -2.087 0.765 1.00 26.12 181 CYS B O 1
ATOM 2759 N N . VAL B 1 126 ? -67.839 -3.557 -0.779 1.00 26.55 182 VAL B N 1
ATOM 2760 C CA . VAL B 1 126 ? -66.698 -3.961 -0.030 1.00 27.16 182 VAL B CA 1
ATOM 2761 C C . VAL B 1 126 ? -65.510 -3.053 -0.322 1.00 27.12 182 VAL B C 1
ATOM 2762 O O . VAL B 1 126 ? -65.492 -2.357 -1.336 1.00 27.40 182 VAL B O 1
ATOM 2766 N N . ASP B 1 127 ? -64.527 -3.098 0.570 1.00 28.10 183 ASP B N 1
ATOM 2767 C CA . ASP B 1 127 ? -63.279 -2.314 0.489 1.00 29.03 183 ASP B CA 1
ATOM 2768 C C . ASP B 1 127 ? -62.008 -3.001 0.013 1.00 30.20 183 ASP B C 1
ATOM 2769 O O . ASP B 1 127 ? -60.885 -2.491 0.238 1.00 29.83 183 ASP B O 1
ATOM 2774 N N . ASN B 1 128 ? -62.160 -4.125 -0.693 1.00 30.05 184 ASN B N 1
ATOM 2775 C CA . ASN B 1 128 ? -60.965 -4.879 -1.140 1.00 31.47 184 ASN B CA 1
ATOM 2776 C C . ASN B 1 128 ? -61.299 -5.703 -2.370 1.00 30.35 184 ASN B C 1
ATOM 2777 O O . ASN B 1 128 ? -62.493 -5.986 -2.654 1.00 28.29 184 ASN B O 1
ATOM 2782 N N . PHE B 1 129 ? -60.263 -6.006 -3.141 1.00 30.72 185 PHE B N 1
ATOM 2783 C CA . PHE B 1 129 ? -60.426 -6.749 -4.376 1.00 31.19 185 PHE B CA 1
ATOM 2784 C C . PHE B 1 129 ? -60.704 -8.211 -4.140 1.00 31.86 185 PHE B C 1
ATOM 2785 O O . PHE B 1 129 ? -61.412 -8.806 -4.940 1.00 31.38 185 PHE B O 1
ATOM 2793 N N . GLU B 1 130 ? -60.149 -8.780 -3.074 1.00 32.97 186 GLU B N 1
ATOM 2794 C CA . GLU B 1 130 ? -60.400 -10.208 -2.774 1.00 34.47 186 GLU B CA 1
ATOM 2795 C C . GLU B 1 130 ? -61.881 -10.491 -2.695 1.00 32.91 186 GLU B C 1
ATOM 2796 O O . GLU B 1 130 ? -62.373 -11.343 -3.399 1.00 32.56 186 GLU B O 1
ATOM 2802 N N . ALA B 1 131 ? -62.603 -9.707 -1.887 1.00 32.00 187 ALA B N 1
ATOM 2803 C CA . ALA B 1 131 ? -64.028 -9.880 -1.744 1.00 31.28 187 ALA B CA 1
ATOM 2804 C C . ALA B 1 131 ? -64.795 -9.556 -3.020 1.00 30.10 187 ALA B C 1
ATOM 2805 O O . ALA B 1 131 ? -65.847 -10.132 -3.252 1.00 29.42 187 ALA B O 1
ATOM 2807 N N . ARG B 1 132 ? -64.338 -8.594 -3.827 1.00 30.28 188 ARG B N 1
ATOM 2808 C CA . ARG B 1 132 ? -65.024 -8.397 -5.136 1.00 29.60 188 ARG B CA 1
ATOM 2809 C C . ARG B 1 132 ? -64.920 -9.629 -6.007 1.00 31.03 188 ARG B C 1
ATOM 2810 O O . ARG B 1 132 ? -65.870 -9.999 -6.651 1.00 30.07 188 ARG B O 1
ATOM 2818 N N . MET B 1 133 ? -63.723 -10.196 -6.025 1.00 31.32 189 MET B N 1
ATOM 2819 C CA . MET B 1 133 ? -63.473 -11.461 -6.783 1.00 33.71 189 MET B CA 1
ATOM 2820 C C . MET B 1 133 ? -64.318 -12.659 -6.288 1.00 33.52 189 MET B C 1
ATOM 2821 O O . MET B 1 133 ? -64.889 -13.421 -7.076 1.00 33.59 189 MET B O 1
ATOM 2826 N N . THR B 1 134 ? -64.510 -12.749 -4.982 1.00 32.22 190 THR B N 1
ATOM 2827 C CA . THR B 1 134 ? -65.397 -13.797 -4.429 1.00 31.37 190 THR B CA 1
ATOM 2828 C C . THR B 1 134 ? -66.841 -13.607 -4.857 1.00 30.68 190 THR B C 1
ATOM 2829 O O . THR B 1 134 ? -67.527 -14.531 -5.278 1.00 29.47 190 THR B O 1
ATOM 2833 N N . ILE B 1 135 ? -67.323 -12.360 -4.749 1.00 28.49 191 ILE B N 1
ATOM 2834 C CA . ILE B 1 135 ? -68.678 -12.081 -5.194 1.00 28.56 191 ILE B CA 1
ATOM 2835 C C . ILE B 1 135 ? -68.823 -12.405 -6.675 1.00 28.59 191 ILE B C 1
ATOM 2836 O O . ILE B 1 135 ? -69.789 -13.076 -7.123 1.00 30.67 191 ILE B O 1
ATOM 2841 N N . ASN B 1 136 ? -67.830 -11.997 -7.433 1.00 29.03 192 ASN B N 1
ATOM 2842 C CA . ASN B 1 136 ? -67.824 -12.235 -8.870 1.00 29.27 192 ASN B CA 1
ATOM 2843 C C . ASN B 1 136 ? -67.934 -13.716 -9.203 1.00 30.83 192 ASN B C 1
ATOM 2844 O O . ASN B 1 136 ? -68.708 -14.142 -10.110 1.00 31.46 192 ASN B O 1
ATOM 2849 N N . THR B 1 137 ? -67.141 -14.484 -8.470 1.00 31.34 193 THR B N 1
ATOM 2850 C CA . THR B 1 137 ? -67.039 -15.954 -8.685 1.00 33.30 193 THR B CA 1
ATOM 2851 C C . THR B 1 137 ? -68.394 -16.595 -8.396 1.00 33.64 193 THR B C 1
ATOM 2852 O O . THR B 1 137 ? -68.909 -17.342 -9.239 1.00 33.26 193 THR B O 1
ATOM 2856 N N . ALA B 1 138 ? -68.998 -16.227 -7.269 1.00 32.93 194 ALA B N 1
ATOM 2857 C CA . ALA B 1 138 ? -70.342 -16.691 -6.927 1.00 33.88 194 ALA B CA 1
ATOM 2858 C C . ALA B 1 138 ? -71.402 -16.299 -7.948 1.00 34.16 194 ALA B C 1
ATOM 2859 O O . ALA B 1 138 ? -72.169 -17.178 -8.367 1.00 35.41 194 ALA B O 1
ATOM 2861 N N . CYS B 1 139 ? -71.474 -15.004 -8.303 1.00 31.71 195 CYS B N 1
ATOM 2862 C CA . CYS B 1 139 ? -72.417 -14.505 -9.317 1.00 31.74 195 CYS B CA 1
ATOM 2863 C C . CYS B 1 139 ? -72.274 -15.146 -10.738 1.00 32.45 195 CYS B C 1
ATOM 2864 O O . CYS B 1 139 ? -73.295 -15.491 -11.355 1.00 31.32 195 CYS B O 1
ATOM 2867 N N . ASN B 1 140 ? -71.028 -15.424 -11.168 1.00 32.22 196 ASN B N 1
ATOM 2868 C CA . ASN B 1 140 ? -70.802 -16.063 -12.449 1.00 34.70 196 ASN B CA 1
ATOM 2869 C C . ASN B 1 140 ? -71.276 -17.499 -12.411 1.00 36.38 196 ASN B C 1
ATOM 2870 O O . ASN B 1 140 ? -71.921 -17.953 -13.333 1.00 39.91 196 ASN B O 1
ATOM 2875 N N . GLU B 1 141 ? -71.053 -18.183 -11.296 1.00 36.63 197 GLU B N 1
ATOM 2876 C CA . GLU B 1 141 ? -71.519 -19.566 -11.159 1.00 37.79 197 GLU B CA 1
ATOM 2877 C C . GLU B 1 141 ? -73.049 -19.638 -11.127 1.00 38.00 197 GLU B C 1
ATOM 2878 O O . GLU B 1 141 ? -73.639 -20.492 -11.779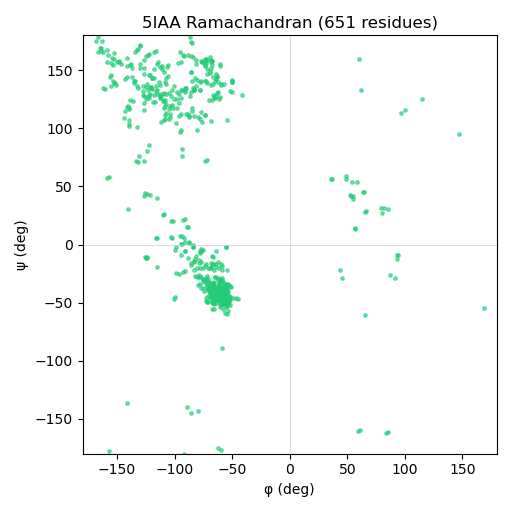 1.00 37.44 197 GLU B O 1
ATOM 2884 N N . LEU B 1 142 ? -73.659 -18.714 -10.371 1.00 36.70 198 LEU B N 1
ATOM 2885 C CA . LEU B 1 142 ? -75.125 -18.710 -10.204 1.00 36.80 198 LEU B CA 1
ATOM 2886 C C . LEU B 1 142 ? -75.899 -18.017 -11.329 1.00 35.80 198 LEU B C 1
ATOM 2887 O O . LEU B 1 142 ? -77.089 -18.218 -11.424 1.00 35.43 198 LEU B O 1
ATOM 2892 N N . GLY B 1 143 ? -75.228 -17.249 -12.192 1.00 33.81 199 GLY B N 1
ATOM 2893 C CA . GLY B 1 143 ? -75.932 -16.394 -13.138 1.00 34.16 199 GLY B CA 1
ATOM 2894 C C . GLY B 1 143 ? -76.743 -15.319 -12.418 1.00 32.49 199 GLY B C 1
ATOM 2895 O O . GLY B 1 143 ? -77.902 -15.122 -12.719 1.00 33.53 199 GLY B O 1
ATOM 2896 N N . GLN B 1 144 ? -76.138 -14.670 -11.424 1.00 31.25 200 GLN B N 1
ATOM 2897 C CA . GLN B 1 144 ? -76.849 -13.711 -10.575 1.00 29.98 200 GLN B CA 1
ATOM 2898 C C . GLN B 1 144 ? -76.398 -12.340 -11.006 1.00 29.09 200 GLN B C 1
ATOM 2899 O O . GLN B 1 144 ? -75.204 -12.060 -10.989 1.00 29.37 200 GLN B O 1
ATOM 2905 N N . THR B 1 145 ? -77.339 -11.449 -11.246 1.00 28.91 201 THR B N 1
ATOM 2906 C CA . THR B 1 145 ? -76.966 -10.102 -11.588 1.00 27.67 201 THR B CA 1
ATOM 2907 C C . THR B 1 145 ? -76.518 -9.334 -10.308 1.00 27.40 201 THR B C 1
ATOM 2908 O O . THR B 1 145 ? -77.182 -9.475 -9.234 1.00 28.72 201 THR B O 1
ATOM 2912 N N . TRP B 1 146 ? -75.464 -8.499 -10.441 1.00 26.25 202 TRP B N 1
ATOM 2913 C CA . TRP B 1 146 ? -74.943 -7.742 -9.344 1.00 25.59 202 TRP B CA 1
ATOM 2914 C C . TRP B 1 146 ? -74.420 -6.389 -9.823 1.00 25.10 202 TRP B C 1
ATOM 2915 O O . TRP B 1 146 ? -74.267 -6.187 -11.046 1.00 25.19 202 TRP B O 1
ATOM 2926 N N . MET B 1 147 ? -74.409 -5.453 -8.895 1.00 25.18 203 MET B N 1
ATOM 2927 C CA . MET B 1 147 ? -73.745 -4.196 -9.085 1.00 24.06 203 MET B CA 1
ATOM 2928 C C . MET B 1 147 ? -72.552 -4.057 -8.182 1.00 23.92 203 MET B C 1
ATOM 2929 O O . MET B 1 147 ? -72.598 -4.317 -6.971 1.00 23.78 203 MET B O 1
ATOM 2934 N N . GLU B 1 148 ? -71.472 -3.543 -8.751 1.00 24.87 204 GLU B N 1
ATOM 2935 C CA . GLU B 1 148 ? -70.271 -3.266 -8.058 1.00 26.09 204 GLU B CA 1
ATOM 2936 C C . GLU B 1 148 ? -70.082 -1.770 -7.885 1.00 26.04 204 GLU B C 1
ATOM 2937 O O . GLU B 1 148 ? -70.501 -0.985 -8.745 1.00 27.27 204 GLU B O 1
ATOM 2943 N N . SER B 1 149 ? -69.534 -1.402 -6.735 1.00 25.30 205 SER B N 1
ATOM 2944 C CA . SER B 1 149 ? -69.282 -0.050 -6.416 1.00 25.25 205 SER B CA 1
ATOM 2945 C C . SER B 1 149 ? -67.928 0.122 -5.765 1.00 25.10 205 SER B C 1
ATOM 2946 O O . SER B 1 149 ? -67.467 -0.716 -5.018 1.00 25.09 205 SER B O 1
ATOM 2949 N N . GLY B 1 150 ? -67.354 1.299 -5.951 1.00 24.48 206 GLY B N 1
ATOM 2950 C CA . GLY B 1 150 ? -66.163 1.658 -5.232 1.00 25.08 206 GLY B CA 1
ATOM 2951 C C . GLY B 1 150 ? -65.829 3.116 -5.183 1.00 25.75 206 GLY B C 1
ATOM 2952 O O . GLY B 1 150 ? -66.427 3.914 -5.957 1.00 25.90 206 GLY B O 1
ATOM 2953 N N . VAL B 1 151 ? -64.904 3.446 -4.278 1.00 26.49 207 VAL B N 1
ATOM 2954 C CA . VAL B 1 151 ? -64.391 4.794 -4.032 1.00 28.25 207 VAL B CA 1
ATOM 2955 C C . VAL B 1 151 ? -62.907 4.681 -3.948 1.00 30.30 207 VAL B C 1
ATOM 2956 O O . VAL B 1 151 ? -62.391 3.645 -3.458 1.00 29.37 207 VAL B O 1
ATOM 2960 N N . SER B 1 152 ? -62.208 5.654 -4.505 1.00 31.38 208 SER B N 1
ATOM 2961 C CA . SER B 1 152 ? -60.778 5.723 -4.368 1.00 33.40 208 SER B CA 1
ATOM 2962 C C 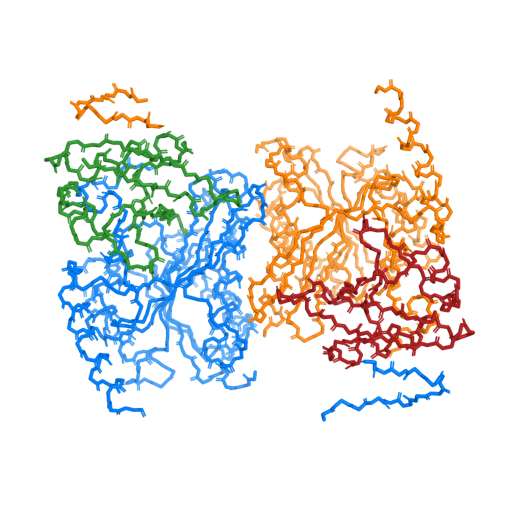. SER B 1 152 ? -60.317 6.140 -2.972 1.00 36.86 208 SER B C 1
ATOM 2963 O O . SER B 1 152 ? -61.010 6.811 -2.213 1.00 36.05 208 SER B O 1
ATOM 2966 N N . GLU B 1 153 ? -59.066 5.812 -2.700 1.00 41.32 209 GLU B N 1
ATOM 2967 C CA . GLU B 1 153 ? -58.428 6.028 -1.407 1.00 46.50 209 GLU B CA 1
ATOM 2968 C C . GLU B 1 153 ? -58.451 7.504 -1.023 1.00 47.54 209 GLU B C 1
ATOM 2969 O O . GLU B 1 153 ? -58.756 7.866 0.115 1.00 51.67 209 GLU B O 1
ATOM 2975 N N . ASN B 1 154 ? -58.162 8.348 -2.003 1.00 44.40 210 ASN B N 1
ATOM 2976 C CA . ASN B 1 154 ? -58.136 9.797 -1.804 1.00 42.58 210 ASN B CA 1
ATOM 2977 C C . ASN B 1 154 ? -59.477 10.518 -2.010 1.00 40.07 210 ASN B C 1
ATOM 2978 O O . ASN B 1 154 ? -59.481 11.735 -2.163 1.00 38.71 210 ASN B O 1
ATOM 2983 N N . ALA B 1 155 ? -60.595 9.791 -2.050 1.00 37.43 211 ALA B N 1
ATOM 2984 C CA . ALA B 1 155 ? -61.939 10.402 -2.322 1.00 37.28 211 ALA B CA 1
ATOM 2985 C C . ALA B 1 155 ? -62.116 11.189 -3.586 1.00 37.27 211 ALA B C 1
ATOM 2986 O O . ALA B 1 155 ? -63.137 11.837 -3.772 1.00 37.73 211 ALA B O 1
ATOM 2988 N N . VAL B 1 156 ? -61.194 11.107 -4.526 1.00 36.98 212 VAL B N 1
ATOM 2989 C CA . VAL B 1 156 ? -61.249 11.951 -5.710 1.00 37.83 212 VAL B CA 1
ATOM 2990 C C . VAL B 1 156 ? -62.167 11.250 -6.768 1.00 35.27 212 VAL B C 1
ATOM 2991 O O . VAL B 1 156 ? -62.696 11.904 -7.662 1.00 36.42 212 VAL B O 1
ATOM 2995 N N . SER B 1 157 ? -62.428 9.939 -6.613 1.00 34.05 213 SER B N 1
ATOM 2996 C CA . SER B 1 157 ? -63.007 9.177 -7.679 1.00 32.00 213 SER B CA 1
ATOM 2997 C C . SER B 1 157 ? -63.889 8.066 -7.141 1.00 29.77 213 SER B C 1
ATOM 2998 O O . SER B 1 157 ? -63.742 7.633 -5.972 1.00 30.14 213 SER B O 1
ATOM 3001 N N . GLY B 1 158 ? -64.821 7.610 -7.966 1.00 27.96 214 GLY B N 1
ATOM 3002 C CA . GLY B 1 158 ? -65.599 6.386 -7.653 1.00 26.80 214 GLY B CA 1
ATOM 3003 C C . GLY B 1 158 ? -66.351 5.912 -8.878 1.00 26.05 214 GLY B C 1
ATOM 3004 O O . GLY B 1 158 ? -66.252 6.538 -9.928 1.00 26.14 214 GLY B O 1
ATOM 3005 N N . HIS B 1 159 ? -67.070 4.818 -8.748 1.00 26.48 215 HIS B N 1
ATOM 3006 C CA . HIS B 1 159 ? -67.914 4.256 -9.829 1.00 26.39 215 HIS B CA 1
ATOM 3007 C C . HIS B 1 159 ? -68.905 3.255 -9.350 1.00 26.46 215 HIS B C 1
ATOM 3008 O O . HIS B 1 159 ? -68.811 2.728 -8.224 1.00 24.64 215 HIS B O 1
ATOM 3015 N N . ILE B 1 160 ? -69.841 2.952 -10.244 1.00 26.77 216 ILE B N 1
ATOM 3016 C CA . ILE B 1 160 ? -70.729 1.810 -10.167 1.00 27.43 216 ILE B CA 1
ATOM 3017 C C . ILE B 1 160 ? -70.701 1.088 -11.489 1.00 27.13 216 ILE B C 1
ATOM 3018 O O . ILE B 1 160 ? -70.343 1.677 -12.530 1.00 28.82 216 ILE B O 1
ATOM 3023 N N . GLN B 1 161 ? -71.033 -0.207 -11.435 1.00 27.51 217 GLN B N 1
ATOM 3024 C CA . GLN B 1 161 ? -70.951 -1.105 -12.580 1.00 26.61 217 GLN B CA 1
ATOM 3025 C C . GLN B 1 161 ? -72.015 -2.197 -12.421 1.00 26.14 217 GLN B C 1
ATOM 3026 O O . GLN B 1 161 ? -72.196 -2.676 -11.326 1.00 25.73 217 GLN B O 1
ATOM 3032 N N . LEU B 1 162 ? -72.692 -2.515 -13.500 1.00 26.06 218 LEU B N 1
ATOM 3033 C CA . LEU B 1 162 ? -73.682 -3.530 -13.561 1.00 28.03 218 LEU B CA 1
ATOM 3034 C C . LEU B 1 162 ? -73.023 -4.714 -14.228 1.00 27.76 218 LEU B C 1
ATOM 3035 O O . LEU B 1 162 ? -72.611 -4.624 -15.399 1.00 27.81 218 LEU B O 1
ATOM 3040 N N . ILE B 1 163 ? -72.979 -5.811 -13.497 1.00 29.24 219 ILE B N 1
ATOM 3041 C CA . ILE B 1 163 ? -72.564 -7.062 -14.061 1.00 30.16 219 ILE B CA 1
ATOM 3042 C C . ILE B 1 163 ? -73.785 -7.970 -14.200 1.00 29.52 219 ILE B C 1
ATOM 3043 O O . ILE B 1 163 ? -74.339 -8.476 -13.173 1.00 28.79 219 ILE B O 1
ATOM 3048 N N . ILE B 1 164 ? -74.170 -8.223 -15.448 1.00 30.15 220 ILE B N 1
ATOM 3049 C CA . ILE B 1 164 ? -75.105 -9.332 -15.772 1.00 31.33 220 ILE B CA 1
ATOM 3050 C C . ILE B 1 164 ? -74.201 -10.409 -16.351 1.00 31.32 220 ILE B C 1
ATOM 3051 O O . ILE B 1 164 ? -73.687 -10.210 -17.477 1.00 31.70 220 ILE B O 1
ATOM 3056 N N . PRO B 1 165 ? -74.035 -11.552 -15.626 1.00 30.53 221 PRO B N 1
ATOM 3057 C CA . PRO B 1 165 ? -73.017 -12.500 -16.105 1.00 30.94 221 PRO B CA 1
ATOM 3058 C C . PRO B 1 165 ? -73.367 -13.006 -17.483 1.00 31.17 221 PRO B C 1
ATOM 3059 O O . PRO B 1 165 ? -74.497 -13.495 -17.714 1.00 31.15 221 PRO B O 1
ATOM 3063 N N . GLY B 1 166 ? -72.380 -12.954 -18.376 1.00 31.64 222 GLY B N 1
ATOM 3064 C CA . GLY B 1 166 ? -72.565 -13.319 -19.773 1.00 32.96 222 GLY B CA 1
ATOM 3065 C C . GLY B 1 166 ? -72.947 -12.214 -20.721 1.00 32.89 222 GLY B C 1
ATOM 3066 O O . GLY B 1 166 ? -72.655 -12.294 -21.892 1.00 33.49 222 GLY B O 1
ATOM 3067 N N . GLU B 1 167 ? -73.642 -11.201 -20.210 1.00 33.83 223 GLU B N 1
ATOM 3068 C CA . GLU B 1 167 ? -74.098 -10.061 -21.033 1.00 34.31 223 GLU B CA 1
ATOM 3069 C C . GLU B 1 167 ? -73.216 -8.782 -20.928 1.00 34.84 223 GLU B C 1
ATOM 3070 O O . GLU B 1 167 ? -72.863 -8.188 -21.932 1.00 34.01 223 GLU B O 1
ATOM 3076 N N . SER B 1 168 ? -72.839 -8.384 -19.731 1.00 33.49 224 SER B N 1
ATOM 3077 C CA . SER B 1 168 ? -71.831 -7.380 -19.583 1.00 33.31 224 SER B CA 1
ATOM 3078 C C . SER B 1 168 ? -70.632 -7.919 -18.910 1.00 34.77 224 SER B C 1
ATOM 3079 O O . SER B 1 168 ? -70.640 -9.031 -18.355 1.00 34.43 224 SER B O 1
ATOM 3082 N N . ALA B 1 169 ? -69.564 -7.134 -18.995 1.00 34.59 225 ALA B N 1
ATOM 3083 C CA . ALA B 1 169 ? -68.306 -7.493 -18.383 1.00 34.09 225 ALA B CA 1
ATOM 3084 C C . ALA B 1 169 ? -68.445 -7.872 -16.892 1.00 33.22 225 ALA B C 1
ATOM 3085 O O . ALA B 1 169 ? -69.152 -7.236 -16.152 1.00 30.30 225 ALA B O 1
ATOM 3087 N N . CYS B 1 170 ? -67.834 -9.007 -16.491 1.00 33.13 226 CYS B N 1
ATOM 3088 C CA . CYS B 1 170 ? -67.720 -9.367 -15.073 1.00 33.21 226 CYS B CA 1
ATOM 3089 C C . CYS B 1 170 ? -66.469 -8.685 -14.515 1.00 30.99 226 CYS B C 1
ATOM 3090 O O . CYS B 1 170 ? -65.660 -8.104 -15.264 1.00 30.13 226 CYS B O 1
ATOM 3093 N N . PHE B 1 171 ? -66.247 -8.793 -13.215 1.00 29.97 227 PHE B N 1
ATOM 3094 C CA . PHE B 1 171 ? -65.130 -8.084 -12.605 1.00 29.93 227 PHE B CA 1
ATOM 3095 C C . PHE B 1 171 ? -63.779 -8.647 -12.975 1.00 31.13 227 PHE B C 1
ATOM 3096 O O . PHE B 1 171 ? -62.756 -7.945 -13.064 1.00 30.33 227 PHE B O 1
ATOM 3104 N N . ALA B 1 172 ? -63.741 -9.948 -13.238 1.00 30.65 228 ALA B N 1
ATOM 3105 C CA . ALA B 1 172 ? -62.531 -10.584 -13.736 1.00 32.02 228 ALA B CA 1
ATOM 3106 C C . ALA B 1 172 ? -62.248 -10.338 -15.230 1.00 32.96 228 ALA B C 1
ATOM 3107 O O . ALA B 1 172 ? -61.131 -10.604 -15.681 1.00 33.35 228 ALA B O 1
ATOM 3109 N N . CYS B 1 173 ? -63.232 -9.857 -16.002 1.00 33.51 229 CYS B N 1
ATOM 3110 C CA . CYS B 1 173 ? -62.984 -9.553 -17.415 1.00 35.41 229 CYS B CA 1
ATOM 3111 C C . CYS B 1 173 ? -61.870 -8.515 -17.622 1.00 35.66 229 CYS B C 1
ATOM 3112 O O . CYS B 1 173 ? -61.130 -8.586 -18.602 1.00 36.33 229 CYS B O 1
ATOM 3115 N N . ALA B 1 174 ? -61.795 -7.538 -16.720 1.00 34.81 230 ALA B N 1
ATOM 3116 C CA . ALA B 1 174 ? -60.799 -6.468 -16.816 1.00 36.12 230 ALA B CA 1
ATOM 3117 C C . ALA B 1 174 ? -60.141 -6.259 -15.466 1.00 35.76 230 ALA B C 1
ATOM 3118 O O . ALA B 1 174 ? -60.423 -5.274 -14.778 1.00 33.95 230 ALA B O 1
ATOM 3120 N N . PRO B 1 175 ? -59.300 -7.212 -15.055 1.00 35.47 231 PRO B N 1
ATOM 3121 C CA . PRO B 1 175 ? -58.814 -7.166 -13.693 1.00 35.46 231 PRO B CA 1
ATOM 3122 C C . PRO B 1 175 ? -57.857 -5.984 -13.475 1.00 34.56 231 PRO B C 1
ATOM 3123 O O . PRO B 1 175 ? -57.144 -5.604 -14.396 1.00 34.38 231 PRO B O 1
ATOM 3127 N N . PRO B 1 176 ? -57.854 -5.405 -12.272 1.00 34.16 232 PRO B N 1
ATOM 3128 C CA . PRO B 1 176 ? -56.824 -4.398 -11.999 1.00 35.40 232 PRO B CA 1
ATOM 3129 C C . PRO B 1 176 ? -55.489 -5.045 -11.910 1.00 36.92 232 PRO B C 1
ATOM 3130 O O . PRO B 1 176 ? -55.419 -6.229 -11.661 1.00 36.21 232 PRO B O 1
ATOM 3134 N N . LEU B 1 177 ? -54.455 -4.258 -12.103 1.00 39.56 233 LEU B N 1
ATOM 3135 C CA . LEU B 1 177 ? -53.089 -4.737 -12.179 1.00 42.66 233 LEU B CA 1
ATOM 3136 C C . LEU B 1 177 ? -52.719 -5.732 -11.067 1.00 43.65 233 LEU B C 1
ATOM 3137 O O . LEU B 1 177 ? -52.177 -6.808 -11.354 1.00 43.81 233 LEU B O 1
ATOM 3142 N N . VAL B 1 178 ? -53.074 -5.406 -9.831 1.00 44.15 234 VAL B N 1
ATOM 3143 C CA . VAL B 1 178 ? -52.751 -6.265 -8.690 1.00 47.28 234 VAL B CA 1
ATOM 3144 C C . VAL B 1 178 ? -53.414 -7.661 -8.733 1.00 47.72 234 VAL B C 1
ATOM 3145 O O . VAL B 1 178 ? -52.776 -8.676 -8.379 1.00 52.46 234 VAL B O 1
ATOM 3149 N N . VAL B 1 179 ? -54.650 -7.734 -9.201 1.00 46.36 235 VAL B N 1
ATOM 3150 C CA . VAL B 1 179 ? -55.314 -9.020 -9.413 1.00 46.02 235 VAL B CA 1
ATOM 3151 C C . VAL B 1 179 ? -54.602 -9.751 -10.548 1.00 47.67 235 VAL B C 1
ATOM 3152 O O . VAL B 1 179 ? -54.118 -10.866 -10.345 1.00 44.53 235 VAL B O 1
ATOM 3156 N N . ALA B 1 180 ? -54.497 -9.120 -11.717 1.00 45.79 236 ALA B N 1
ATOM 3157 C CA . ALA B 1 180 ? -53.798 -9.720 -12.873 1.00 48.22 236 ALA B CA 1
ATOM 3158 C C . ALA B 1 180 ? -52.364 -10.176 -12.593 1.00 51.60 236 ALA B C 1
ATOM 3159 O O . ALA B 1 180 ? -51.949 -11.213 -13.080 1.00 51.91 236 ALA B O 1
ATOM 3161 N N . ALA B 1 181 ? -51.624 -9.395 -11.820 1.00 53.52 237 ALA B N 1
ATOM 3162 C CA . ALA B 1 181 ? -50.228 -9.656 -11.551 1.00 58.46 237 ALA B CA 1
ATOM 3163 C C . ALA B 1 181 ? -50.001 -10.505 -10.298 1.00 63.79 237 ALA B C 1
ATOM 3164 O O . ALA B 1 181 ? -48.851 -10.748 -9.939 1.00 64.27 237 ALA B O 1
ATOM 3166 N N . ASN B 1 182 ? -51.080 -10.940 -9.643 1.00 65.75 238 ASN B N 1
ATOM 3167 C CA . ASN B 1 182 ? -51.018 -11.791 -8.443 1.00 70.12 238 ASN B CA 1
ATOM 3168 C C . ASN B 1 182 ? -50.166 -11.222 -7.322 1.00 72.51 238 ASN B C 1
ATOM 3169 O O . ASN B 1 182 ? -49.413 -11.949 -6.688 1.00 79.20 238 ASN B O 1
ATOM 3174 N N . ILE B 1 183 ? -50.288 -9.919 -7.099 1.00 74.51 239 ILE B N 1
ATOM 3175 C CA . ILE B 1 183 ? -49.717 -9.293 -5.916 1.00 75.52 239 ILE B CA 1
ATOM 3176 C C . ILE B 1 183 ? -50.804 -9.321 -4.816 1.00 78.53 239 ILE B C 1
ATOM 3177 O O . ILE B 1 183 ? -51.965 -8.959 -5.045 1.00 64.22 239 ILE B O 1
ATOM 3182 N N . ASP B 1 184 ? -50.412 -9.776 -3.627 1.00 76.69 240 ASP B N 1
ATOM 3183 C CA . ASP B 1 184 ? -51.294 -9.789 -2.458 1.00 76.73 240 ASP B CA 1
ATOM 3184 C C . ASP B 1 184 ? -51.572 -8.331 -2.017 1.00 75.25 240 ASP B C 1
ATOM 3185 O O . ASP B 1 184 ? -50.653 -7.513 -1.989 1.00 73.42 240 ASP B O 1
ATOM 3190 N N . GLU B 1 185 ? -52.830 -8.022 -1.682 1.00 74.36 241 GLU B N 1
ATOM 3191 C CA . GLU B 1 185 ? -53.277 -6.627 -1.368 1.00 73.89 241 GLU B CA 1
ATOM 3192 C C . GLU B 1 185 ? -52.576 -5.899 -0.197 1.00 79.16 241 GLU B C 1
ATOM 3193 O O . GLU B 1 185 ? -52.679 -4.659 -0.074 1.00 84.67 241 GLU B O 1
ATOM 3199 N N . LYS B 1 186 ? -51.923 -6.669 0.677 1.00 82.11 242 LYS B N 1
ATOM 3200 C CA . LYS B 1 186 ? -50.904 -6.169 1.620 1.00 86.75 242 LYS B CA 1
ATOM 3201 C C . LYS B 1 186 ? -51.274 -4.855 2.319 1.00 88.28 242 LYS B C 1
ATOM 3202 O O . LYS B 1 186 ? -50.493 -3.906 2.340 1.00 85.41 242 LYS B O 1
ATOM 3208 N N . SER B 1 197 ? -63.425 14.558 3.090 1.00 43.19 253 SER B N 1
ATOM 3209 C CA . SER B 1 197 ? -63.954 14.323 1.732 1.00 43.45 253 SER B CA 1
ATOM 3210 C C . SER B 1 197 ? -64.480 12.904 1.370 1.00 40.69 253 SER B C 1
ATOM 3211 O O . SER B 1 197 ? -65.372 12.701 0.492 1.00 43.55 253 SER B O 1
ATOM 3214 N N . LEU B 1 198 ? -63.919 11.905 2.007 1.00 41.78 254 LEU B N 1
ATOM 3215 C CA . LEU B 1 198 ? -64.387 10.512 1.805 1.00 39.10 254 LEU B CA 1
ATOM 3216 C C . LEU B 1 198 ? -65.908 10.366 2.018 1.00 38.32 254 LEU B C 1
ATOM 3217 O O . LEU B 1 198 ? -66.579 9.767 1.172 1.00 36.50 254 LEU B O 1
ATOM 3222 N N . PRO B 1 199 ? -66.468 10.900 3.125 1.00 39.77 255 PRO B N 1
ATOM 3223 C CA . PRO B 1 199 ? -67.936 10.713 3.345 1.00 38.85 255 PRO B CA 1
ATOM 3224 C C . PRO B 1 199 ? -68.827 11.284 2.234 1.00 36.82 255 PRO B C 1
ATOM 3225 O O . PRO B 1 199 ? -69.849 10.674 1.912 1.00 35.72 255 PRO B O 1
ATOM 3229 N N . THR B 1 200 ? -68.393 12.353 1.578 1.00 36.54 256 THR B N 1
ATOM 3230 C CA . THR B 1 200 ? -69.159 12.925 0.465 1.00 36.45 256 THR B CA 1
ATOM 3231 C C . THR B 1 200 ? -69.103 12.048 -0.796 1.00 33.44 256 THR B C 1
ATOM 3232 O O . THR B 1 200 ? -70.110 11.738 -1.370 1.00 30.04 256 THR B O 1
ATOM 3236 N N . THR B 1 201 ? -67.890 11.580 -1.155 1.00 31.74 257 THR B N 1
ATOM 3237 C CA . THR B 1 201 ? -67.730 10.740 -2.309 1.00 29.29 257 THR B CA 1
ATOM 3238 C C . THR B 1 201 ? -68.503 9.425 -2.135 1.00 28.18 257 THR B C 1
ATOM 3239 O O . THR B 1 201 ? -69.240 9.045 -3.014 1.00 26.61 257 THR B O 1
ATOM 3243 N N . MET B 1 202 ? -68.456 8.847 -0.933 1.00 28.02 258 MET B N 1
ATOM 3244 C CA . MET B 1 202 ? -69.260 7.694 -0.592 1.00 27.55 258 MET B CA 1
ATOM 3245 C C . MET B 1 202 ? -70.752 7.953 -0.732 1.00 26.47 258 MET B C 1
ATOM 3246 O O . MET B 1 202 ? -71.476 7.180 -1.252 1.00 24.92 258 MET B O 1
ATOM 3251 N N . GLY B 1 203 ? -71.210 9.128 -0.305 1.00 26.28 259 GLY B N 1
ATOM 3252 C CA . GLY B 1 203 ? -72.632 9.431 -0.495 1.00 25.94 259 GLY B CA 1
ATOM 3253 C C . GLY B 1 203 ? -73.071 9.590 -1.917 1.00 25.55 259 GLY B C 1
ATOM 3254 O O . GLY B 1 203 ? -74.175 9.198 -2.259 1.00 25.68 259 GLY B O 1
ATOM 3255 N N . VAL B 1 204 ? -72.234 10.159 -2.765 1.00 25.70 260 VAL B N 1
ATOM 3256 C CA . VAL B 1 204 ? -72.524 10.231 -4.207 1.00 25.39 260 VAL B CA 1
ATOM 3257 C C . VAL B 1 204 ? -72.588 8.911 -4.793 1.00 24.86 260 VAL B C 1
ATOM 3258 O O . VAL B 1 204 ? -73.535 8.578 -5.503 1.00 24.25 260 VAL B O 1
ATOM 3262 N N . VAL B 1 205 ? -71.551 8.085 -4.531 1.00 24.07 261 VAL B N 1
ATOM 3263 C CA . VAL B 1 205 ? -71.549 6.733 -5.113 1.00 23.61 261 VAL B CA 1
ATOM 3264 C C . VAL B 1 205 ? -72.702 5.890 -4.642 1.00 23.00 261 VAL B C 1
ATOM 3265 O O . VAL B 1 205 ? -73.371 5.274 -5.464 1.00 23.32 261 VAL B O 1
ATOM 3269 N N . ALA B 1 206 ? -73.014 5.912 -3.381 1.00 23.19 262 ALA B N 1
ATOM 3270 C CA . ALA B 1 206 ? -74.193 5.168 -2.862 1.00 23.34 262 ALA B CA 1
ATOM 3271 C C . ALA B 1 206 ? -75.530 5.605 -3.497 1.00 23.84 262 ALA B C 1
ATOM 3272 O O . ALA B 1 206 ? -76.366 4.819 -3.902 1.00 23.93 262 ALA B O 1
ATOM 3274 N N . GLY B 1 207 ? -75.634 6.884 -3.689 1.00 24.10 263 GLY B N 1
ATOM 3275 C CA . GLY B 1 207 ? -76.862 7.485 -4.267 1.00 24.90 263 GLY B CA 1
ATOM 3276 C C . GLY B 1 207 ? -77.064 7.068 -5.714 1.00 24.51 263 GLY B C 1
ATOM 3277 O O . GLY B 1 207 ? -78.146 6.689 -6.106 1.00 24.05 263 GLY B O 1
ATOM 3278 N N . ILE B 1 208 ? -76.004 7.208 -6.515 1.00 24.63 264 ILE B N 1
ATOM 3279 C CA . ILE B 1 208 ? -76.057 6.775 -7.918 1.00 24.97 264 ILE B CA 1
ATOM 3280 C C . ILE B 1 208 ? -76.207 5.256 -7.971 1.00 24.74 264 ILE B C 1
ATOM 3281 O O . ILE B 1 208 ? -76.864 4.690 -8.852 1.00 25.67 264 ILE B O 1
ATOM 3286 N N . LEU B 1 209 ? -75.589 4.569 -7.035 1.00 25.07 265 LEU B N 1
ATOM 3287 C CA . LEU B 1 209 ? -75.799 3.092 -6.957 1.00 24.08 265 LEU B CA 1
ATOM 3288 C C . LEU B 1 209 ? -77.266 2.723 -6.769 1.00 24.27 265 LEU B C 1
ATOM 3289 O O . LEU B 1 209 ? -77.870 1.952 -7.569 1.00 24.33 265 LEU B O 1
ATOM 3294 N N . VAL B 1 210 ? -77.869 3.271 -5.717 1.00 25.23 266 VAL B N 1
ATOM 3295 C CA . VAL B 1 210 ? -79.293 3.011 -5.432 1.00 26.03 266 VAL B CA 1
ATOM 3296 C C . VAL B 1 210 ? -80.182 3.425 -6.581 1.00 27.61 266 VAL B C 1
ATOM 3297 O O . VAL B 1 210 ? -81.186 2.756 -6.863 1.00 27.00 266 VAL B O 1
ATOM 3301 N N . GLN B 1 211 ? -79.902 4.608 -7.185 1.00 28.95 267 GLN B N 1
ATOM 3302 C CA . GLN B 1 211 ? -80.677 5.030 -8.327 1.00 30.01 267 GLN B CA 1
ATOM 3303 C C . GLN B 1 211 ? -80.674 3.999 -9.465 1.00 28.84 267 GLN B C 1
ATOM 3304 O O . GLN B 1 211 ? -81.715 3.659 -10.039 1.00 28.47 267 GLN B O 1
ATOM 3310 N N . ASN B 1 212 ? -79.502 3.454 -9.724 1.00 28.73 268 ASN B N 1
ATOM 3311 C CA . ASN B 1 212 ? -79.382 2.371 -10.684 1.00 28.79 268 ASN B CA 1
ATOM 3312 C C . ASN B 1 212 ? -80.193 1.145 -10.241 1.00 29.50 268 ASN B C 1
ATOM 3313 O O . ASN B 1 212 ? -80.812 0.502 -11.097 1.00 31.08 268 ASN B O 1
ATOM 3318 N N . VAL B 1 213 ? -80.143 0.796 -8.948 1.00 28.99 269 VAL B N 1
ATOM 3319 C CA . VAL B 1 213 ? -80.959 -0.302 -8.397 1.00 29.05 269 VAL B CA 1
ATOM 3320 C C . VAL B 1 213 ? -82.440 -0.112 -8.690 1.00 29.63 269 VAL B C 1
ATOM 3321 O O . VAL B 1 213 ? -83.123 -1.021 -9.169 1.00 29.57 269 VAL B O 1
ATOM 3325 N N . LEU B 1 214 ? -82.938 1.087 -8.431 1.00 29.12 270 LEU B N 1
ATOM 3326 C CA . LEU B 1 214 ? -84.360 1.348 -8.626 1.00 29.93 270 LEU B CA 1
ATOM 3327 C C . LEU B 1 214 ? -84.730 1.367 -10.120 1.00 30.61 270 LEU B C 1
ATOM 3328 O O . LEU B 1 214 ? -85.771 0.794 -10.480 1.00 32.25 270 LEU B O 1
ATOM 3333 N N . LYS B 1 215 ? -83.869 1.954 -10.971 1.00 29.96 271 LYS B N 1
ATOM 3334 C CA . LYS B 1 215 ? -84.082 1.960 -12.426 1.00 31.78 271 LYS B CA 1
ATOM 3335 C C . LYS B 1 215 ? -84.161 0.515 -12.947 1.00 32.38 271 LYS B C 1
ATOM 3336 O O . LYS B 1 215 ? -85.079 0.151 -13.685 1.00 34.71 271 LYS B O 1
ATOM 3342 N N . PHE B 1 216 ? -83.265 -0.306 -12.446 1.00 31.51 272 PHE B N 1
ATOM 3343 C CA . PHE B 1 216 ? -83.194 -1.747 -12.795 1.00 32.72 272 PHE B CA 1
ATOM 3344 C C . PHE B 1 216 ? -84.403 -2.562 -12.314 1.00 33.49 272 PHE B C 1
ATOM 3345 O O . PHE B 1 216 ? -84.996 -3.320 -13.102 1.00 33.86 272 PHE B O 1
ATOM 3353 N N . LEU B 1 217 ? -84.761 -2.424 -11.037 1.00 34.14 273 LEU B N 1
ATOM 3354 C CA . LEU B 1 217 ? -85.865 -3.185 -10.441 1.00 36.21 273 LEU B CA 1
ATOM 3355 C C . LEU B 1 217 ? -87.220 -2.677 -10.888 1.00 36.51 273 LEU B C 1
ATOM 3356 O O . LEU B 1 217 ? -88.145 -3.438 -11.082 1.00 37.16 273 LEU B O 1
ATOM 3361 N N . LEU B 1 218 ? -87.353 -1.373 -11.038 1.00 38.61 274 LEU B N 1
ATOM 3362 C CA . LEU B 1 218 ? -88.633 -0.789 -11.372 1.00 39.01 274 LEU B CA 1
ATOM 3363 C C . LEU B 1 218 ? -88.789 -0.463 -12.861 1.00 40.31 274 LEU B C 1
ATOM 3364 O O . LEU B 1 218 ? -89.852 -0.008 -13.269 1.00 40.89 274 LEU B O 1
ATOM 3369 N N . ASN B 1 219 ? -87.772 -0.691 -13.675 1.00 39.77 275 ASN B N 1
ATOM 3370 C CA . ASN B 1 219 ? -87.889 -0.498 -15.128 1.00 42.51 275 ASN B CA 1
ATOM 3371 C C . ASN B 1 219 ? -88.292 0.910 -15.529 1.00 41.81 275 ASN B C 1
ATOM 3372 O O . ASN B 1 219 ? -89.292 1.086 -16.238 1.00 42.67 275 ASN B O 1
ATOM 3377 N N . PHE B 1 220 ? -87.548 1.916 -15.043 1.00 40.21 276 PHE B N 1
ATOM 3378 C CA . PHE B 1 220 ? -87.709 3.311 -15.494 1.00 40.70 276 PHE B CA 1
ATOM 3379 C C . PHE B 1 220 ? -86.327 3.858 -15.860 1.00 38.08 276 PHE B C 1
ATOM 3380 O O . PHE B 1 220 ? -85.292 3.369 -15.361 1.00 34.83 276 PHE B O 1
ATOM 3388 N N . GLY B 1 221 ? -86.315 4.812 -16.783 1.00 38.44 277 GLY B N 1
ATOM 3389 C CA . GLY B 1 221 ? -85.086 5.433 -17.282 1.00 37.37 277 GLY B CA 1
ATOM 3390 C C . GLY B 1 221 ? -84.132 4.448 -17.944 1.00 36.66 277 GLY B C 1
ATOM 3391 O O . GLY B 1 221 ? -84.558 3.392 -18.431 1.00 34.75 277 GLY B O 1
ATOM 3392 N N . THR B 1 222 ? -82.866 4.834 -18.035 1.00 34.65 278 THR B N 1
ATOM 3393 C CA . THR B 1 222 ? -81.820 3.971 -18.606 1.00 37.54 278 THR B CA 1
ATOM 3394 C C . THR B 1 222 ? -80.866 3.478 -17.518 1.00 35.58 278 THR B C 1
ATOM 3395 O O . THR B 1 222 ? -80.276 4.263 -16.791 1.00 39.83 278 THR B O 1
ATOM 3399 N N . VAL B 1 223 ? -80.709 2.163 -17.387 1.00 34.90 279 VAL B N 1
ATOM 3400 C CA . VAL B 1 223 ? -79.868 1.622 -16.379 1.00 34.22 279 VAL B CA 1
ATOM 3401 C C . VAL B 1 223 ? -78.441 1.805 -16.930 1.00 32.91 279 VAL B C 1
ATOM 3402 O O . VAL B 1 223 ? -78.248 1.596 -18.107 1.00 33.41 279 VAL B O 1
ATOM 3406 N N . SER B 1 224 ? -77.498 2.314 -16.129 1.00 34.27 280 SER B N 1
ATOM 3407 C CA . SER B 1 224 ? -76.089 2.344 -16.535 1.00 33.47 280 SER B CA 1
ATOM 3408 C C . SER B 1 224 ? -75.412 1.026 -16.309 1.00 31.14 280 SER B C 1
ATOM 3409 O O . SER B 1 224 ? -75.478 0.497 -15.201 1.00 30.13 280 SER B O 1
ATOM 3412 N N . PHE B 1 225 ? -74.621 0.600 -17.293 1.00 30.41 281 PHE B N 1
ATOM 3413 C CA . PHE B 1 225 ? -73.735 -0.536 -17.121 1.00 29.74 281 PHE B CA 1
ATOM 3414 C C . PHE B 1 225 ? -72.475 -0.081 -16.456 1.00 28.39 281 PHE B C 1
ATOM 3415 O O . PHE B 1 225 ? -71.841 -0.819 -15.743 1.00 26.74 281 PHE B O 1
ATOM 3423 N N . TYR B 1 226 ? -72.169 1.210 -16.555 1.00 26.79 282 TYR B N 1
ATOM 3424 C CA . TYR B 1 226 ? -71.030 1.734 -15.873 1.00 26.51 282 TYR B CA 1
ATOM 3425 C C . TYR B 1 226 ? -71.214 3.234 -15.807 1.00 26.62 282 TYR B C 1
ATOM 3426 O O . TYR B 1 226 ? -71.602 3.839 -16.806 1.00 27.61 282 TYR B O 1
ATOM 3435 N N . LEU B 1 227 ? -70.956 3.771 -14.623 1.00 26.53 283 LEU B N 1
ATOM 3436 C CA . LEU B 1 227 ? -71.030 5.206 -14.331 1.00 27.66 283 LEU B CA 1
ATOM 3437 C C . LEU B 1 227 ? -69.934 5.547 -13.365 1.00 27.40 283 LEU B C 1
ATOM 3438 O O . LEU B 1 227 ? -69.954 5.078 -12.211 1.00 28.09 283 LEU B O 1
ATOM 3443 N N . GLY B 1 228 ? -68.936 6.256 -13.864 1.00 27.41 284 GLY B N 1
ATOM 3444 C CA . GLY B 1 228 ? -67.908 6.831 -13.071 1.00 28.73 284 GLY B CA 1
ATOM 3445 C C . GLY B 1 228 ? -68.203 8.227 -12.537 1.00 28.96 284 GLY B C 1
ATOM 3446 O O . GLY B 1 228 ? -69.172 8.906 -12.936 1.00 31.21 284 GLY B O 1
ATOM 3447 N N . TYR B 1 229 ? -67.415 8.596 -11.527 1.00 28.72 285 TYR B N 1
ATOM 3448 C CA . TYR B 1 229 ? -67.487 9.883 -10.865 1.00 28.32 285 TYR B CA 1
ATOM 3449 C C . TYR B 1 229 ? -66.042 10.323 -10.618 1.00 29.71 285 TYR B C 1
ATOM 3450 O O . TYR B 1 229 ? -65.284 9.644 -9.900 1.00 28.16 285 TYR B O 1
ATOM 3459 N N . ASN B 1 230 ? -65.647 11.415 -11.239 1.00 29.39 286 ASN B N 1
ATOM 3460 C CA . ASN B 1 230 ? -64.416 12.092 -10.968 1.00 31.42 286 ASN B CA 1
ATOM 3461 C C . ASN B 1 230 ? -64.859 13.390 -10.268 1.00 31.81 286 ASN B C 1
ATOM 3462 O O . ASN B 1 230 ? -65.370 14.336 -10.936 1.00 32.60 286 ASN B O 1
ATOM 3467 N N . ALA B 1 231 ? -64.625 13.448 -8.949 1.00 31.53 287 ALA B N 1
ATOM 3468 C CA . ALA B 1 231 ? -65.022 14.650 -8.162 1.00 32.13 287 ALA B CA 1
ATOM 3469 C C . ALA B 1 231 ? -64.224 15.890 -8.385 1.00 33.45 287 ALA B C 1
ATOM 3470 O O . ALA B 1 231 ? -64.711 16.996 -8.076 1.00 33.28 287 ALA B O 1
ATOM 3472 N N . MET B 1 232 ? -62.995 15.781 -8.913 1.00 34.53 288 MET B N 1
ATOM 3473 C CA . MET B 1 232 ? -62.186 16.995 -9.117 1.00 35.93 288 MET B CA 1
ATOM 3474 C C . MET B 1 232 ? -62.767 17.878 -10.204 1.00 35.92 288 MET B C 1
ATOM 3475 O O . MET B 1 232 ? -62.766 19.125 -10.085 1.00 35.23 288 MET B O 1
ATOM 3480 N N . GLN B 1 233 ? -63.247 17.243 -11.261 1.00 34.69 289 GLN B N 1
ATOM 3481 C CA . GLN B 1 233 ? -63.703 17.900 -12.478 1.00 36.35 289 GLN B CA 1
ATOM 3482 C C . GLN B 1 233 ? -65.209 17.725 -12.750 1.00 34.37 289 GLN B C 1
ATOM 3483 O O . GLN B 1 233 ? -65.689 18.170 -13.804 1.00 34.25 289 GLN B O 1
ATOM 3489 N N . ASP B 1 234 ? -65.930 17.106 -11.819 1.00 32.51 290 ASP B N 1
ATOM 3490 C CA . ASP B 1 234 ? -67.369 16.768 -11.981 1.00 31.48 290 ASP B CA 1
ATOM 3491 C C . ASP B 1 234 ? -67.629 16.082 -13.311 1.00 30.23 290 ASP B C 1
ATOM 3492 O O . ASP B 1 234 ? -68.454 16.513 -14.129 1.00 29.76 290 ASP B O 1
ATOM 3497 N N . PHE B 1 235 ? -66.955 14.948 -13.521 1.00 29.43 291 PHE B N 1
ATOM 3498 C CA . PHE B 1 235 ? -67.058 14.245 -14.777 1.00 29.11 291 PHE B CA 1
ATOM 3499 C C . PHE B 1 235 ? -67.577 12.841 -14.449 1.00 28.35 291 PHE B C 1
ATOM 3500 O O . PHE B 1 235 ? -67.112 12.243 -13.519 1.00 27.51 291 PHE B O 1
ATOM 3508 N N . PHE B 1 236 ? -68.622 12.439 -15.154 1.00 28.20 292 PHE B N 1
ATOM 3509 C CA . PHE B 1 236 ? -69.413 11.306 -14.841 1.00 28.74 292 PHE B CA 1
ATOM 3510 C C . PHE B 1 236 ? -69.565 10.478 -16.089 1.00 29.70 292 PHE B C 1
ATOM 3511 O O . PHE B 1 236 ? -70.649 10.386 -16.653 1.00 32.75 292 PHE B O 1
ATOM 3519 N N . PRO B 1 237 ? -68.509 9.724 -16.478 1.00 29.98 293 PRO B N 1
ATOM 3520 C CA . PRO B 1 237 ? -68.564 9.022 -17.771 1.00 29.46 293 PRO B CA 1
ATOM 3521 C C . PRO B 1 237 ? -69.374 7.687 -17.680 1.00 29.65 293 PRO B C 1
ATOM 3522 O O . PRO B 1 237 ? -69.436 7.103 -16.617 1.00 26.81 293 PRO B O 1
ATOM 3526 N N . THR B 1 238 ? -70.145 7.409 -18.729 1.00 30.28 294 THR B N 1
ATOM 3527 C CA . THR B 1 238 ? -70.921 6.186 -18.842 1.00 30.78 294 THR B CA 1
ATOM 3528 C C . THR B 1 238 ? -70.244 5.350 -19.919 1.00 32.17 294 THR B C 1
ATOM 3529 O O . THR B 1 238 ? -69.632 5.847 -20.854 1.00 32.91 294 THR B O 1
ATOM 3533 N N . MET B 1 239 ? -70.337 4.064 -19.741 1.00 33.38 295 MET B N 1
ATOM 3534 C CA . MET B 1 239 ? -69.785 3.085 -20.680 1.00 35.57 295 MET B CA 1
ATOM 3535 C C . MET B 1 239 ? -70.616 1.873 -20.519 1.00 36.00 295 MET B C 1
ATOM 3536 O O . MET B 1 239 ? -71.366 1.768 -19.535 1.00 32.53 295 MET B O 1
ATOM 3541 N N . SER B 1 240 ? -70.492 0.980 -21.481 1.00 36.58 296 SER B N 1
ATOM 3542 C CA . SER B 1 240 ? -71.129 -0.299 -21.364 1.00 40.48 296 SER B CA 1
ATOM 3543 C C . SER B 1 240 ? -70.078 -1.314 -21.742 1.00 39.41 296 SER B C 1
ATOM 3544 O O . SER B 1 240 ? -69.779 -1.468 -22.908 1.00 43.12 296 SER B O 1
ATOM 3547 N N . MET B 1 241 ? -69.457 -1.967 -20.753 1.00 36.80 297 MET B N 1
ATOM 3548 C CA . MET B 1 241 ? -68.315 -2.832 -21.026 1.00 36.92 297 MET B CA 1
ATOM 3549 C C . MET B 1 241 ? -68.793 -4.255 -21.278 1.00 35.28 297 MET B C 1
ATOM 3550 O O . MET B 1 241 ? -69.625 -4.792 -20.539 1.00 32.25 297 MET B O 1
ATOM 3555 N N . LYS B 1 242 ? -68.240 -4.809 -22.342 1.00 37.55 298 LYS B N 1
ATOM 3556 C CA . LYS B 1 242 ? -68.669 -6.108 -22.834 1.00 39.24 298 LYS B CA 1
ATOM 3557 C C . LYS B 1 242 ? -67.773 -7.190 -22.263 1.00 37.13 298 LYS B C 1
ATOM 3558 O O . LYS B 1 242 ? -66.592 -6.977 -21.928 1.00 35.74 298 LYS B O 1
ATOM 3564 N N . PRO B 1 243 ? -68.312 -8.413 -22.239 1.00 35.18 299 PRO B N 1
ATOM 3565 C CA . PRO B 1 243 ? -67.529 -9.510 -21.749 1.00 35.33 299 PRO B CA 1
ATOM 3566 C C . PRO B 1 243 ? -66.295 -9.811 -22.610 1.00 35.56 299 PRO B C 1
ATOM 3567 O O . PRO B 1 243 ? -66.288 -9.678 -23.852 1.00 35.09 299 PRO B O 1
ATOM 3571 N N . ASN B 1 244 ? -65.250 -10.158 -21.910 1.00 35.84 300 ASN B N 1
ATOM 3572 C CA . ASN B 1 244 ? -64.028 -10.676 -22.462 1.00 36.94 300 ASN B CA 1
ATOM 3573 C C . ASN B 1 244 ? -64.172 -12.181 -22.866 1.00 38.85 300 ASN B C 1
ATOM 3574 O O . ASN B 1 244 ? -64.323 -13.016 -22.013 1.00 37.29 300 ASN B O 1
ATOM 3579 N N . PRO B 1 245 ? -64.086 -12.510 -24.177 1.00 40.28 301 PRO B N 1
ATOM 3580 C CA . PRO B 1 245 ? -64.332 -13.882 -24.572 1.00 41.28 301 PRO B CA 1
ATOM 3581 C C . PRO B 1 245 ? -63.285 -14.827 -23.976 1.00 41.74 301 PRO B C 1
ATOM 3582 O O . PRO B 1 245 ? -63.554 -16.004 -23.823 1.00 41.57 301 PRO B O 1
ATOM 3586 N N . GLN B 1 246 ? -62.133 -14.304 -23.560 1.00 41.78 302 GLN B N 1
ATOM 3587 C CA . GLN B 1 246 ? -61.100 -15.183 -22.945 1.00 42.85 302 GLN B CA 1
ATOM 3588 C C . GLN B 1 246 ? -60.953 -14.930 -21.447 1.00 40.70 302 GLN B C 1
ATOM 3589 O O . GLN B 1 246 ? -59.899 -15.137 -20.897 1.00 39.36 302 GLN B O 1
ATOM 3595 N N . CYS B 1 247 ? -62.012 -14.432 -20.779 1.00 38.64 303 CYS B N 1
ATOM 3596 C CA . CYS B 1 247 ? -61.968 -14.162 -19.341 1.00 39.20 303 CYS B CA 1
ATOM 3597 C C . CYS B 1 247 ? -61.449 -15.319 -18.521 1.00 41.23 303 CYS B C 1
ATOM 3598 O O . CYS B 1 247 ? -61.749 -16.490 -18.825 1.00 40.29 303 CYS B O 1
ATOM 3601 N N . ASP B 1 248 ? -60.638 -15.003 -17.508 1.00 41.63 304 ASP B N 1
ATOM 3602 C CA . ASP B 1 248 ? -60.122 -16.019 -16.616 1.00 42.68 304 ASP B CA 1
ATOM 3603 C C . ASP B 1 248 ? -61.226 -16.809 -15.934 1.00 41.06 304 ASP B C 1
ATOM 3604 O O . ASP B 1 248 ? -61.046 -17.994 -15.724 1.00 43.84 304 ASP B O 1
ATOM 3609 N N . ASP B 1 249 ? -62.384 -16.192 -15.671 1.00 38.92 305 ASP B N 1
ATOM 3610 C CA . ASP B 1 249 ? -63.468 -16.905 -14.996 1.00 37.86 305 ASP B CA 1
ATOM 3611 C C . ASP B 1 249 ? -64.162 -17.757 -16.056 1.00 37.30 305 ASP B C 1
ATOM 3612 O O . ASP B 1 249 ? -64.826 -17.264 -16.961 1.00 35.71 305 ASP B O 1
ATOM 3617 N N . ARG B 1 250 ? -63.979 -19.062 -15.938 1.00 37.23 306 ARG B N 1
ATOM 3618 C CA . ARG B 1 250 ? -64.576 -20.015 -16.886 1.00 37.58 306 ARG B CA 1
ATOM 3619 C C . ARG B 1 250 ? -66.127 -19.971 -16.872 1.00 36.64 306 ARG B C 1
ATOM 3620 O O . ARG B 1 250 ? -66.749 -20.253 -17.905 1.00 36.94 306 ARG B O 1
ATOM 3628 N N . ASN B 1 251 ? -66.727 -19.651 -15.723 1.00 35.60 307 ASN B N 1
ATOM 3629 C CA . ASN B 1 251 ? -68.208 -19.441 -15.623 1.00 34.71 307 ASN B CA 1
ATOM 3630 C C . ASN B 1 251 ? -68.703 -18.238 -16.350 1.00 34.34 307 ASN B C 1
ATOM 3631 O O . ASN B 1 251 ? -69.813 -18.278 -16.874 1.00 33.89 307 ASN B O 1
ATOM 3636 N N . CYS B 1 252 ? -67.880 -17.171 -16.364 1.00 33.64 308 CYS B N 1
ATOM 3637 C CA . CYS B 1 252 ? -68.128 -16.022 -17.202 1.00 34.11 308 CYS B CA 1
ATOM 3638 C C . CYS B 1 252 ? -68.192 -16.446 -18.637 1.00 33.95 308 CYS B C 1
ATOM 3639 O O . CYS B 1 252 ? -69.144 -16.142 -19.324 1.00 33.22 308 CYS B O 1
ATOM 3642 N N . ARG B 1 253 ? -67.197 -17.219 -19.079 1.00 34.69 309 ARG B N 1
ATOM 3643 C CA . ARG B 1 253 ? -67.245 -17.742 -20.439 1.00 35.65 309 ARG B CA 1
ATOM 3644 C C . ARG B 1 253 ? -68.518 -18.515 -20.736 1.00 36.08 309 ARG B C 1
ATOM 3645 O O . ARG B 1 253 ? -69.102 -18.328 -21.797 1.00 35.98 309 ARG B O 1
ATOM 3653 N N . LYS B 1 254 ? -68.920 -19.408 -19.832 1.00 36.56 310 LYS B N 1
ATOM 3654 C CA . LYS B 1 254 ? -70.097 -20.258 -20.100 1.00 37.79 310 LYS B CA 1
ATOM 3655 C C . LYS B 1 254 ? -71.369 -19.367 -20.154 1.00 36.58 310 LYS B C 1
ATOM 3656 O O . LYS B 1 254 ? -72.248 -19.560 -20.998 1.00 36.84 310 LYS B O 1
ATOM 3662 N N . GLN B 1 255 ? -71.451 -18.464 -19.212 1.00 35.61 311 GLN B N 1
ATOM 3663 C CA . GLN B 1 255 ? -72.528 -17.451 -19.230 1.00 35.23 311 GLN B CA 1
ATOM 3664 C C . GLN B 1 255 ? -72.546 -16.656 -20.552 1.00 35.68 311 GLN B C 1
ATOM 3665 O O . GLN B 1 255 ? -73.632 -16.369 -21.113 1.00 37.69 311 GLN B O 1
ATOM 3671 N N . GLN B 1 256 ? -71.369 -16.325 -21.088 1.00 35.10 312 GLN B N 1
ATOM 3672 C CA . GLN B 1 256 ? -71.337 -15.663 -22.399 1.00 35.34 312 GLN B CA 1
ATOM 3673 C C . GLN B 1 256 ? -71.921 -16.522 -23.513 1.00 36.66 312 GLN B C 1
ATOM 3674 O O . GLN B 1 256 ? -72.648 -16.051 -24.367 1.00 36.21 312 GLN B O 1
ATOM 3680 N N . GLU B 1 257 ? -71.637 -17.824 -23.473 1.00 37.39 313 GLU B N 1
ATOM 3681 C CA . GLU B 1 257 ? -72.210 -18.756 -24.419 1.00 39.50 313 GLU B CA 1
ATOM 3682 C C . GLU B 1 257 ? -73.731 -18.812 -24.317 1.00 39.71 313 GLU B C 1
ATOM 3683 O O . GLU B 1 257 ? -74.393 -18.824 -25.340 1.00 40.54 313 GLU B O 1
ATOM 3689 N N . GLU B 1 258 ? -74.250 -18.864 -23.098 1.00 39.52 314 GLU B N 1
ATOM 3690 C CA . GLU B 1 258 ? -75.681 -18.980 -22.869 1.00 41.20 314 GLU B CA 1
ATOM 3691 C C . GLU B 1 258 ? -76.395 -17.692 -23.297 1.00 41.71 314 GLU B C 1
ATOM 3692 O O . GLU B 1 258 ? -77.443 -17.751 -23.893 1.00 44.09 314 GLU B O 1
ATOM 3698 N N . TYR B 1 259 ? -75.762 -16.573 -23.036 1.00 39.86 315 TYR B N 1
ATOM 3699 C CA . TYR B 1 259 ? -76.312 -15.270 -23.485 1.00 40.96 315 TYR B CA 1
ATOM 3700 C C . TYR B 1 259 ? -76.428 -15.131 -25.012 1.00 43.12 315 TYR B C 1
ATOM 3701 O O . TYR B 1 259 ? -77.485 -14.785 -25.535 1.00 43.04 315 TYR B O 1
ATOM 3710 N N . LYS B 1 260 ? -75.359 -15.479 -25.724 1.00 45.94 316 LYS B N 1
ATOM 3711 C CA . LYS B 1 260 ? -75.369 -15.448 -27.175 1.00 48.29 316 LYS B CA 1
ATOM 3712 C C . LYS B 1 260 ? -76.435 -16.342 -27.730 1.00 50.51 316 LYS B C 1
ATOM 3713 O O . LYS B 1 260 ? -77.108 -15.979 -28.671 1.00 50.78 316 LYS B O 1
ATOM 3719 N N . LYS B 1 261 ? -76.583 -17.523 -27.148 1.00 51.37 317 LYS B N 1
ATOM 3720 C CA . LYS B 1 261 ? -77.641 -18.407 -27.535 1.00 55.38 317 LYS B CA 1
ATOM 3721 C C . LYS B 1 261 ? -79.029 -17.807 -27.344 1.00 54.07 317 LYS B C 1
ATOM 3722 O O . LYS B 1 261 ? -79.863 -17.947 -28.215 1.00 54.84 317 LYS B O 1
ATOM 3728 N N . LYS B 1 262 ? -79.257 -17.213 -26.181 1.00 56.57 318 LYS B N 1
ATOM 3729 C CA . LYS B 1 262 ? -80.537 -16.597 -25.830 1.00 59.03 318 LYS B CA 1
ATOM 3730 C C . LYS B 1 262 ? -80.863 -15.447 -26.793 1.00 60.30 318 LYS B C 1
ATOM 3731 O O . LYS B 1 262 ? -82.017 -15.310 -27.218 1.00 65.16 318 LYS B O 1
ATOM 3737 N N . VAL B 1 263 ? -79.855 -14.652 -27.154 1.00 55.96 319 VAL B N 1
ATOM 3738 C CA . VAL B 1 263 ? -80.049 -13.544 -28.090 1.00 57.84 319 VAL B CA 1
ATOM 3739 C C . VAL B 1 263 ? -80.409 -14.095 -29.473 1.00 59.76 319 VAL B C 1
ATOM 3740 O O . VAL B 1 263 ? -81.248 -13.531 -30.162 1.00 61.17 319 VAL B O 1
ATOM 3744 N N . ALA B 1 264 ? -79.740 -15.172 -29.878 1.00 59.36 320 ALA B N 1
ATOM 3745 C CA . ALA B 1 264 ? -79.990 -15.809 -31.150 1.00 60.58 320 ALA B CA 1
ATOM 3746 C C . ALA B 1 264 ? -81.372 -16.495 -31.196 1.00 63.77 320 ALA B C 1
ATOM 3747 O O . ALA B 1 264 ? -81.893 -16.727 -32.277 1.00 65.56 320 ALA B O 1
ATOM 3749 N N . ALA B 1 265 ? -81.983 -16.800 -30.050 1.00 63.71 321 ALA B N 1
ATOM 3750 C CA . ALA B 1 265 ? -83.357 -17.353 -30.065 1.00 68.46 321 ALA B CA 1
ATOM 3751 C C . ALA B 1 265 ? -84.472 -16.323 -30.428 1.00 70.45 321 ALA B C 1
ATOM 3752 O O . ALA B 1 265 ? -85.588 -16.737 -30.733 1.00 74.35 321 ALA B O 1
ATOM 3754 N N . LEU B 1 266 ? -84.207 -15.016 -30.358 1.00 71.28 322 LEU B N 1
ATOM 3755 C CA . LEU B 1 266 ? -84.968 -14.026 -31.142 1.00 73.52 322 LEU B CA 1
ATOM 3756 C C . LEU B 1 266 ? -84.024 -12.946 -31.651 1.00 74.42 322 LEU B C 1
ATOM 3757 O O . LEU B 1 266 ? -83.852 -12.791 -32.861 1.00 75.93 322 LEU B O 1
ATOM 3762 N N . HIS B 1 280 ? -100.108 21.615 -26.957 1.00 93.71 336 HIS B N 1
ATOM 3763 C CA . HIS B 1 280 ? -100.411 23.038 -27.041 1.00 91.91 336 HIS B CA 1
ATOM 3764 C C . HIS B 1 280 ? -101.922 23.274 -26.940 1.00 97.02 336 HIS B C 1
ATOM 3765 O O . HIS B 1 280 ? -102.632 23.191 -27.942 1.00 99.84 336 HIS B O 1
ATOM 3772 N N . GLU B 1 281 ? -102.394 23.558 -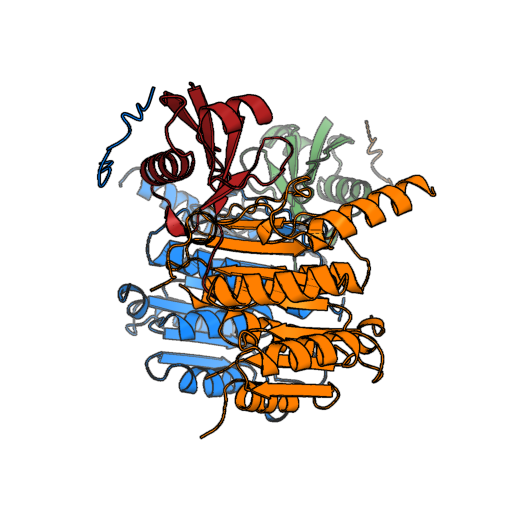25.723 1.00 97.90 337 GLU B N 1
ATOM 3773 C CA . GLU B 1 281 ? -103.808 23.847 -25.446 1.00 99.35 337 GLU B CA 1
ATOM 3774 C C . GLU B 1 281 ? -104.267 25.153 -26.106 1.00 101.86 337 GLU B C 1
ATOM 3775 O O . GLU B 1 281 ? -105.438 25.273 -26.458 1.00 109.65 337 GLU B O 1
ATOM 3781 N N . ASP B 1 282 ? -103.355 26.123 -26.232 1.00 99.21 338 ASP B N 1
ATOM 3782 C CA . ASP B 1 282 ? -103.560 27.324 -27.053 1.00 103.51 338 ASP B CA 1
ATOM 3783 C C . ASP B 1 282 ? -102.344 27.584 -27.960 1.00 98.94 338 ASP B C 1
ATOM 3784 O O . ASP B 1 282 ? -101.299 26.949 -27.829 1.00 99.31 338 ASP B O 1
ATOM 3789 N N . ASN B 1 283 ? -102.532 28.498 -28.911 1.00 100.31 339 ASN B N 1
ATOM 3790 C CA . ASN B 1 283 ? -101.455 28.985 -29.775 1.00 95.43 339 ASN B CA 1
ATOM 3791 C C . ASN B 1 283 ? -101.887 30.346 -30.284 1.00 95.01 339 ASN B C 1
ATOM 3792 O O . ASN B 1 283 ? -101.971 30.590 -31.485 1.00 93.55 339 ASN B O 1
ATOM 3797 N N . GLU B 1 284 ? -102.135 31.230 -29.327 1.00 93.38 340 GLU B N 1
ATOM 3798 C CA . GLU B 1 284 ? -102.661 32.547 -29.609 1.00 97.32 340 GLU B CA 1
ATOM 3799 C C . GLU B 1 284 ? -101.748 33.412 -30.493 1.00 97.29 340 GLU B C 1
ATOM 3800 O O . GLU B 1 284 ? -102.251 34.162 -31.330 1.00 101.06 340 GLU B O 1
ATOM 3806 N N . TRP B 1 285 ? -100.428 33.276 -30.346 1.00 94.41 341 TRP B N 1
ATOM 3807 C CA . TRP B 1 285 ? -99.469 34.200 -30.988 1.00 94.97 341 TRP B CA 1
ATOM 3808 C C . TRP B 1 285 ? -98.907 33.798 -32.355 1.00 96.26 341 TRP B C 1
ATOM 3809 O O . TRP B 1 285 ? -98.011 34.471 -32.864 1.00 99.21 341 TRP B O 1
ATOM 3820 N N . GLY B 1 286 ? -99.417 32.727 -32.949 1.00 96.75 342 GLY B N 1
ATOM 3821 C CA . GLY B 1 286 ? -98.917 32.266 -34.243 1.00 97.26 342 GLY B CA 1
ATOM 3822 C C . GLY B 1 286 ? -97.472 31.759 -34.242 1.00 92.89 342 GLY B C 1
ATOM 3823 O O . GLY B 1 286 ? -96.786 31.852 -35.261 1.00 93.91 342 GLY B O 1
ATOM 3824 N N . ILE B 1 287 ? -96.996 31.246 -33.113 1.00 89.90 343 ILE B N 1
ATOM 3825 C CA . ILE B 1 287 ? -95.624 30.728 -33.038 1.00 86.51 343 ILE B CA 1
ATOM 3826 C C . ILE B 1 287 ? -95.556 29.485 -33.917 1.00 85.68 343 ILE B C 1
ATOM 3827 O O . ILE B 1 287 ? -96.336 28.556 -33.725 1.00 86.79 343 ILE B O 1
ATOM 3832 N N . GLU B 1 288 ? -94.629 29.472 -34.873 1.00 86.44 344 GLU B N 1
ATOM 3833 C CA . GLU B 1 288 ? -94.457 28.323 -35.767 1.00 87.27 344 GLU B CA 1
ATOM 3834 C C . GLU B 1 288 ? -93.194 27.560 -35.423 1.00 84.14 344 GLU B C 1
ATOM 3835 O O . GLU B 1 288 ? -92.128 28.157 -35.329 1.00 82.28 344 GLU B O 1
ATOM 3841 N N . LEU B 1 289 ? -93.333 26.243 -35.258 1.00 83.65 345 LEU B N 1
ATOM 3842 C CA . LEU B 1 289 ? -92.203 25.331 -35.186 1.00 84.13 345 LEU B CA 1
ATOM 3843 C C . LEU B 1 289 ? -91.619 25.179 -36.593 1.00 86.74 345 LEU B C 1
ATOM 3844 O O . LEU B 1 289 ? -92.253 24.604 -37.468 1.00 89.70 345 LEU B O 1
ATOM 3849 N N . VAL B 1 290 ? -90.412 25.706 -36.792 1.00 88.00 346 VAL B N 1
ATOM 3850 C CA . VAL B 1 290 ? -89.736 25.710 -38.091 1.00 88.88 346 VAL B CA 1
ATOM 3851 C C . VAL B 1 290 ? -88.926 24.423 -38.232 1.00 88.29 346 VAL B C 1
ATOM 3852 O O . VAL B 1 290 ? -88.347 24.130 -39.270 1.00 89.83 346 VAL B O 1
ATOM 3857 N N . VAL C 2 4 ? -89.398 37.187 -35.921 1.00 55.51 4 VAL C N 1
ATOM 3858 C CA . VAL C 2 4 ? -88.071 36.760 -35.346 1.00 54.92 4 VAL C CA 1
ATOM 3859 C C . VAL C 2 4 ? -87.959 35.256 -35.024 1.00 54.59 4 VAL C C 1
ATOM 3860 O O . VAL C 2 4 ? -88.906 34.635 -34.520 1.00 54.68 4 VAL C O 1
ATOM 3864 N N . SER C 2 5 ? -86.771 34.705 -35.233 1.00 53.19 5 SER C N 1
ATOM 3865 C CA . SER C 2 5 ? -86.521 33.271 -35.020 1.00 53.31 5 SER C CA 1
ATOM 3866 C C . SER C 2 5 ? -85.522 32.958 -33.921 1.00 49.73 5 SER C C 1
ATOM 3867 O O . SER C 2 5 ? -84.460 33.569 -33.875 1.00 49.79 5 SER C O 1
ATOM 3870 N N . PHE C 2 6 ? -85.877 32.019 -33.042 1.00 47.90 6 PHE C N 1
ATOM 3871 C CA . PHE C 2 6 ? -84.960 31.554 -32.009 1.00 46.41 6 PHE C CA 1
ATOM 3872 C C . PHE C 2 6 ? -84.703 30.059 -32.163 1.00 46.29 6 PHE C C 1
ATOM 3873 O O . PHE C 2 6 ? -85.583 29.290 -32.578 1.00 46.17 6 PHE C O 1
ATOM 3881 N N . LYS C 2 7 ? -83.463 29.686 -31.885 1.00 47.95 7 LYS C N 1
ATOM 3882 C CA . LYS C 2 7 ? -83.033 28.284 -31.756 1.00 47.82 7 LYS C CA 1
ATOM 3883 C C . LYS C 2 7 ? -82.883 28.061 -30.268 1.00 46.93 7 LYS C C 1
ATOM 3884 O O . LYS C 2 7 ? -82.006 28.659 -29.646 1.00 45.70 7 LYS C O 1
ATOM 3890 N N . ILE C 2 8 ? -83.797 27.261 -29.702 1.00 47.35 8 ILE C N 1
ATOM 3891 C CA . ILE C 2 8 ? -83.887 27.023 -28.257 1.00 46.41 8 ILE C CA 1
ATOM 3892 C C . ILE C 2 8 ? -83.439 25.581 -27.929 1.00 46.36 8 ILE C C 1
ATOM 3893 O O . ILE C 2 8 ? -84.099 24.615 -28.361 1.00 45.52 8 ILE C O 1
ATOM 3898 N N . THR C 2 9 ? -82.360 25.467 -27.144 1.00 44.28 9 THR C N 1
ATOM 3899 C CA . THR C 2 9 ? -81.717 24.177 -26.805 1.00 44.06 9 THR C CA 1
ATOM 3900 C C . THR C 2 9 ? -82.114 23.722 -25.379 1.00 42.82 9 THR C C 1
ATOM 3901 O O . THR C 2 9 ? -82.188 24.547 -24.462 1.00 42.70 9 THR C O 1
ATOM 3905 N N . LEU C 2 10 ? -82.490 22.460 -25.217 1.00 41.32 10 LEU C N 1
ATOM 3906 C CA . LEU C 2 10 ? -82.764 21.886 -23.891 1.00 40.94 10 LEU C CA 1
ATOM 3907 C C . LEU C 2 10 ? -81.437 21.326 -23.300 1.00 39.99 10 LEU C C 1
ATOM 3908 O O . LEU C 2 10 ? -80.872 20.342 -23.794 1.00 42.25 10 LEU C O 1
ATOM 3913 N N . THR C 2 11 ? -80.986 22.002 -22.236 1.00 38.50 11 THR C N 1
ATOM 3914 C CA . THR C 2 11 ? -79.651 21.771 -21.656 1.00 37.82 11 THR C CA 1
ATOM 3915 C C . THR C 2 11 ? -79.598 20.455 -20.832 1.00 38.32 11 THR C C 1
ATOM 3916 O O . THR C 2 11 ? -78.517 19.948 -20.584 1.00 38.21 11 THR C O 1
ATOM 3920 N N . SER C 2 12 ? -80.754 19.954 -20.403 1.00 38.44 12 SER C N 1
ATOM 3921 C CA . SER C 2 12 ? -80.836 18.870 -19.404 1.00 38.88 12 SER C CA 1
ATOM 3922 C C . SER C 2 12 ? -80.948 17.497 -20.044 1.00 40.71 12 SER C C 1
ATOM 3923 O O . SER C 2 12 ? -81.056 16.530 -19.340 1.00 42.56 12 SER C O 1
ATOM 3926 N N . ASP C 2 13 ? -80.956 17.438 -21.378 1.00 42.28 13 ASP C N 1
ATOM 3927 C CA . ASP C 2 13 ? -81.035 16.241 -22.153 1.00 45.88 13 ASP C CA 1
ATOM 3928 C C . ASP C 2 13 ? -79.689 16.105 -22.854 1.00 45.90 13 ASP C C 1
ATOM 3929 O O . ASP C 2 13 ? -79.233 17.078 -23.485 1.00 45.07 13 ASP C O 1
ATOM 3934 N N . PRO C 2 14 ? -79.016 14.932 -22.696 1.00 46.49 14 PRO C N 1
ATOM 3935 C CA . PRO C 2 14 ? -77.682 14.781 -23.278 1.00 47.78 14 PRO C CA 1
ATOM 3936 C C . PRO C 2 14 ? -77.603 14.910 -24.801 1.00 48.59 14 PRO C C 1
ATOM 3937 O O . PRO C 2 14 ? -76.540 15.206 -25.314 1.00 49.72 14 PRO C O 1
ATOM 3941 N N . ARG C 2 15 ? -78.709 14.732 -25.504 1.00 49.71 15 ARG C N 1
ATOM 3942 C CA . ARG C 2 15 ? -78.741 14.969 -26.938 1.00 52.30 15 ARG C CA 1
ATOM 3943 C C . ARG C 2 15 ? -78.758 16.463 -27.310 1.00 50.80 15 ARG C C 1
ATOM 3944 O O . ARG C 2 15 ? -78.662 16.776 -28.492 1.00 51.66 15 ARG C O 1
ATOM 3952 N N . LEU C 2 16 ? -78.836 17.359 -26.315 1.00 47.89 16 LEU C N 1
ATOM 3953 C CA . LEU C 2 16 ? -78.985 18.819 -26.511 1.00 47.34 16 LEU C CA 1
ATOM 3954 C C . LEU C 2 16 ? -79.883 19.110 -27.689 1.00 47.33 16 LEU C C 1
ATOM 3955 O O . LEU C 2 16 ? -79.488 19.822 -28.609 1.00 48.31 16 LEU C O 1
ATOM 3960 N N . PRO C 2 17 ? -81.114 18.570 -27.652 1.00 46.71 17 PRO C N 1
ATOM 3961 C CA . PRO C 2 17 ? -81.993 18.796 -28.760 1.00 47.20 17 PRO C CA 1
ATOM 3962 C C . PRO C 2 17 ? -82.389 20.272 -28.776 1.00 46.29 17 PRO C C 1
ATOM 3963 O O . PRO C 2 17 ? -82.284 20.970 -27.737 1.00 44.72 17 PRO C O 1
ATOM 3967 N N . TYR C 2 18 ? -82.785 20.740 -29.952 1.00 47.46 18 TYR C N 1
ATOM 3968 C CA . TYR C 2 18 ? -83.217 22.147 -30.122 1.00 47.38 18 TYR C CA 1
ATOM 3969 C C . TYR C 2 18 ? -84.436 22.227 -30.984 1.00 48.60 18 TYR C C 1
ATOM 3970 O O . TYR C 2 18 ? -84.662 21.342 -31.825 1.00 49.11 18 TYR C O 1
ATOM 3979 N N . LYS C 2 19 ? -85.198 23.317 -30.786 1.00 46.82 19 LYS C N 1
ATOM 3980 C CA . LYS C 2 19 ? -86.355 23.660 -31.580 1.00 49.15 19 LYS C CA 1
ATOM 3981 C C . LYS C 2 19 ? -86.178 25.080 -32.129 1.00 48.36 19 LYS C C 1
ATOM 3982 O O . LYS C 2 19 ? -85.741 25.976 -31.397 1.00 47.17 19 LYS C O 1
ATOM 3988 N N . VAL C 2 20 ? -86.484 25.275 -33.408 1.00 50.29 20 VAL C N 1
ATOM 3989 C CA . VAL C 2 20 ? -86.467 26.616 -34.016 1.00 51.61 20 VAL C CA 1
ATOM 3990 C C . VAL C 2 20 ? -87.897 27.124 -34.026 1.00 51.02 20 VAL C C 1
ATOM 3991 O O . VAL C 2 20 ? -88.784 26.436 -34.570 1.00 52.42 20 VAL C O 1
ATOM 3995 N N . LEU C 2 21 ? -88.105 28.315 -33.444 1.00 51.42 21 LEU C N 1
ATOM 3996 C CA . LEU C 2 21 ? -89.430 28.920 -33.326 1.00 51.52 21 LEU C CA 1
ATOM 3997 C C . LEU C 2 21 ? -89.397 30.263 -34.006 1.00 51.39 21 LEU C C 1
ATOM 3998 O O . LEU C 2 21 ? -88.539 31.089 -33.709 1.00 48.73 21 LEU C O 1
ATOM 4003 N N . SER C 2 22 ? -90.321 30.453 -34.937 1.00 54.14 22 SER C N 1
ATOM 4004 C CA . SER C 2 22 ? -90.540 31.740 -35.571 1.00 55.37 22 SER C CA 1
ATOM 4005 C C . SER C 2 22 ? -91.681 32.405 -34.834 1.00 56.32 22 SER C C 1
ATOM 4006 O O . SER C 2 22 ? -92.740 31.800 -34.649 1.00 56.69 22 SER C O 1
ATOM 4009 N N . VAL C 2 23 ? -91.474 33.650 -34.424 1.00 56.65 23 VAL C N 1
ATOM 4010 C CA . VAL C 2 23 ? -92.439 34.352 -33.567 1.00 58.64 23 VAL C CA 1
ATOM 4011 C C . VAL C 2 23 ? -92.562 35.824 -33.960 1.00 58.56 23 VAL C C 1
ATOM 4012 O O . VAL C 2 23 ? -91.561 36.450 -34.323 1.00 56.38 23 VAL C O 1
ATOM 4016 N N . PRO C 2 24 ? -93.788 36.384 -33.861 1.00 59.40 24 PRO C N 1
ATOM 4017 C CA . PRO C 2 24 ? -93.987 37.818 -34.044 1.00 58.58 24 PRO C CA 1
ATOM 4018 C C . PRO C 2 24 ? -93.259 38.612 -32.982 1.00 56.10 24 PRO C C 1
ATOM 4019 O O . PRO C 2 24 ? -93.189 38.165 -31.826 1.00 53.52 24 PRO C O 1
ATOM 4023 N N . GLU C 2 25 ? -92.739 39.779 -33.356 1.00 54.15 25 GLU C N 1
ATOM 4024 C CA . GLU C 2 25 ? -91.896 40.559 -32.440 1.00 54.44 25 GLU C CA 1
ATOM 4025 C C . GLU C 2 25 ? -92.606 40.942 -31.159 1.00 54.57 25 GLU C C 1
ATOM 4026 O O . GLU C 2 25 ? -91.962 41.069 -30.116 1.00 55.22 25 GLU C O 1
ATOM 4032 N N . SER C 2 26 ? -93.915 41.155 -31.218 1.00 57.46 26 SER C N 1
ATOM 4033 C CA . SER C 2 26 ? -94.657 41.661 -30.059 1.00 56.89 26 SER C CA 1
ATOM 4034 C C . SER C 2 26 ? -95.018 40.563 -29.024 1.00 57.06 26 SER C C 1
ATOM 4035 O O . SER C 2 26 ? -95.460 40.892 -27.907 1.00 57.18 26 SER C O 1
ATOM 4038 N N . THR C 2 27 ? -94.815 39.282 -29.379 1.00 55.51 27 THR C N 1
ATOM 4039 C CA . THR C 2 27 ? -95.117 38.148 -28.490 1.00 54.83 27 THR C CA 1
ATOM 4040 C C . THR C 2 27 ? -94.294 38.226 -27.207 1.00 53.95 27 THR C C 1
ATOM 4041 O O . THR C 2 27 ? -93.066 38.313 -27.282 1.00 53.84 27 THR C O 1
ATOM 4045 N N . PRO C 2 28 ? -94.940 38.159 -26.021 1.00 53.73 28 PRO C N 1
ATOM 4046 C CA . PRO C 2 28 ? -94.109 38.121 -24.817 1.00 53.10 28 PRO C CA 1
ATOM 4047 C C . PRO C 2 28 ? -93.269 36.867 -24.872 1.00 52.13 28 PRO C C 1
ATOM 4048 O O . PRO C 2 28 ? -93.759 35.811 -25.306 1.00 53.67 28 PRO C O 1
ATOM 4052 N N . PHE C 2 29 ? -92.009 36.981 -24.471 1.00 51.45 29 PHE C N 1
ATOM 4053 C CA . PHE C 2 29 ? -91.141 35.858 -24.559 1.00 49.16 29 PHE C CA 1
ATOM 4054 C C . PHE C 2 29 ? -91.509 34.752 -23.562 1.00 48.79 29 PHE C C 1
ATOM 4055 O O . PHE C 2 29 ? -91.128 33.582 -23.759 1.00 45.59 29 PHE C O 1
ATOM 4063 N N . THR C 2 30 ? -92.249 35.103 -22.515 1.00 48.34 30 THR C N 1
ATOM 4064 C CA . THR C 2 30 ? -92.854 34.100 -21.643 1.00 48.88 30 THR C CA 1
ATOM 4065 C C . THR C 2 30 ? -93.683 33.016 -22.384 1.00 50.66 30 THR C C 1
ATOM 4066 O O . THR C 2 30 ? -93.676 31.850 -21.980 1.00 53.05 30 THR C O 1
ATOM 4070 N N . ALA C 2 31 ? -94.367 33.406 -23.451 1.00 54.00 31 ALA C N 1
ATOM 4071 C CA . ALA C 2 31 ? -95.159 32.486 -24.272 1.00 54.44 31 ALA C CA 1
ATOM 4072 C C . ALA C 2 31 ? -94.279 31.629 -25.212 1.00 54.83 31 ALA C C 1
ATOM 4073 O O . ALA C 2 31 ? -94.650 30.489 -25.566 1.00 56.00 31 ALA C O 1
ATOM 4075 N N . VAL C 2 32 ? -93.122 32.173 -25.595 1.00 51.57 32 VAL C N 1
ATOM 4076 C CA . VAL C 2 32 ? -92.166 31.475 -26.413 1.00 51.62 32 VAL C CA 1
ATOM 4077 C C . VAL C 2 32 ? -91.550 30.377 -25.540 1.00 50.16 32 VAL C C 1
ATOM 4078 O O . VAL C 2 32 ? -91.503 29.210 -25.955 1.00 51.77 32 VA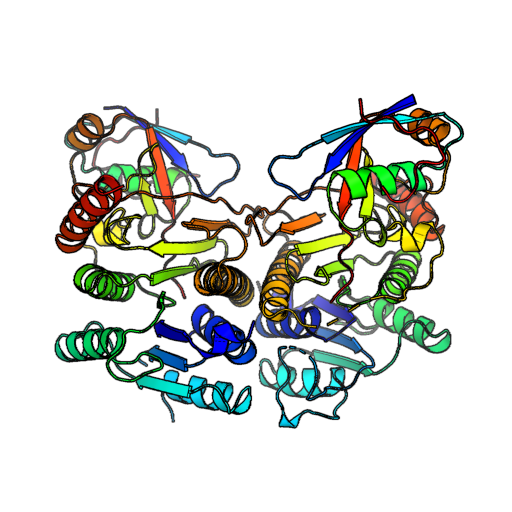L C O 1
ATOM 4082 N N . LEU C 2 33 ? -91.106 30.748 -24.333 1.00 47.30 33 LEU C N 1
ATOM 4083 C CA . LEU C 2 33 ? -90.586 29.796 -23.342 1.00 46.42 33 LEU C CA 1
ATOM 4084 C C . LEU C 2 33 ? -91.546 28.641 -23.054 1.00 47.50 33 LEU C C 1
ATOM 4085 O O . LEU C 2 33 ? -91.149 27.441 -23.095 1.00 44.31 33 LEU C O 1
ATOM 4090 N N . LYS C 2 34 ? -92.799 28.986 -22.804 1.00 49.01 34 LYS C N 1
ATOM 4091 C CA . LYS C 2 34 ? -93.819 27.985 -22.544 1.00 51.69 34 LYS C CA 1
ATOM 4092 C C . LYS C 2 34 ? -93.993 27.049 -23.730 1.00 52.27 34 LYS C C 1
ATOM 4093 O O . LYS C 2 34 ? -93.936 25.821 -23.567 1.00 55.09 34 LYS C O 1
ATOM 4099 N N . PHE C 2 35 ? -94.177 27.643 -24.911 1.00 51.35 35 PHE C N 1
ATOM 4100 C CA . PHE C 2 35 ? -94.290 26.912 -26.169 1.00 52.88 35 PHE C CA 1
ATOM 4101 C C . PHE C 2 35 ? -93.105 25.949 -26.346 1.00 51.17 35 PHE C C 1
ATOM 4102 O O . PHE C 2 35 ? -93.319 24.786 -26.678 1.00 52.10 35 PHE C O 1
ATOM 4110 N N . ALA C 2 36 ? -91.884 26.428 -26.101 1.00 48.58 36 ALA C N 1
ATOM 4111 C CA . ALA C 2 36 ? -90.680 25.605 -26.242 1.00 48.93 36 ALA C CA 1
ATOM 4112 C C . ALA C 2 36 ? -90.606 24.484 -25.201 1.00 48.55 36 ALA C C 1
ATOM 4113 O O . ALA C 2 36 ? -90.224 23.361 -25.538 1.00 49.72 36 ALA C O 1
ATOM 4115 N N . ALA C 2 37 ? -90.945 24.797 -23.944 1.00 48.43 37 ALA C N 1
ATOM 4116 C CA . ALA C 2 37 ? -91.028 23.780 -22.895 1.00 50.00 37 ALA C CA 1
ATOM 4117 C C . ALA C 2 37 ? -92.033 22.672 -23.256 1.00 52.23 37 ALA C C 1
ATOM 4118 O O . ALA C 2 37 ? -91.773 21.496 -23.013 1.00 53.55 37 ALA C O 1
ATOM 4120 N N . GLU C 2 38 ? -93.167 23.067 -23.823 1.00 53.35 38 GLU C N 1
ATOM 4121 C CA . GLU C 2 38 ? -94.196 22.121 -24.262 1.00 55.65 38 GLU C CA 1
ATOM 4122 C C . GLU C 2 38 ? -93.682 21.188 -25.378 1.00 55.33 38 GLU C C 1
ATOM 4123 O O . GLU C 2 38 ? -93.878 19.994 -25.298 1.00 55.06 38 GLU C O 1
ATOM 4129 N N . GLU C 2 39 ? -92.988 21.752 -26.367 1.00 54.29 39 GLU C N 1
ATOM 4130 C CA . GLU C 2 39 ? -92.328 20.977 -27.418 1.00 54.29 39 GLU C CA 1
ATOM 4131 C C . GLU C 2 39 ? -91.296 19.976 -26.868 1.00 54.43 39 GLU C C 1
ATOM 4132 O O . GLU C 2 39 ? -91.180 18.894 -27.395 1.00 53.91 39 GLU C O 1
ATOM 4138 N N . PHE C 2 40 ? -90.563 20.362 -25.822 1.00 53.26 40 PHE C N 1
ATOM 4139 C CA . PHE C 2 40 ? -89.637 19.459 -25.126 1.00 53.66 40 PHE C CA 1
ATOM 4140 C C . PHE C 2 40 ? -90.276 18.577 -24.053 1.00 55.75 40 PHE C C 1
ATOM 4141 O O . PHE C 2 40 ? -89.565 17.779 -23.431 1.00 61.08 40 PHE C O 1
ATOM 4149 N N . LYS C 2 41 ? -91.575 18.724 -23.808 1.00 56.14 41 LYS C N 1
ATOM 4150 C CA . LYS C 2 41 ? -92.270 17.973 -22.761 1.00 58.20 41 LYS C CA 1
ATOM 4151 C C . LYS C 2 41 ? -91.584 18.096 -21.397 1.00 56.05 41 LYS C C 1
ATOM 4152 O O . LYS C 2 41 ? -91.420 17.102 -20.681 1.00 53.51 41 LYS C O 1
ATOM 4158 N N . VAL C 2 42 ? -91.137 19.309 -21.067 1.00 53.36 42 VAL C N 1
ATOM 4159 C CA . VAL C 2 42 ? -90.665 19.617 -19.721 1.00 52.41 42 VAL C CA 1
ATOM 4160 C C . VAL C 2 42 ? -91.621 20.653 -19.150 1.00 53.74 42 VAL C C 1
ATOM 4161 O O . VAL C 2 42 ? -92.280 21.362 -19.919 1.00 52.49 42 VAL C O 1
ATOM 4165 N N . PRO C 2 43 ? -91.726 20.731 -17.811 1.00 54.82 43 PRO C N 1
ATOM 4166 C CA . PRO C 2 43 ? -92.677 21.693 -17.241 1.00 54.28 43 PRO C CA 1
ATOM 4167 C C . PRO C 2 43 ? -92.316 23.162 -17.530 1.00 54.93 43 PRO C C 1
ATOM 4168 O O . PRO C 2 43 ? -91.197 23.612 -17.255 1.00 55.59 43 PRO C O 1
ATOM 4172 N N . ALA C 2 44 ? -93.265 23.893 -18.096 1.00 55.51 44 ALA C N 1
ATOM 4173 C CA . ALA C 2 44 ? -93.057 25.305 -18.417 1.00 53.36 44 ALA C CA 1
ATOM 4174 C C . ALA C 2 44 ? -92.783 26.133 -17.148 1.00 54.02 44 ALA C C 1
ATOM 4175 O O . ALA C 2 44 ? -91.844 26.932 -17.124 1.00 52.22 44 ALA C O 1
ATOM 4177 N N . ALA C 2 45 ? -93.572 25.892 -16.102 1.00 51.72 45 ALA C N 1
ATOM 4178 C CA . ALA C 2 45 ? -93.601 26.751 -14.922 1.00 51.85 45 ALA C CA 1
ATOM 4179 C C . ALA C 2 45 ? -92.241 26.913 -14.245 1.00 48.74 45 ALA C C 1
ATOM 4180 O O . ALA C 2 45 ? -91.924 28.003 -13.754 1.00 49.87 45 ALA C O 1
ATOM 4182 N N . THR C 2 46 ? -91.448 25.856 -14.264 1.00 47.18 46 THR C N 1
ATOM 4183 C CA . THR C 2 46 ? -90.146 25.818 -13.611 1.00 44.24 46 THR C CA 1
ATOM 4184 C C . THR C 2 46 ? -88.954 25.988 -14.588 1.00 43.03 46 THR C C 1
ATOM 4185 O O . THR C 2 46 ? -87.811 25.865 -14.167 1.00 41.62 46 THR C O 1
ATOM 4189 N N . SER C 2 47 ? -89.202 26.260 -15.874 1.00 43.06 47 SER C N 1
ATOM 4190 C CA . SER C 2 47 ? -88.115 26.423 -16.844 1.00 41.61 47 SER C CA 1
ATOM 4191 C C . SER C 2 47 ? -87.636 27.861 -16.815 1.00 41.25 47 SER C C 1
ATOM 4192 O O . SER C 2 47 ? -88.423 28.765 -16.576 1.00 38.20 47 SER C O 1
ATOM 4195 N N . ALA C 2 48 ? -86.341 28.038 -17.091 1.00 39.37 48 ALA C N 1
ATOM 4196 C CA . ALA C 2 48 ? -85.796 29.358 -17.250 1.00 39.39 48 ALA C CA 1
ATOM 4197 C C . ALA C 2 48 ? -85.009 29.381 -18.544 1.00 39.45 48 ALA C C 1
ATOM 4198 O O . ALA C 2 48 ? -84.764 28.344 -19.156 1.00 38.37 48 ALA C O 1
ATOM 4200 N N . ILE C 2 49 ? -84.581 30.574 -18.936 1.00 39.18 49 ILE C N 1
ATOM 4201 C CA . ILE C 2 49 ? -83.949 30.779 -20.218 1.00 40.83 49 ILE C CA 1
ATOM 4202 C C . ILE C 2 49 ? -82.671 31.598 -20.027 1.00 40.81 49 ILE C C 1
ATOM 4203 O O . ILE C 2 49 ? -82.596 32.518 -19.200 1.00 39.67 49 ILE C O 1
ATOM 4208 N N . ILE C 2 50 ? -81.630 31.168 -20.712 1.00 40.59 50 ILE C N 1
ATOM 4209 C CA . 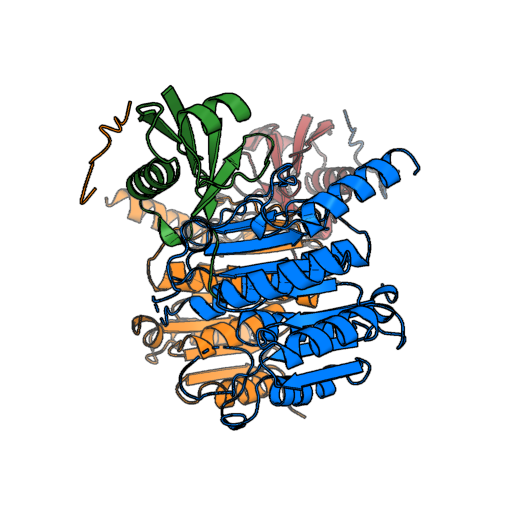ILE C 2 50 ? -80.319 31.809 -20.685 1.00 42.18 50 ILE C CA 1
ATOM 4210 C C . ILE C 2 50 ? -79.827 31.921 -22.138 1.00 42.02 50 ILE C C 1
ATOM 4211 O O . ILE C 2 50 ? -80.314 31.196 -23.041 1.00 40.69 50 ILE C O 1
ATOM 4216 N N . THR C 2 51 ? -78.797 32.744 -22.327 1.00 42.06 51 THR C N 1
ATOM 4217 C CA . THR C 2 51 ? -78.144 32.873 -23.629 1.00 43.11 51 THR C CA 1
ATOM 4218 C C . THR C 2 51 ? -77.039 31.813 -23.800 1.00 44.26 51 THR C C 1
ATOM 4219 O O . THR C 2 51 ? -76.738 31.102 -22.861 1.00 41.80 51 THR C O 1
ATOM 4223 N N . ASN C 2 52 ? -76.384 31.803 -24.961 1.00 47.71 52 ASN C N 1
ATOM 4224 C CA . ASN C 2 52 ? -75.181 30.955 -25.162 1.00 52.66 52 ASN C CA 1
ATOM 4225 C C . ASN C 2 52 ? -73.961 31.275 -24.327 1.00 54.10 52 ASN C C 1
ATOM 4226 O O . ASN C 2 52 ? -73.146 30.394 -24.065 1.00 58.10 52 ASN C O 1
ATOM 4231 N N . ASP C 2 53 ? -73.805 32.524 -23.922 1.00 56.53 53 ASP C N 1
ATOM 4232 C CA . ASP C 2 53 ? -72.737 32.900 -23.000 1.00 58.14 53 ASP C CA 1
ATOM 4233 C C . ASP C 2 53 ? -73.082 32.513 -21.559 1.00 55.16 53 ASP C C 1
ATOM 4234 O O . ASP C 2 53 ? -72.249 32.684 -20.670 1.00 59.15 53 ASP C O 1
ATOM 4239 N N . GLY C 2 54 ? -74.304 32.020 -21.323 1.00 50.77 54 GLY C N 1
ATOM 4240 C CA . GLY C 2 54 ? -74.799 31.696 -19.995 1.00 47.27 54 GLY C CA 1
ATOM 4241 C C . GLY C 2 54 ? -75.273 32.935 -19.254 1.00 44.92 54 GLY C C 1
ATOM 4242 O O . GLY C 2 54 ? -75.272 32.955 -18.047 1.00 42.84 54 GLY C O 1
ATOM 4243 N N . ILE C 2 55 ? -75.710 33.969 -19.961 1.00 46.77 55 ILE C N 1
ATOM 4244 C CA . ILE C 2 55 ? -76.266 35.201 -19.295 1.00 46.35 55 ILE C CA 1
ATOM 4245 C C . ILE C 2 55 ? -77.744 34.876 -19.084 1.00 44.48 55 ILE C C 1
ATOM 4246 O O . ILE C 2 55 ? -78.433 34.456 -20.010 1.00 41.54 55 ILE C O 1
ATOM 4251 N N . GLY C 2 56 ? -78.218 35.033 -17.851 1.00 45.12 56 GLY C N 1
ATOM 4252 C CA . GLY C 2 56 ? -79.608 34.722 -17.529 1.00 45.97 56 GLY C CA 1
ATOM 4253 C C . GLY C 2 56 ? -80.482 35.778 -18.135 1.00 45.26 56 GLY C C 1
ATOM 4254 O O . GLY C 2 56 ? -80.054 36.904 -18.309 1.00 45.33 56 GLY C O 1
ATOM 4255 N N . ILE C 2 57 ? -81.672 35.378 -18.549 1.00 47.32 57 ILE C N 1
ATOM 4256 C CA . ILE C 2 57 ? -82.617 36.263 -19.247 1.00 46.83 57 ILE C CA 1
ATOM 4257 C C . ILE C 2 57 ? -83.883 36.244 -18.414 1.00 46.87 57 ILE C C 1
ATOM 4258 O O . ILE C 2 57 ? -84.337 35.173 -17.991 1.00 47.02 57 ILE C O 1
ATOM 4263 N N . ASN C 2 58 ? -84.447 37.417 -18.150 1.00 47.01 58 ASN C N 1
ATOM 4264 C CA . ASN C 2 58 ? -85.808 37.514 -17.598 1.00 46.33 58 ASN C CA 1
ATOM 4265 C C . ASN C 2 58 ? -86.764 37.445 -18.807 1.00 46.68 58 ASN C C 1
ATOM 4266 O O . ASN C 2 58 ? -86.697 38.283 -19.672 1.00 46.94 58 ASN C O 1
ATOM 4271 N N . PRO C 2 59 ? -87.631 36.409 -18.883 1.00 50.38 59 PRO C N 1
ATOM 4272 C CA . PRO C 2 59 ? -88.426 36.277 -20.097 1.00 51.92 59 PRO C CA 1
ATOM 4273 C C . PRO C 2 59 ? -89.606 37.225 -20.174 1.00 50.40 59 PRO C C 1
ATOM 4274 O O . PRO C 2 59 ? -90.271 37.236 -21.209 1.00 51.09 59 PRO C O 1
ATOM 4278 N N . ALA C 2 60 ? -89.899 37.963 -19.104 1.00 52.78 60 ALA C N 1
ATOM 4279 C CA . ALA C 2 60 ? -90.920 39.021 -19.141 1.00 53.74 60 ALA C CA 1
ATOM 4280 C C . ALA C 2 60 ? -90.480 40.263 -19.929 1.00 54.58 60 ALA C C 1
ATOM 4281 O O . ALA C 2 60 ? -90.259 41.335 -19.357 1.00 57.78 60 ALA C O 1
ATOM 4283 N N . GLN C 2 61 ? -90.437 40.098 -21.247 1.00 53.85 61 GLN C N 1
ATOM 4284 C CA . GLN C 2 61 ? -90.171 41.134 -22.241 1.00 54.13 61 GLN C CA 1
ATOM 4285 C C . GLN C 2 61 ? -90.592 40.586 -23.614 1.00 53.94 61 GLN C C 1
ATOM 4286 O O . GLN C 2 61 ? -90.860 39.390 -23.760 1.00 53.52 61 GLN C O 1
ATOM 4292 N N . THR C 2 62 ? -90.634 41.443 -24.619 1.00 53.84 62 THR C N 1
ATOM 4293 C CA . THR C 2 62 ? -91.053 41.015 -25.967 1.00 53.27 62 THR C CA 1
ATOM 4294 C C . THR C 2 62 ? -89.998 40.160 -26.677 1.00 49.56 62 THR C C 1
ATOM 4295 O O . THR C 2 62 ? -88.810 40.245 -26.378 1.00 48.83 62 THR C O 1
ATOM 4299 N N . ALA C 2 63 ? -90.463 39.360 -27.629 1.00 48.61 63 ALA C N 1
ATOM 4300 C CA . ALA C 2 63 ? -89.588 38.509 -28.463 1.00 46.26 63 ALA C CA 1
ATOM 4301 C C . ALA C 2 63 ? -88.620 39.380 -29.252 1.00 47.35 63 ALA C C 1
ATOM 4302 O O . ALA C 2 63 ? -87.434 39.066 -29.341 1.00 47.09 63 ALA C O 1
ATOM 4304 N N . GLY C 2 64 ? -89.138 40.522 -29.763 1.00 50.13 64 GLY C N 1
ATOM 4305 C CA . GLY C 2 64 ? -88.344 41.551 -30.441 1.00 50.68 64 GLY C CA 1
ATOM 4306 C C . GLY C 2 64 ? -87.152 42.044 -29.645 1.00 51.68 64 GLY C C 1
ATOM 4307 O O . GLY C 2 64 ? -86.045 42.122 -30.171 1.00 55.31 64 GLY C O 1
ATOM 4308 N N . ASN C 2 65 ? -87.362 42.304 -28.359 1.00 52.64 65 ASN C N 1
ATOM 4309 C CA . ASN C 2 65 ? -86.301 42.799 -27.469 1.00 52.84 65 ASN C CA 1
ATOM 4310 C C . ASN C 2 65 ? -85.351 41.749 -27.038 1.00 51.38 65 ASN C C 1
ATOM 4311 O O . ASN C 2 65 ? -84.153 42.025 -26.909 1.00 49.66 65 ASN C O 1
ATOM 4316 N N . VAL C 2 66 ? -85.871 40.545 -26.788 1.00 49.48 66 VAL C N 1
ATOM 4317 C CA . VAL C 2 66 ? -85.003 39.406 -26.521 1.00 46.75 66 VAL C CA 1
ATOM 4318 C C . VAL C 2 66 ? -84.072 39.231 -27.711 1.00 46.09 66 VAL C C 1
ATOM 4319 O O . VAL C 2 66 ? -82.855 39.161 -27.546 1.00 46.49 66 VAL C O 1
ATOM 4323 N N . PHE C 2 67 ? -84.644 39.179 -28.908 1.00 45.44 67 PHE C N 1
ATOM 4324 C CA . PHE C 2 67 ? -83.851 39.080 -30.107 1.00 45.30 67 PHE C CA 1
ATOM 4325 C C . PHE C 2 67 ? -82.779 40.149 -30.271 1.00 46.70 67 PHE C C 1
ATOM 4326 O O . PHE C 2 67 ? -81.625 39.839 -30.587 1.00 46.93 67 PHE C O 1
ATOM 4334 N N . LEU C 2 68 ? -83.150 41.390 -30.016 1.00 47.24 68 LEU C N 1
ATOM 4335 C CA . LEU C 2 68 ? -82.229 42.506 -30.134 1.00 49.32 68 LEU C CA 1
ATOM 4336 C C . LEU C 2 68 ? -81.141 42.531 -29.097 1.00 50.22 68 LEU C C 1
ATOM 4337 O O . LEU C 2 68 ? -80.010 42.840 -29.431 1.00 52.53 68 LEU C O 1
ATOM 4342 N N . LYS C 2 69 ? -81.485 42.230 -27.847 1.00 50.28 69 LYS C N 1
ATOM 4343 C CA . LYS C 2 69 ? -80.485 42.209 -26.782 1.00 51.57 69 LYS C CA 1
ATOM 4344 C C . LYS C 2 69 ? -79.644 40.923 -26.819 1.00 51.08 69 LYS C C 1
ATOM 4345 O O . LYS C 2 69 ? -78.447 40.962 -26.520 1.00 53.71 69 LYS C O 1
ATOM 4351 N N . HIS C 2 70 ? -80.227 39.789 -27.209 1.00 50.43 70 HIS C N 1
ATOM 4352 C CA . HIS C 2 70 ? -79.490 38.509 -27.122 1.00 49.37 70 HIS C CA 1
ATOM 4353 C C . HIS C 2 70 ? -79.347 37.626 -28.362 1.00 50.24 70 HIS C C 1
ATOM 4354 O O . HIS C 2 70 ? -78.623 36.648 -28.323 1.00 50.66 70 HIS C O 1
ATOM 4361 N N . GLY C 2 71 ? -80.054 37.914 -29.436 1.00 51.51 71 GLY C N 1
ATOM 4362 C CA . GLY C 2 71 ? -79.941 37.122 -30.649 1.00 49.61 71 GLY C CA 1
ATOM 4363 C C . GLY C 2 71 ? -80.833 35.890 -30.574 1.00 49.29 71 GLY C C 1
ATOM 4364 O O . GLY C 2 71 ? -81.750 35.793 -29.741 1.00 46.61 71 GLY C O 1
ATOM 4365 N N . SER C 2 72 ? -80.545 34.931 -31.438 1.00 48.76 72 SER C N 1
ATOM 4366 C CA . SER C 2 72 ? -81.433 33.798 -31.685 1.00 50.17 72 SER C CA 1
ATOM 4367 C C . SER C 2 72 ? -81.163 32.547 -30.834 1.00 50.19 72 SER C C 1
ATOM 4368 O O . SER C 2 72 ? -82.067 31.732 -30.624 1.00 50.19 72 SER C O 1
ATOM 4371 N N . GLU C 2 73 ? -79.939 32.400 -30.336 1.00 48.63 73 GLU C N 1
ATOM 4372 C CA . GLU C 2 73 ? -79.476 31.120 -29.748 1.00 50.66 73 GLU C CA 1
ATOM 4373 C C . GLU C 2 73 ? -79.684 31.141 -28.239 1.00 49.43 73 GLU C C 1
ATOM 4374 O O . GLU C 2 73 ? -78.914 31.779 -27.529 1.00 50.39 73 GLU C O 1
ATOM 4380 N N . LEU C 2 74 ? -80.780 30.524 -27.767 1.00 48.62 74 LEU C N 1
ATOM 4381 C CA . LEU C 2 74 ? -81.127 30.519 -26.326 1.00 45.73 74 LEU C CA 1
ATOM 4382 C C . LEU C 2 74 ? -81.243 29.087 -25.791 1.00 44.52 74 LEU C C 1
ATOM 4383 O O . LEU C 2 74 ? -81.313 28.128 -26.571 1.00 46.66 74 LEU C O 1
ATOM 4388 N N . ARG C 2 75 ? -81.218 28.965 -24.466 1.00 42.23 75 ARG C N 1
ATOM 4389 C CA . ARG C 2 75 ? -81.056 27.659 -23.790 1.00 42.73 75 ARG C CA 1
ATOM 4390 C C . ARG C 2 75 ? -81.991 27.581 -22.599 1.00 42.32 75 ARG C C 1
ATOM 4391 O O . ARG C 2 75 ? -81.991 28.478 -21.721 1.00 40.78 75 ARG C O 1
ATOM 4399 N N . ILE C 2 76 ? -82.831 26.552 -22.580 1.00 40.20 76 ILE C N 1
ATOM 4400 C CA . ILE C 2 76 ? -83.705 26.313 -21.445 1.00 39.98 76 ILE C CA 1
ATOM 4401 C C . ILE C 2 76 ? -82.944 25.532 -20.369 1.00 40.05 76 ILE C C 1
ATOM 4402 O O . ILE C 2 76 ? -82.247 24.563 -20.687 1.00 37.18 76 ILE C O 1
ATOM 4407 N N . ILE C 2 77 ? -83.083 25.974 -19.125 1.00 39.91 77 ILE C N 1
ATOM 4408 C CA . ILE C 2 77 ? -82.591 25.264 -17.955 1.00 39.07 77 ILE C CA 1
ATOM 4409 C C . ILE C 2 77 ? -83.781 24.946 -17.042 1.00 38.92 77 ILE C C 1
ATOM 4410 O O . ILE C 2 77 ? -84.684 25.786 -16.897 1.00 37.20 77 ILE C O 1
ATOM 4415 N N . PRO C 2 78 ? -83.764 23.768 -16.379 1.00 37.61 78 PRO C N 1
ATOM 4416 C CA . PRO C 2 78 ? -84.737 23.501 -15.314 1.00 37.35 78 PRO C CA 1
ATOM 4417 C C . PRO C 2 78 ? -84.476 24.398 -14.099 1.00 36.98 78 PRO C C 1
ATOM 4418 O O . PRO C 2 78 ? -83.343 24.825 -13.879 1.00 35.35 78 PRO C O 1
ATOM 4422 N N . ARG C 2 79 ? -85.521 24.701 -13.343 1.00 36.63 79 ARG C N 1
ATOM 4423 C CA . ARG C 2 79 ? -85.356 25.287 -12.016 1.00 36.99 79 ARG C CA 1
ATOM 4424 C C . ARG C 2 79 ? -86.046 24.357 -11.052 1.00 38.03 79 ARG C C 1
ATOM 4425 O O . ARG C 2 79 ? -87.201 24.509 -10.756 1.00 38.21 79 ARG C O 1
ATOM 4433 N N . ASP C 2 80 ? -85.323 23.336 -10.616 1.00 38.46 80 ASP C N 1
ATOM 4434 C CA . ASP C 2 80 ? -85.924 22.255 -9.822 1.00 40.47 80 ASP C CA 1
ATOM 4435 C C . ASP C 2 80 ? -86.348 22.851 -8.494 1.00 41.01 80 ASP C C 1
ATOM 4436 O O . ASP C 2 80 ? -85.553 23.551 -7.847 1.00 43.27 80 ASP C O 1
ATOM 4441 N N . ARG C 2 81 ? -87.607 22.626 -8.100 1.00 40.31 81 ARG C N 1
ATOM 4442 C CA . ARG C 2 81 ? -88.213 23.356 -7.000 1.00 39.49 81 ARG C CA 1
ATOM 4443 C C . ARG C 2 81 ? -88.171 22.669 -5.619 1.00 38.70 81 ARG C C 1
ATOM 4444 O O . ARG C 2 81 ? -88.198 23.369 -4.614 1.00 38.49 81 ARG C O 1
ATOM 4452 N N . VAL C 2 82 ? -88.083 21.330 -5.574 1.00 36.74 82 VAL C N 1
ATOM 4453 C CA . VAL C 2 82 ? -88.151 20.577 -4.321 1.00 36.89 82 VAL C CA 1
ATOM 4454 C C . VAL C 2 82 ? -86.769 20.600 -3.619 1.00 35.86 82 VAL C C 1
ATOM 4455 O O . VAL C 2 82 ? -85.753 20.930 -4.229 1.00 34.04 82 VAL C O 1
ATOM 4459 N N . GLY C 2 83 ? -86.779 20.419 -2.317 1.00 36.11 83 GLY C N 1
ATOM 4460 C CA . GLY C 2 83 ? -85.569 20.311 -1.520 1.00 36.63 83 GLY C CA 1
ATOM 4461 C C . GLY C 2 83 ? -85.850 19.558 -0.245 1.00 37.47 83 GLY C C 1
ATOM 4462 O O . GLY C 2 83 ? -87.011 19.341 0.159 1.00 37.38 83 GLY C O 1
ATOM 4464 N N . VAL D 2 4 ? -45.398 -3.286 -31.019 1.00 55.58 4 VAL D N 1
ATOM 4465 C CA . VAL D 2 4 ? -44.382 -2.388 -30.409 1.00 54.24 4 VAL D CA 1
ATOM 4466 C C . VAL D 2 4 ? -45.024 -1.098 -29.846 1.00 49.46 4 VAL D C 1
ATOM 4467 O O . VAL D 2 4 ? -44.687 -0.801 -28.727 1.00 48.24 4 VAL D O 1
ATOM 4471 N N . SER D 2 5 ? -46.000 -0.426 -30.484 1.00 46.61 5 SER D N 1
ATOM 4472 C CA . SER D 2 5 ? -46.525 0.869 -29.950 1.00 45.83 5 SER D CA 1
ATOM 4473 C C . SER D 2 5 ? -48.023 0.917 -29.584 1.00 42.89 5 SER D C 1
ATOM 4474 O O . SER D 2 5 ? -48.869 0.469 -30.344 1.00 44.57 5 SER D O 1
ATOM 4477 N N . PHE D 2 6 ? -48.339 1.474 -28.410 1.00 41.13 6 PHE D N 1
ATOM 4478 C CA . PHE D 2 6 ? -49.712 1.626 -27.965 1.00 37.65 6 PHE D CA 1
ATOM 4479 C C . PHE D 2 6 ? -50.030 3.077 -27.712 1.00 38.36 6 PHE D C 1
ATOM 4480 O O . PHE D 2 6 ? -49.165 3.823 -27.215 1.00 38.36 6 PHE D O 1
ATOM 4488 N N . LYS D 2 7 ? -51.285 3.439 -27.991 1.00 37.58 7 LYS D N 1
ATOM 4489 C CA . LYS D 2 7 ? -51.851 4.722 -27.563 1.00 39.65 7 LYS D CA 1
ATOM 4490 C C . LYS D 2 7 ? -52.837 4.364 -26.434 1.00 38.04 7 LYS D C 1
ATOM 4491 O O . LYS D 2 7 ? -53.882 3.713 -26.659 1.00 35.01 7 LYS D O 1
ATOM 4497 N N . ILE D 2 8 ? -52.483 4.802 -25.229 1.00 37.56 8 ILE D N 1
ATOM 4498 C CA . ILE D 2 8 ? -53.235 4.476 -24.020 1.00 37.29 8 ILE D CA 1
ATOM 4499 C C . ILE D 2 8 ? -53.963 5.717 -23.528 1.00 34.86 8 ILE D C 1
ATOM 4500 O O . ILE D 2 8 ? -53.314 6.722 -23.148 1.00 35.70 8 ILE D O 1
ATOM 4505 N N . THR D 2 9 ? -55.301 5.635 -23.482 1.00 32.62 9 THR D N 1
ATOM 4506 C CA . THR D 2 9 ? -56.183 6.756 -23.076 1.00 32.62 9 THR D CA 1
ATOM 4507 C C . THR D 2 9 ? -56.672 6.634 -21.621 1.00 32.13 9 THR D C 1
ATOM 4508 O O . THR D 2 9 ? -57.048 5.553 -21.192 1.00 33.59 9 THR D O 1
ATOM 4512 N N . LEU D 2 10 ? -56.658 7.741 -20.864 1.00 34.47 10 LEU D N 1
ATOM 4513 C CA . LEU D 2 10 ? -57.220 7.775 -19.515 1.00 33.22 10 LEU D CA 1
ATOM 4514 C C . LEU D 2 10 ? -58.707 8.189 -19.583 1.00 32.29 10 LEU D C 1
ATOM 4515 O O . LEU D 2 10 ? -59.052 9.377 -19.890 1.00 33.49 10 LEU D O 1
ATOM 4520 N N . THR D 2 11 ? -59.574 7.251 -19.255 1.00 31.04 11 THR D N 1
ATOM 4521 C CA . THR D 2 11 ? -61.035 7.376 -19.418 1.00 30.18 11 THR D CA 1
ATOM 4522 C C . THR D 2 11 ? -61.683 8.231 -18.339 1.00 31.29 11 THR D C 1
ATOM 4523 O O . THR D 2 11 ? -62.780 8.748 -18.561 1.00 31.84 11 THR D O 1
ATOM 4527 N N . SER D 2 12 ? -61.004 8.405 -17.218 1.00 32.72 12 SER D N 1
ATOM 4528 C CA . SER D 2 12 ? -61.570 9.028 -16.044 1.00 32.21 12 SER D CA 1
ATOM 4529 C C . SER D 2 12 ? -61.280 10.533 -15.985 1.00 33.74 12 SER D C 1
ATOM 4530 O O . SER D 2 12 ? -61.739 11.193 -15.068 1.00 36.53 12 SER D O 1
ATOM 4533 N N . ASP D 2 13 ? -60.579 11.048 -16.978 1.00 33.56 13 ASP D N 1
ATOM 4534 C CA . ASP D 2 13 ? -60.268 12.450 -17.091 1.00 36.05 13 ASP D CA 1
ATOM 4535 C C . ASP D 2 13 ? -61.069 12.944 -18.296 1.00 35.26 13 ASP D C 1
ATOM 4536 O O . ASP D 2 13 ? -60.968 12.347 -19.386 1.00 33.61 13 ASP D O 1
ATOM 4541 N N . PRO D 2 14 ? -61.875 13.997 -18.104 1.00 35.18 14 PRO D N 1
ATOM 4542 C CA . PRO D 2 14 ? -62.711 14.501 -19.223 1.00 37.48 14 PRO D CA 1
ATOM 4543 C C . PRO D 2 14 ? -61.932 14.953 -20.481 1.00 39.55 14 PRO D C 1
ATOM 4544 O O . PRO D 2 14 ? -62.497 14.992 -21.548 1.00 41.02 14 PRO D O 1
ATOM 4548 N N . ARG D 2 15 ? -60.654 15.277 -20.349 1.00 43.10 15 ARG D N 1
ATOM 4549 C CA . ARG D 2 15 ? -59.830 15.642 -21.512 1.00 46.10 15 ARG D CA 1
ATOM 4550 C C . ARG D 2 15 ? -59.410 14.404 -22.331 1.00 43.01 15 ARG D C 1
ATOM 4551 O O . ARG D 2 15 ? -58.809 14.565 -23.383 1.00 43.05 15 ARG D O 1
ATOM 4559 N N . LEU D 2 16 ? -59.760 13.199 -21.871 1.00 39.89 16 LEU D N 1
ATOM 4560 C CA . LEU D 2 16 ? -59.333 11.942 -22.443 1.00 38.18 16 LEU D CA 1
ATOM 4561 C C . LEU D 2 16 ? -57.897 12.002 -22.961 1.00 37.56 16 LEU D C 1
ATOM 4562 O O . LEU D 2 16 ? -57.654 11.682 -24.127 1.00 38.41 16 LEU D O 1
ATOM 4567 N N . PRO D 2 17 ? -56.951 12.368 -22.081 1.00 35.65 17 PRO D N 1
ATOM 4568 C CA . PRO D 2 17 ? -55.578 12.457 -22.519 1.00 37.21 17 PRO D CA 1
ATOM 4569 C C . PRO D 2 17 ? -55.066 11.061 -22.842 1.00 37.68 17 PRO D C 1
ATOM 4570 O O . PRO D 2 17 ? -55.626 10.038 -22.350 1.00 37.21 17 PRO D O 1
ATOM 4574 N N . TYR D 2 18 ? -54.024 11.022 -23.663 1.00 40.56 18 TYR D N 1
ATOM 4575 C CA . TYR D 2 18 ? -53.430 9.764 -24.058 1.00 38.43 18 TYR D CA 1
ATOM 4576 C C . TYR D 2 18 ? -51.915 9.856 -24.068 1.00 38.78 18 TYR D C 1
ATOM 4577 O O . TYR D 2 18 ? -51.366 10.929 -24.270 1.00 39.16 18 TYR D O 1
ATOM 4586 N N . LYS D 2 19 ? -51.267 8.702 -23.884 1.00 36.98 19 LYS D N 1
ATOM 4587 C CA . LYS D 2 19 ? -49.810 8.544 -23.986 1.00 38.37 19 LYS D CA 1
ATOM 4588 C C . LYS D 2 19 ? -49.456 7.464 -25.006 1.00 37.66 19 LYS D C 1
ATOM 4589 O O . LYS D 2 19 ? -50.110 6.407 -25.020 1.00 36.54 19 LYS D O 1
ATOM 4595 N N . VAL D 2 20 ? -48.430 7.710 -25.835 1.00 38.71 20 VAL D N 1
ATOM 4596 C CA . VAL D 2 20 ? -47.926 6.710 -26.792 1.00 39.07 20 VAL D CA 1
ATOM 4597 C C . VAL D 2 20 ? -46.684 6.093 -26.191 1.00 39.70 20 VAL D C 1
ATOM 4598 O O . VAL D 2 20 ? -45.735 6.828 -25.862 1.00 41.38 20 VAL D O 1
ATOM 4602 N N . LEU D 2 21 ? -46.676 4.764 -26.092 1.00 39.33 21 LEU D N 1
ATOM 4603 C CA . LEU D 2 21 ? -45.605 4.022 -25.492 1.00 41.11 21 LEU D CA 1
ATOM 4604 C C . LEU D 2 21 ? -45.093 3.012 -26.500 1.00 42.40 21 LEU D C 1
ATOM 4605 O O . LEU D 2 21 ? -45.876 2.241 -27.063 1.00 41.65 21 LEU D O 1
ATOM 4610 N N . SER D 2 22 ? -43.791 3.042 -26.721 1.00 44.13 22 SER D N 1
ATOM 4611 C CA . SER D 2 22 ? -43.101 2.044 -27.538 1.00 45.93 22 SER D CA 1
ATOM 4612 C C . SER D 2 22 ? -42.514 1.037 -26.587 1.00 46.40 22 SER D C 1
ATOM 4613 O O . SER D 2 22 ? -41.808 1.422 -25.632 1.00 48.62 22 SER D O 1
ATOM 4616 N N . VAL D 2 23 ? -42.745 -0.238 -26.866 1.00 46.70 23 VAL D N 1
ATOM 4617 C CA . VAL D 2 23 ? -42.347 -1.302 -25.962 1.00 47.47 23 VAL D CA 1
ATOM 4618 C C . VAL D 2 23 ? -41.862 -2.539 -26.718 1.00 47.37 23 VAL D C 1
ATOM 4619 O O . VAL D 2 23 ? -42.404 -2.861 -27.780 1.00 46.44 23 VAL D O 1
ATOM 4623 N N . PRO D 2 24 ? -40.825 -3.217 -26.183 1.00 47.64 24 PRO D N 1
ATOM 4624 C CA . PRO D 2 24 ? -40.377 -4.501 -26.728 1.00 49.32 24 PRO D CA 1
ATOM 4625 C C . PRO D 2 24 ? -41.464 -5.545 -26.611 1.00 47.72 24 PRO D C 1
ATOM 4626 O O . PRO D 2 24 ? -42.200 -5.547 -25.615 1.00 45.67 24 PRO D O 1
ATOM 4630 N N . GLU D 2 25 ? -41.558 -6.425 -27.607 1.00 48.67 25 GLU D N 1
ATOM 4631 C CA . GLU D 2 25 ? -42.683 -7.385 -27.673 1.00 49.03 25 GLU D CA 1
ATOM 4632 C C . GLU D 2 25 ? -42.747 -8.330 -26.469 1.00 48.49 25 GLU D C 1
ATOM 4633 O O . GLU D 2 25 ? -43.825 -8.730 -26.076 1.00 47.26 25 GLU D O 1
ATOM 4639 N N . SER D 2 26 ? -41.602 -8.637 -25.866 1.00 49.01 26 SER D N 1
ATOM 4640 C CA . SER D 2 26 ? -41.515 -9.553 -24.725 1.00 50.05 26 SER D CA 1
ATOM 4641 C C . SER D 2 26 ? -41.906 -8.968 -23.366 1.00 48.70 26 SER D C 1
ATOM 4642 O O . SER D 2 26 ? -42.077 -9.728 -22.409 1.00 49.03 26 SER D O 1
ATOM 4645 N N . THR D 2 27 ? -42.029 -7.638 -23.271 1.00 46.67 27 THR D N 1
ATOM 4646 C CA . THR D 2 27 ? -42.410 -6.938 -22.047 1.00 46.65 27 THR D CA 1
ATOM 4647 C C . THR D 2 27 ? -43.795 -7.362 -21.579 1.00 44.09 27 THR D C 1
ATOM 4648 O O . THR D 2 27 ? -44.739 -7.280 -22.350 1.00 42.60 27 THR D O 1
ATOM 4652 N N . PRO D 2 28 ? -43.915 -7.821 -20.319 1.00 45.24 28 PRO D N 1
ATOM 4653 C CA . PRO D 2 28 ? -45.254 -8.112 -19.852 1.00 44.50 28 PRO D CA 1
ATOM 4654 C C . PRO D 2 28 ? -46.064 -6.848 -19.915 1.00 42.09 28 PRO D C 1
ATOM 4655 O O . PRO D 2 28 ? -45.569 -5.758 -19.576 1.00 42.84 28 PRO D O 1
ATOM 4659 N N . PHE D 2 29 ? -47.303 -6.971 -20.363 1.00 42.03 29 PHE D N 1
ATOM 4660 C CA . PHE D 2 29 ? -48.132 -5.781 -20.474 1.00 40.43 29 PHE D CA 1
ATOM 4661 C C . PHE D 2 29 ? -48.514 -5.164 -19.124 1.00 40.57 29 PHE D C 1
ATOM 4662 O O . PHE D 2 29 ? -48.872 -3.970 -19.054 1.00 39.39 29 PHE D O 1
ATOM 4670 N N . THR D 2 30 ? -48.413 -5.940 -18.055 1.00 42.09 30 THR D N 1
ATOM 4671 C CA . THR D 2 30 ? -48.526 -5.398 -16.698 1.00 42.87 30 THR D CA 1
ATOM 4672 C C . THR D 2 30 ? -47.570 -4.226 -16.408 1.00 42.42 30 THR D C 1
ATOM 4673 O O . THR D 2 30 ? -47.954 -3.279 -15.696 1.00 43.00 30 THR D O 1
ATOM 4677 N N . ALA D 2 31 ? -46.388 -4.262 -16.994 1.00 42.70 31 ALA D N 1
ATOM 4678 C CA . ALA D 2 31 ? -45.393 -3.188 -16.852 1.00 43.99 31 ALA D CA 1
ATOM 4679 C C . ALA D 2 31 ? -45.686 -1.982 -17.731 1.00 43.13 31 ALA D C 1
ATOM 4680 O O . ALA D 2 31 ? -45.333 -0.843 -17.389 1.00 44.27 31 ALA D O 1
ATOM 4682 N N . VAL D 2 32 ? -46.391 -2.225 -18.843 1.00 43.27 32 VAL D N 1
ATOM 4683 C CA . VAL D 2 32 ? -46.840 -1.155 -19.729 1.00 40.84 32 VAL D CA 1
ATOM 4684 C C . VAL D 2 32 ? -47.956 -0.392 -19.026 1.00 39.17 32 VAL D C 1
ATOM 4685 O O . VAL D 2 32 ? -47.895 0.822 -18.932 1.00 36.65 32 VAL D O 1
ATOM 4689 N N . LEU D 2 33 ? -48.938 -1.128 -18.507 1.00 36.90 33 LEU D N 1
ATOM 4690 C CA . LEU D 2 33 ? -49.977 -0.559 -17.689 1.00 37.94 33 LEU D CA 1
ATOM 4691 C C . LEU D 2 33 ? -49.473 0.295 -16.527 1.00 38.39 33 LEU D C 1
ATOM 4692 O O . LEU D 2 33 ? -49.943 1.448 -16.327 1.00 37.29 33 LEU D O 1
ATOM 4697 N N . LYS D 2 34 ? -48.581 -0.270 -15.737 1.00 40.62 34 LYS D N 1
ATOM 4698 C CA . LYS D 2 34 ? -47.954 0.460 -14.641 1.00 42.14 34 LYS D CA 1
ATOM 4699 C C . LYS D 2 34 ? -47.289 1.735 -15.120 1.00 41.37 34 LYS D C 1
ATOM 4700 O O . LYS D 2 34 ? -47.555 2.825 -14.584 1.00 41.10 34 LYS D O 1
ATOM 4706 N N . PHE D 2 35 ? -46.421 1.591 -16.112 1.00 40.41 35 PHE D N 1
ATOM 4707 C CA . PHE D 2 35 ? -45.723 2.713 -16.729 1.00 40.56 35 PHE D CA 1
ATOM 4708 C C . PHE D 2 35 ? -46.739 3.791 -17.170 1.00 38.77 35 PHE D C 1
ATOM 4709 O O . PHE D 2 35 ? -46.519 4.981 -16.907 1.00 38.81 35 PHE D O 1
ATOM 4717 N N . ALA D 2 36 ? -47.829 3.382 -17.825 1.00 37.07 36 ALA D N 1
ATOM 4718 C CA . ALA D 2 36 ? -48.859 4.355 -18.291 1.00 36.40 36 ALA D CA 1
ATOM 4719 C C . ALA D 2 36 ? -49.594 5.011 -17.143 1.00 36.29 36 ALA D C 1
ATOM 4720 O O . ALA D 2 36 ? -49.897 6.219 -17.206 1.00 34.48 36 ALA D O 1
ATOM 4722 N N . ALA D 2 37 ? -49.951 4.213 -16.121 1.00 35.54 37 ALA D N 1
ATOM 4723 C CA . ALA D 2 37 ? -50.600 4.772 -14.917 1.00 36.10 37 ALA D CA 1
ATOM 4724 C C . ALA D 2 37 ? -49.711 5.795 -14.219 1.00 38.02 37 ALA D C 1
ATOM 4725 O O . ALA D 2 37 ? -50.198 6.860 -13.786 1.00 38.26 37 ALA D O 1
ATOM 4727 N N . GLU D 2 38 ? -48.409 5.519 -14.188 1.00 40.70 38 GLU D N 1
ATOM 4728 C CA . GLU D 2 38 ? -47.440 6.456 -13.639 1.00 43.02 38 GLU D CA 1
ATOM 4729 C C . GLU D 2 38 ? -47.377 7.761 -14.435 1.00 43.98 38 GLU D C 1
ATOM 4730 O O . GLU D 2 38 ? -47.380 8.853 -13.835 1.00 43.76 38 GLU D O 1
ATOM 4736 N N . GLU D 2 39 ? -47.349 7.668 -15.766 1.00 43.51 39 GLU D N 1
ATOM 4737 C CA . GLU D 2 39 ? -47.417 8.875 -16.634 1.00 44.12 39 GLU D CA 1
ATOM 4738 C C . GLU D 2 39 ? -48.676 9.703 -16.397 1.00 42.40 39 GLU D C 1
ATOM 4739 O O . GLU D 2 39 ? -48.632 10.921 -16.483 1.00 43.14 39 GLU D O 1
ATOM 4745 N N . PHE D 2 40 ? -49.807 9.040 -16.147 1.00 42.05 40 PHE D N 1
ATOM 4746 C CA . PHE D 2 40 ? -51.068 9.736 -15.828 1.00 40.90 40 PHE D CA 1
ATOM 4747 C C . PHE D 2 40 ? -51.229 10.118 -14.360 1.00 43.50 40 PHE D C 1
ATOM 4748 O O . PHE D 2 40 ? -52.261 10.683 -13.989 1.00 42.73 40 PHE D O 1
ATOM 4756 N N . LYS D 2 41 ? -50.264 9.756 -13.515 1.00 44.96 41 LYS D N 1
ATOM 4757 C CA . LYS D 2 41 ? -50.345 10.000 -12.082 1.00 45.95 41 LYS D CA 1
ATOM 4758 C C . LYS D 2 41 ? -51.654 9.470 -11.492 1.00 42.27 41 LYS D C 1
ATOM 4759 O O . LYS D 2 41 ? -52.268 10.125 -10.670 1.00 41.20 41 LYS D O 1
ATOM 4765 N N . VAL D 2 42 ? -52.064 8.266 -11.905 1.00 40.34 42 VAL D N 1
ATOM 4766 C CA . VAL D 2 42 ? -53.114 7.546 -11.243 1.00 39.09 42 VAL D CA 1
ATOM 4767 C C . VAL D 2 42 ? -52.480 6.295 -10.642 1.00 39.10 42 VAL D C 1
ATOM 4768 O O . VAL D 2 42 ? -51.446 5.829 -11.127 1.00 38.52 42 VAL D O 1
ATOM 4772 N N . PRO D 2 43 ? -53.110 5.717 -9.613 1.00 39.97 43 PRO D N 1
ATOM 4773 C CA . PRO D 2 43 ? -52.487 4.522 -9.017 1.00 40.76 43 PRO D CA 1
ATOM 4774 C C . PRO D 2 43 ? -52.438 3.300 -9.961 1.00 39.51 43 PRO D C 1
ATOM 4775 O O . PRO D 2 43 ? -53.465 2.878 -10.514 1.00 38.36 43 PRO D O 1
ATOM 4779 N N . ALA D 2 44 ? -51.250 2.730 -10.127 1.00 38.11 44 ALA D N 1
ATOM 4780 C CA . ALA D 2 44 ? -51.096 1.554 -10.993 1.00 37.96 44 ALA D CA 1
ATOM 4781 C C . ALA D 2 44 ? -51.888 0.370 -10.495 1.00 37.48 44 ALA D C 1
ATOM 4782 O O . ALA D 2 44 ? -52.606 -0.300 -11.271 1.00 37.00 44 ALA D O 1
ATOM 4784 N N . ALA D 2 45 ? -51.794 0.114 -9.193 1.00 39.75 45 ALA D N 1
ATOM 4785 C CA . ALA D 2 45 ? -52.314 -1.144 -8.612 1.00 41.17 45 ALA D CA 1
ATOM 4786 C C . ALA D 2 45 ? -53.792 -1.383 -8.894 1.00 40.26 45 ALA D C 1
ATOM 4787 O O . ALA D 2 45 ? -54.213 -2.534 -9.082 1.00 39.53 45 ALA D O 1
ATOM 4789 N N . THR D 2 46 ? -54.562 -0.297 -8.948 1.00 39.77 46 THR D N 1
ATOM 4790 C CA . THR D 2 46 ? -56.016 -0.366 -9.124 1.00 39.95 46 THR D CA 1
ATOM 4791 C C . THR D 2 46 ? -56.489 -0.022 -10.546 1.00 39.33 46 THR D C 1
ATOM 4792 O O . THR D 2 46 ? -57.701 0.033 -10.805 1.00 41.78 46 THR D O 1
ATOM 4796 N N . SER D 2 47 ? -55.563 0.169 -11.488 1.00 36.80 47 SER D N 1
ATOM 4797 C CA . SER D 2 47 ? -55.952 0.471 -12.866 1.00 34.80 47 SER D CA 1
ATOM 4798 C C . SER D 2 47 ? -56.206 -0.811 -13.601 1.00 33.96 47 SER D C 1
ATOM 4799 O O . SER D 2 47 ? -55.549 -1.846 -13.322 1.00 32.51 47 SER D O 1
ATOM 4802 N N . ALA D 2 48 ? -57.120 -0.757 -14.551 1.00 30.55 48 ALA D N 1
ATOM 4803 C CA . ALA D 2 48 ? -57.371 -1.866 -15.453 1.00 31.22 48 ALA D CA 1
ATOM 4804 C C . ALA D 2 48 ? -57.352 -1.339 -16.877 1.00 30.85 48 ALA D C 1
ATOM 4805 O O . ALA D 2 48 ? -57.320 -0.121 -17.118 1.00 30.37 48 ALA D O 1
ATOM 4807 N N . ILE D 2 49 ? -57.385 -2.232 -17.830 1.00 30.22 49 ILE D N 1
ATOM 4808 C CA . ILE D 2 49 ? -57.198 -1.894 -19.216 1.00 31.44 49 ILE D CA 1
ATOM 4809 C C . ILE D 2 49 ? -58.310 -2.551 -20.008 1.00 31.78 49 ILE D C 1
ATOM 4810 O O . ILE D 2 49 ? -58.617 -3.730 -19.791 1.00 31.56 49 ILE D O 1
ATOM 4815 N N . ILE D 2 50 ? -58.900 -1.776 -20.923 1.00 29.78 50 ILE D N 1
ATOM 4816 C CA . ILE D 2 50 ? -59.904 -2.230 -21.854 1.00 29.93 50 ILE D CA 1
ATOM 4817 C C . ILE D 2 50 ? -59.560 -1.734 -23.267 1.00 30.54 50 ILE D C 1
ATOM 4818 O O . ILE D 2 50 ? -58.649 -0.859 -23.483 1.00 31.06 50 ILE D O 1
ATOM 4823 N N . THR D 2 51 ? -60.241 -2.296 -24.249 1.00 30.47 51 THR D N 1
ATOM 4824 C CA . THR D 2 51 ? -60.015 -1.945 -25.662 1.00 31.23 51 THR D CA 1
ATOM 4825 C C . THR D 2 51 ? -60.990 -0.828 -26.020 1.00 32.53 51 THR D C 1
ATOM 4826 O O . THR D 2 51 ? -61.823 -0.472 -25.208 1.00 31.45 51 THR D O 1
ATOM 4830 N N . ASN D 2 52 ? -60.948 -0.367 -27.259 1.00 36.00 52 ASN D N 1
ATOM 4831 C CA . ASN D 2 52 ? -61.946 0.581 -27.769 1.00 39.05 52 ASN D CA 1
ATOM 4832 C C . ASN D 2 52 ? -63.379 0.088 -27.880 1.00 41.18 52 ASN D C 1
ATOM 4833 O O . ASN D 2 52 ? -64.294 0.896 -27.851 1.00 43.62 52 ASN D O 1
ATOM 4838 N N . ASP D 2 53 ? -63.590 -1.194 -28.065 1.00 42.82 53 ASP D N 1
ATOM 4839 C CA . ASP D 2 53 ? -64.942 -1.761 -28.030 1.00 41.63 53 ASP D CA 1
ATOM 4840 C C . ASP D 2 53 ? -65.467 -1.902 -26.575 1.00 37.31 53 ASP D C 1
ATOM 4841 O O . ASP D 2 53 ? -66.571 -2.378 -26.390 1.00 39.07 53 ASP D O 1
ATOM 4846 N N . GLY D 2 54 ? -64.633 -1.615 -25.572 1.00 34.47 54 GLY D N 1
ATOM 4847 C CA . GLY D 2 54 ? -64.950 -1.775 -24.181 1.00 32.12 54 GLY D CA 1
ATOM 4848 C C . GLY D 2 54 ? -64.822 -3.214 -23.720 1.00 32.93 54 GLY D C 1
ATOM 4849 O O . GLY D 2 54 ? -65.537 -3.614 -22.798 1.00 34.35 54 GLY D O 1
ATOM 4850 N N . ILE D 2 55 ? -63.897 -3.951 -24.333 1.00 30.05 55 ILE D N 1
ATOM 4851 C CA . ILE D 2 55 ? -63.637 -5.340 -23.953 1.00 30.44 55 ILE D CA 1
ATOM 4852 C C . ILE D 2 55 ? -62.496 -5.285 -22.962 1.00 29.19 55 ILE D C 1
ATOM 4853 O O . ILE D 2 55 ? -61.437 -4.743 -23.249 1.00 27.85 55 ILE D O 1
ATOM 4858 N N . GLY D 2 56 ? -62.715 -5.887 -21.815 1.00 29.64 56 GLY D N 1
ATOM 4859 C CA . GLY D 2 56 ? -61.660 -6.008 -20.806 1.00 30.74 56 GLY D CA 1
ATOM 4860 C C . GLY D 2 56 ? -60.510 -6.848 -21.308 1.00 32.64 56 GLY D C 1
ATOM 4861 O O . GLY D 2 56 ? -60.728 -7.783 -22.067 1.00 32.06 56 GLY D O 1
ATOM 4862 N N . ILE D 2 57 ? -59.304 -6.503 -20.869 1.00 34.18 57 ILE D N 1
ATOM 4863 C CA . ILE D 2 57 ? -58.074 -7.187 -21.183 1.00 37.68 57 ILE D CA 1
ATOM 4864 C C . ILE D 2 57 ? -57.441 -7.637 -19.841 1.00 37.89 57 ILE D C 1
ATOM 4865 O O . ILE D 2 57 ? -57.398 -6.857 -18.889 1.00 37.64 57 ILE D O 1
ATOM 4870 N N . ASN D 2 58 ? -56.951 -8.860 -19.773 1.00 38.53 58 ASN D N 1
ATOM 4871 C CA . ASN D 2 58 ? -56.077 -9.320 -18.657 1.00 38.36 58 ASN D CA 1
ATOM 4872 C C . ASN D 2 58 ? -54.655 -8.895 -19.047 1.00 37.25 58 ASN D C 1
ATOM 4873 O O . ASN D 2 58 ? -54.143 -9.331 -20.058 1.00 35.59 58 ASN D O 1
ATOM 4878 N N . PRO D 2 59 ? -54.042 -7.990 -18.285 1.00 37.10 59 PRO D N 1
ATOM 4879 C CA . PRO D 2 59 ? -52.746 -7.522 -18.734 1.00 38.76 59 PRO D CA 1
ATOM 4880 C C . PRO D 2 59 ? -51.578 -8.496 -18.485 1.00 38.82 59 PRO D C 1
ATOM 4881 O O . PRO D 2 59 ? -50.485 -8.166 -18.916 1.00 40.62 59 PRO D O 1
ATOM 4885 N N . ALA D 2 60 ? -51.780 -9.629 -17.790 1.00 40.02 60 ALA D N 1
ATOM 4886 C CA . ALA D 2 60 ? -50.724 -10.683 -17.652 1.00 41.18 60 ALA D CA 1
ATOM 4887 C C . ALA D 2 60 ? -50.504 -11.486 -18.915 1.00 41.78 60 ALA D C 1
ATOM 4888 O O . ALA D 2 60 ? -50.827 -12.692 -18.983 1.00 45.29 60 ALA D O 1
ATOM 4890 N N . GLN D 2 61 ? -49.898 -10.834 -19.886 1.00 42.44 61 GLN D N 1
ATOM 4891 C CA . GLN D 2 61 ? -49.485 -11.393 -21.172 1.00 44.31 61 GLN D CA 1
ATOM 4892 C C . GLN D 2 61 ? -48.490 -10.430 -21.791 1.00 43.17 61 GLN D C 1
ATOM 4893 O O . GLN D 2 61 ? -48.360 -9.302 -21.309 1.00 41.99 61 GLN D O 1
ATOM 4899 N N . THR D 2 62 ? -47.821 -10.856 -22.857 1.00 44.75 62 THR D N 1
ATOM 4900 C CA . THR D 2 62 ? -46.777 -10.039 -23.493 1.00 44.17 62 THR D CA 1
ATOM 4901 C C . THR D 2 62 ? -47.407 -8.865 -24.271 1.00 43.31 62 THR D C 1
ATOM 4902 O O . THR D 2 62 ? -48.569 -8.910 -24.698 1.00 40.90 62 THR D O 1
ATOM 4906 N N . ALA D 2 63 ? -46.620 -7.807 -24.415 1.00 43.19 63 ALA D N 1
ATOM 4907 C CA . ALA D 2 63 ? -47.012 -6.635 -25.204 1.00 41.55 63 ALA D CA 1
ATOM 4908 C C . ALA D 2 63 ? -47.273 -7.042 -26.651 1.00 41.37 63 ALA D C 1
ATOM 4909 O O . ALA D 2 63 ? -48.238 -6.575 -27.262 1.00 39.63 63 ALA D O 1
ATOM 4911 N N . GLY D 2 64 ? -46.412 -7.927 -27.180 1.00 42.77 64 GLY D N 1
ATOM 4912 C CA . GLY D 2 64 ? -46.583 -8.518 -28.506 1.00 42.86 64 GLY D CA 1
ATOM 4913 C C . GLY D 2 64 ? -47.941 -9.146 -28.735 1.00 42.30 64 GLY D C 1
ATOM 4914 O O . GLY D 2 64 ? -48.568 -8.906 -29.775 1.00 42.81 64 GLY D O 1
ATOM 4915 N N . ASN D 2 65 ? -48.414 -9.921 -27.756 1.00 42.77 65 ASN D N 1
ATOM 4916 C CA . ASN D 2 65 ? -49.698 -10.592 -27.847 1.00 42.74 65 ASN D CA 1
ATOM 4917 C C . ASN D 2 65 ? -50.883 -9.659 -27.660 1.00 39.02 65 ASN D C 1
ATOM 4918 O O . ASN D 2 65 ? -51.915 -9.839 -28.288 1.00 38.21 65 ASN D O 1
ATOM 4923 N N . VAL D 2 66 ? -50.757 -8.729 -26.728 1.00 38.39 66 VAL D N 1
ATOM 4924 C CA . VAL D 2 66 ? -51.768 -7.713 -26.562 1.00 35.97 66 VAL D CA 1
ATOM 4925 C C . VAL D 2 66 ? -51.917 -6.974 -27.901 1.00 36.07 66 VAL D C 1
ATOM 4926 O O . VAL D 2 66 ? -53.025 -6.807 -28.410 1.00 34.23 66 VAL D O 1
ATOM 4930 N N . PHE D 2 67 ? -50.795 -6.532 -28.469 1.00 35.95 67 PHE D N 1
ATOM 4931 C CA . PHE D 2 67 ? -50.826 -5.870 -29.760 1.00 37.90 67 PHE D CA 1
ATOM 4932 C C . PHE D 2 67 ? -51.516 -6.705 -30.833 1.00 39.11 67 PHE D C 1
ATOM 4933 O O . PHE D 2 67 ? -52.298 -6.175 -31.619 1.00 37.16 67 PHE D O 1
ATOM 4941 N N . LEU D 2 68 ? -51.158 -7.986 -30.898 1.00 40.97 68 LEU D N 1
ATOM 4942 C CA . LEU D 2 68 ? -51.693 -8.861 -31.927 1.00 43.89 68 LEU D CA 1
ATOM 4943 C C . LEU D 2 68 ? -53.182 -9.094 -31.756 1.00 42.35 68 LEU D C 1
ATOM 4944 O O . LEU D 2 68 ? -53.913 -9.108 -32.744 1.00 43.15 68 LEU D O 1
ATOM 4949 N N . LYS D 2 69 ? -53.634 -9.289 -30.524 1.00 40.54 69 LYS D N 1
ATOM 4950 C CA . LYS D 2 69 ? -55.060 -9.532 -30.282 1.00 39.96 69 LYS D CA 1
ATOM 4951 C C . LYS D 2 69 ? -55.900 -8.257 -30.293 1.00 38.69 69 LYS D C 1
ATOM 4952 O O . LYS D 2 69 ? -57.044 -8.290 -30.711 1.00 37.66 69 LYS D O 1
ATOM 4958 N N . HIS D 2 70 ? -55.345 -7.144 -29.813 1.00 36.91 70 HIS D N 1
ATOM 4959 C CA . HIS D 2 70 ? -56.154 -5.943 -29.664 1.00 35.59 70 HIS D CA 1
ATOM 4960 C C . HIS D 2 70 ? -55.666 -4.683 -30.361 1.00 36.68 70 HIS D C 1
ATOM 4961 O O . HIS D 2 70 ? -56.423 -3.749 -30.428 1.00 34.93 70 HIS D O 1
ATOM 4968 N N . GLY D 2 71 ? -54.432 -4.637 -30.876 1.00 36.39 71 GLY D N 1
ATOM 4969 C CA . GLY D 2 71 ? -53.976 -3.474 -31.610 1.00 36.90 71 GLY D CA 1
ATOM 4970 C C . GLY D 2 71 ? -53.441 -2.462 -30.631 1.00 35.83 71 GLY D C 1
ATOM 4971 O O . GLY D 2 71 ? -53.186 -2.773 -29.453 1.00 35.82 71 GLY D O 1
ATOM 4972 N N . SER D 2 72 ? -53.349 -1.224 -31.097 1.00 36.83 72 SER D N 1
ATOM 4973 C CA . SER D 2 72 ? -52.635 -0.175 -30.383 1.00 36.10 72 SER D CA 1
ATOM 4974 C C . SER D 2 72 ? -53.496 0.656 -29.389 1.00 36.62 72 SER D C 1
ATOM 4975 O O . SER D 2 72 ? -52.954 1.228 -28.463 1.00 39.14 72 SER D O 1
ATOM 4978 N N . GLU D 2 73 ? -54.806 0.698 -29.585 1.00 37.56 73 GLU D N 1
ATOM 4979 C CA . GLU D 2 73 ? -55.710 1.697 -28.951 1.00 38.68 73 GLU D CA 1
ATOM 4980 C C . GLU D 2 73 ? -56.323 1.112 -27.705 1.00 38.03 73 GLU D C 1
ATOM 4981 O O . GLU D 2 73 ? -57.312 0.354 -27.807 1.00 37.45 73 GLU D O 1
ATOM 4987 N N . LEU D 2 74 ? -55.732 1.404 -26.547 1.00 33.96 74 LEU D N 1
ATOM 4988 C CA . LEU D 2 74 ? -56.240 0.821 -25.301 1.00 32.90 74 LEU D CA 1
ATOM 4989 C C . LEU D 2 74 ? -56.590 1.905 -24.336 1.00 32.09 74 LEU D C 1
ATOM 4990 O O . LEU D 2 74 ? -56.208 3.103 -24.521 1.00 33.34 74 LEU D O 1
ATOM 4995 N N . ARG D 2 75 ? -57.365 1.548 -23.328 1.00 31.19 75 ARG D N 1
ATOM 4996 C CA . ARG D 2 75 ? -58.006 2.520 -22.437 1.00 31.74 75 ARG D CA 1
ATOM 4997 C C . ARG D 2 75 ? -57.887 2.088 -20.969 1.00 30.43 75 ARG D C 1
ATOM 4998 O O . ARG D 2 75 ? -58.257 0.984 -20.601 1.00 30.66 75 ARG D O 1
ATOM 5006 N N . ILE D 2 76 ? -57.320 2.944 -20.137 1.00 31.52 76 ILE D N 1
ATOM 5007 C CA . ILE D 2 76 ? -57.217 2.681 -18.702 1.00 33.52 76 ILE D CA 1
ATOM 5008 C C . ILE D 2 76 ? -58.535 3.090 -18.033 1.00 33.42 76 ILE D C 1
ATOM 5009 O O . ILE D 2 76 ? -59.044 4.176 -18.282 1.00 32.30 76 ILE D O 1
ATOM 5014 N N . ILE D 2 77 ? -59.043 2.206 -17.177 1.00 32.19 77 ILE D N 1
ATOM 5015 C CA . ILE D 2 77 ? -60.122 2.493 -16.268 1.00 34.08 77 ILE D CA 1
ATOM 5016 C C . ILE D 2 77 ? -59.666 2.338 -14.817 1.00 34.11 77 ILE D C 1
ATOM 5017 O O . ILE D 2 77 ? -58.873 1.417 -14.528 1.00 36.81 77 ILE D O 1
ATOM 5022 N N . PRO D 2 78 ? -60.163 3.201 -13.883 1.00 33.32 78 PRO D N 1
ATOM 5023 C CA . PRO D 2 78 ? -59.893 2.991 -12.453 1.00 32.14 78 PRO D CA 1
ATOM 5024 C C . PRO D 2 78 ? -60.710 1.779 -11.975 1.00 30.81 78 PRO D C 1
ATOM 5025 O O . PRO D 2 78 ? -61.756 1.470 -12.564 1.00 29.61 78 PRO D O 1
ATOM 5029 N N . ARG D 2 79 ? -60.200 1.085 -10.980 1.00 29.88 79 ARG D N 1
ATOM 5030 C CA . ARG D 2 79 ? -60.965 0.041 -10.259 1.00 29.71 79 ARG D CA 1
ATOM 5031 C C . ARG D 2 79 ? -60.923 0.449 -8.813 1.00 30.35 79 ARG D C 1
ATOM 5032 O O . ARG D 2 79 ? -60.123 0.007 -8.035 1.00 31.37 79 ARG D O 1
ATOM 5040 N N . ASP D 2 80 ? -61.783 1.391 -8.450 1.00 30.54 80 ASP D N 1
ATOM 5041 C CA . ASP D 2 80 ? -61.736 2.022 -7.138 1.00 31.67 80 ASP D CA 1
ATOM 5042 C C . ASP D 2 80 ? -62.006 1.013 -6.042 1.00 31.52 80 ASP D C 1
ATOM 5043 O O . ASP D 2 80 ? -62.972 0.229 -6.132 1.00 30.81 80 ASP D O 1
ATOM 5048 N N . ARG D 2 81 ? -61.128 0.956 -5.051 1.00 32.44 81 ARG D N 1
ATOM 5049 C CA . ARG D 2 81 ? -61.051 -0.245 -4.138 1.00 34.37 81 ARG D CA 1
ATOM 5050 C C . ARG D 2 81 ? -61.768 -0.070 -2.815 1.00 34.30 81 ARG D C 1
ATOM 5051 O O . ARG D 2 81 ? -62.187 -1.060 -2.229 1.00 34.14 81 ARG D O 1
ATOM 5059 N N . VAL D 2 82 ? -61.941 1.184 -2.346 1.00 32.80 82 VAL D N 1
ATOM 5060 C CA . VAL D 2 82 ? -62.491 1.438 -1.019 1.00 33.57 82 VAL D CA 1
ATOM 5061 C C . VAL D 2 82 ? -64.040 1.321 -1.117 1.00 32.80 82 VAL D C 1
ATOM 5062 O O . VAL D 2 82 ? -64.606 1.355 -2.190 1.00 31.20 82 VAL D O 1
ATOM 5066 N N . GLY D 2 83 ? -64.679 1.094 0.007 1.00 33.64 83 GLY D N 1
ATOM 5067 C CA . GLY D 2 83 ? -66.138 1.073 0.113 1.00 34.64 83 GLY D CA 1
ATOM 5068 C C . GLY D 2 83 ? -66.555 1.352 1.554 1.00 36.17 83 GLY D C 1
ATOM 5069 O O . GLY D 2 83 ? -65.738 1.278 2.499 1.00 36.98 83 GLY D O 1
#

Secondary structure (DSSP, 8-state):
-TTGGG-EEEEE--SHHHHHHHHHHHHHT-SEEEEE--PBP-S------GGGTTSBHHHHHHHHHHHH-TTSEEEEE-S-TTSHHHHHHHHHHHHHBSSSTTB--SEEEE--SSHHHHHHHHHHHHHHT--EEEEEE-TTSSEEEEEEE-TTTS--TTTS--HHHHTT-------TTHHHHHHHHHHHHHHHHHHHHHT-S---SEEEEETTTTB--EE-PBP-TT-S-HHHHHHHHHHHHHHHT-----S--TT--EE-/-TTGGG-EEEEE--SHHHHHHHHHHHHHT-SEEEEEE-----HHHHHHHHHHHH-TTSEEEEEES-TTSHHHHHHHHHHHHHBSSSTTB--SEEEE--SSHHHHHHHHHHHHHHT--EEEEEE-TTSSEEEEEEE-BTTB--GGGS--HHHHTT-----HHHHHHHHHHHHHHHHHHHHHT-S---SEEEEETTTTB--EE-PBP-TT-S-HHHHHHHHHHHHHHHT-----TT--EE-/-EEEEEETTSTT--EEEEE--TTSBHHHHHHHHHHHTTS-STTEEEEETT-BEE---SBHHHHHHHH-SEEEEEE---B-/-EEEEEETTSTT--EEEEE--TTSBHHHHHHHHHHHTTS-STTEEEEETT-BEE---SBHHHHHHHH-SEEEEEE---B-